Protein AF-0000000084681345 (afdb_homodimer)

Foldseek 3Di:
DPDQDAFFAADPLLVVLQVVCCVVFFEFDALVCLVVVQVGPVQVVLVVDPLCVVVQWDWDWDWACAPPPDGTKIKIKIAGPPDDLVAAFAEEEEEEADLLSYDAQSHPCVLVSVLCSVQPYMYIGIGWHGFLVDAPPRRLRRSLRSLQCCLVCVNVRRHDSQRYEYEYEACRLQSQLLSLVCCVVVVHGHHQEYERELYDAAQQLPDSLQVNQARHFRYHSNNNNNSSCRRQPPCGNPLPDDCSNHVLNDPALPPGHEYEYEEESNENCVVVRVVVQVRCVVNVHHYHYYYQYNDYGPSCVSPVPDPSSVVVSVVSSVVVNVSRVD/DPDQDAFFAADPLLVVLQVVCCVVFFEFDALVCLVVVQVGPVQVVLVVDPLCVVVQWDWDWDWACAPPPDGTKIKIKIAGPPDDLVAAFAEEEEEEADLLSYDAQSGPCVLVSVLCSVQPYMYIGIGWHGFLVAAPPRRLRRSLRSLQCCLVCVNVRRHDSQRYEYEYEACRLQSQLLSLVCCVVVVHGHHQEYERELYDAAQQLPDSLQVNQARHFRYHSNNNNNSSCRRQPPCGNPLPDDCSNHVLNDPALPPGHAYEYEEESNENCVVVRVVVQVRCVVNVHHYHYYYQYNDYGPSCVSPVPDPSSVVVSVVSSVVVNVSRVD

Sequence (652 aa):
MAPVPPPPPFDPELAAALDLVKDVLTPGLALDEIPTARQGAGMELLGLIDVTMGGAFDAEDRTVPGPPGAPDVSLLVCRPVDADPAVPLPVIYHVHGGGMILGNNRAGVDGPLAWARELGAVVVSVEYRLAPEHPHPAPVEDAYAGLLWTAAHAGEFGGDPDRIVLAGSSAGGGLTAALALLARDRQGPPLIGQLLMCPMLDDRNETVSSHQMAGVGVWDRTANETAWTALLGDRRGGPDVSPYAAPARADDLSGLPPAFLDVGSAETFRDEVVEYASRIWQSGGVAELHVWPGGFHGFDGFAPQASLSLAARAAQQDWLRRLLNRMAPVPPPPPFDPELAAALDLVKDVLTPGLALDEIPTARQGAGMELLGLIDVTMGGAFDAEDRTVPGPPGAPDVSLLVCRPVDADPAVPLPVIYHVHGGGMILGNNRAGVDGPLAWARELGAVVVSVEYRLAPEHPHPAPVEDAYAGLLWTAAHAGEFGGDPDRIVLAGSSAGGGLTAALALLARDRQGPPLIGQLLMCPMLDDRNETVSSHQMAGVGVWDRTANETAWTALLGDRRGGPDVSPYAAPARADDLSGLPPAFLDVGSAETFRDEVVEYASRIWQSGGVAELHVWPGGFHGFDGFAPQASLSLAARAAQQDWLRRLLNR

Nearest PDB structures (foldseek):
  7b4q-assembly1_B  TM=9.533E-01  e=5.103E-37  Sutcliffiella cohnii NBRC 15565
  4ou5-assembly1_A  TM=8.925E-01  e=1.039E-27  Pseudomonas sp. ECU1011
  4ou4-assembly1_A-2  TM=8.577E-01  e=3.615E-28  Pseudomonas sp. ECU1011
  4ob8-assembly1_A-2  TM=8.620E-01  e=7.618E-28  Pseudomonas sp. ECU1011
  4v2i-assembly1_B  TM=8.501E-01  e=1.413E-26  Thalassospira sp. GB04J01

Organism: Streptomyces collinus (strain DSM 40733 / Tue 365) (NCBI:txid1214242)

InterPro domains:
  IPR013094 Alpha/beta hydrolase fold-3 [PF07859] (93-299)
  IPR019826 Carboxylesterase type B, active site [PS00122] (157-172)
  IPR029058 Alpha/Beta hydrolase fold [G3DSA:3.40.50.1820] (7-325)
  IPR029058 Alpha/Beta hydrolase fold [SSF53474] (59-324)
  IPR050300 GDXG lipolytic enzyme [PTHR48081] (71-324)

Radius of gyration: 25.44 Å; Cα contacts (8 Å, |Δi|>4): 1530; chains: 2; bounding box: 56×77×64 Å

pLDDT: mean 95.21, std 7.65, range [46.91, 98.94]

Solvent-accessible surface area (backbone atoms only — not comparable to full-atom values): 32197 Å² total; per-residue (Å²): 126,81,81,76,44,58,47,19,60,56,29,68,69,53,44,57,47,47,64,69,40,42,85,79,44,62,44,54,48,47,72,88,44,46,73,60,57,62,68,29,69,69,49,52,54,38,68,63,59,64,79,27,62,92,63,51,24,48,66,47,81,42,80,42,72,28,41,91,95,49,66,66,25,47,31,36,40,30,31,52,60,84,56,60,79,88,52,63,22,38,26,39,40,34,31,34,35,44,52,49,52,38,74,42,36,57,31,76,44,64,59,60,50,53,46,23,71,76,69,58,28,28,41,37,18,34,30,50,56,39,21,59,89,32,29,71,61,40,32,50,42,26,44,44,27,46,49,53,49,47,43,77,45,16,67,83,70,35,23,30,46,76,37,27,28,37,27,17,32,30,32,6,7,18,42,35,53,14,43,50,52,46,28,59,77,67,67,45,76,61,53,63,25,36,40,26,37,46,29,45,32,62,62,61,71,74,48,66,33,19,62,35,18,53,76,38,64,62,52,6,34,48,27,50,50,28,30,38,35,33,33,45,48,88,47,46,60,45,94,78,55,50,33,62,77,21,40,64,58,46,89,68,53,50,84,50,52,41,32,40,37,37,32,23,49,30,21,33,47,31,54,60,46,54,48,48,50,50,50,24,34,58,42,28,20,49,43,30,40,39,34,39,52,16,26,35,60,63,36,46,74,78,33,52,82,34,69,68,21,44,51,52,52,47,52,54,46,51,50,50,50,58,61,70,72,103,126,80,81,76,45,57,47,19,62,55,29,69,67,55,44,56,48,47,63,71,41,41,83,79,45,61,45,52,49,47,71,88,44,48,72,59,56,63,69,30,69,69,50,52,54,37,68,62,60,66,76,26,62,93,63,51,24,47,66,45,80,43,80,42,71,29,41,92,96,49,66,65,24,46,32,37,41,30,30,52,62,83,58,59,78,86,52,61,21,38,27,40,40,33,31,36,35,45,51,49,53,40,74,41,36,56,31,75,43,65,59,60,50,52,47,22,69,76,69,57,28,28,39,38,18,34,30,51,55,39,21,57,90,32,28,71,61,40,33,49,43,27,44,45,28,47,48,53,50,46,44,76,45,16,67,81,69,34,24,30,46,75,38,27,28,37,28,16,32,31,31,6,7,17,43,35,53,13,45,50,52,46,28,59,76,66,67,46,74,60,54,64,26,35,38,27,37,47,28,46,33,63,62,61,70,75,46,67,31,19,62,34,18,52,74,36,64,63,53,7,34,49,27,49,50,28,31,38,35,33,34,46,47,89,47,46,63,46,94,78,54,50,33,61,74,21,40,64,59,47,90,72,53,51,82,51,52,41,31,38,38,36,33,23,50,29,20,32,46,30,55,60,48,54,48,50,50,49,48,24,34,59,42,27,20,50,42,30,40,38,35,40,52,16,26,36,60,63,37,46,77,78,33,53,82,34,70,66,22,44,51,51,52,48,52,54,46,52,50,51,50,58,62,70,71,102

Secondary structure (DSSP, 8-state):
-PPPPPP-PPPHHHHHHHHHHTTT--S---GGGHHHHTTSHHHHHHTT--TTTTTTEEEEEEEE--STTS--EEEEEEEETTS-TTSPEEEEEEE--STTTS--TTTTTHHHHHHHHHHT-EEEEE----TTTS-TTHHHHHHHHHHHHHHHTGGGGTEEEEEEEEEEETHHHHHHHHHHHHHHHTT-S--SEEEEES----TT--SHHHHHTTT-SSS-HHHHHHHHHHHHGGGTTSTT--TTT-GGG-S--TTPPPEEEEEESSSTTHHHHHHHHHHHHHTT--EEEEEETTPPTTHHHH-TTSHHHHHHHHHHHHHHHHHHT-/-PPPPPPPPPPHHHHHHHHHHTTT--S---GGGHHHHTTSHHHHHHTT--TTTTTTEEEEEEEE--STTS--EEEEEEEETTS-TTSPEEEEEEE--STTTS--TTTTTHHHHHHHHHHT-EEEEE----TTTS-TTHHHHHHHHHHHHHHHTGGGGTEEEEEEEEEEETHHHHHHHHHHHHHHHTT-S--SEEEEES----TT--SHHHHHTTT-SSS-HHHHHHHHHHHHGGGTTSTT--TTT-GGG-S--TTPPPEEEEEESSSTTHHHHHHHHHHHHHTT--EEEEEETTPPTTHHHH-TTSHHHHHHHHHHHHHHHHHHT-

Structure (mmCIF, N/CA/C/O backbone):
data_AF-0000000084681345-model_v1
#
loop_
_entity.id
_entity.type
_entity.pdbx_description
1 polymer 'Esterase LipW'
#
loop_
_atom_site.group_PDB
_atom_site.id
_atom_site.type_symbol
_atom_site.label_atom_id
_atom_site.label_alt_id
_atom_site.label_comp_id
_atom_site.label_asym_id
_atom_site.label_entity_id
_atom_site.label_seq_id
_atom_site.pdbx_PDB_ins_code
_atom_site.Cartn_x
_atom_site.Cartn_y
_atom_site.Cartn_z
_atom_site.occupancy
_atom_site.B_iso_or_equiv
_atom_site.auth_seq_id
_atom_site.auth_comp_id
_atom_site.auth_asym_id
_atom_site.auth_atom_id
_atom_site.pdbx_PDB_model_num
ATOM 1 N N . MET A 1 1 ? -21.562 9.164 -20.734 1 47.5 1 MET A N 1
ATOM 2 C CA . MET A 1 1 ? -20.375 8.727 -19.984 1 47.5 1 MET A CA 1
ATOM 3 C C . MET A 1 1 ? -20.562 7.312 -19.438 1 47.5 1 MET A C 1
ATOM 5 O O . MET A 1 1 ? -21.672 6.945 -19.031 1 47.5 1 MET A O 1
ATOM 9 N N . ALA A 1 2 ? -19.781 6.418 -19.797 1 64 2 ALA A N 1
ATOM 10 C CA . ALA A 1 2 ? -19.938 5.047 -19.328 1 64 2 ALA A CA 1
ATOM 11 C C . ALA A 1 2 ? -20.156 5.012 -17.812 1 64 2 ALA A C 1
ATOM 13 O O . ALA A 1 2 ? -19.578 5.809 -17.078 1 64 2 ALA A O 1
ATOM 14 N N . PRO A 1 3 ? -21.188 4.32 -17.469 1 85.25 3 PRO A N 1
ATOM 15 C CA . PRO A 1 3 ? -21.5 4.273 -16.031 1 85.25 3 PRO A CA 1
ATOM 16 C C . PRO A 1 3 ? -20.266 3.941 -15.18 1 85.25 3 PRO A C 1
ATOM 18 O O . PRO A 1 3 ? -19.422 3.148 -15.602 1 85.25 3 PRO A O 1
ATOM 21 N N . VAL A 1 4 ? -20.078 4.73 -14.094 1 90.62 4 VAL A N 1
ATOM 22 C CA . VAL A 1 4 ? -19.016 4.477 -13.133 1 90.62 4 VAL A CA 1
ATOM 23 C C . VAL A 1 4 ? -19.281 3.158 -12.406 1 90.62 4 VAL A C 1
ATOM 25 O O . VAL A 1 4 ? -20.375 2.932 -11.898 1 90.62 4 VAL A O 1
ATOM 28 N N . PRO A 1 5 ? -18.344 2.209 -12.523 1 94.88 5 PRO A N 1
ATOM 29 C CA . PRO A 1 5 ? -18.531 0.979 -11.75 1 94.88 5 PRO A CA 1
ATOM 30 C C . PRO A 1 5 ? -18.766 1.244 -10.266 1 94.88 5 PRO A C 1
ATOM 32 O O . PRO A 1 5 ? -18.438 2.322 -9.766 1 94.88 5 PRO A O 1
ATOM 35 N N . PRO A 1 6 ? -19.469 0.328 -9.57 1 96.81 6 PRO A N 1
ATOM 36 C CA . PRO A 1 6 ? -19.609 0.489 -8.125 1 96.81 6 PRO A CA 1
ATOM 37 C C . PRO A 1 6 ? -18.266 0.563 -7.402 1 96.81 6 PRO A C 1
ATOM 39 O O . PRO A 1 6 ? -17.25 0.097 -7.93 1 96.81 6 PRO A O 1
ATOM 42 N N . PRO A 1 7 ? -18.25 1.252 -6.234 1 97.81 7 PRO A N 1
ATOM 43 C CA . PRO A 1 7 ? -17.016 1.229 -5.453 1 97.81 7 PRO A CA 1
ATOM 44 C C . PRO A 1 7 ? -16.672 -0.16 -4.91 1 97.81 7 PRO A C 1
ATOM 46 O O . PRO A 1 7 ? -17.547 -1.032 -4.867 1 97.81 7 PRO A O 1
ATOM 49 N N . PRO A 1 8 ? -15.398 -0.442 -4.613 1 98.62 8 PRO A N 1
ATOM 50 C CA . PRO A 1 8 ? -15.141 -1.64 -3.811 1 98.62 8 PRO A CA 1
ATOM 51 C C . PRO A 1 8 ? -16.078 -1.753 -2.607 1 98.62 8 PRO A C 1
ATOM 53 O O . PRO A 1 8 ? -16.469 -0.736 -2.029 1 98.62 8 PRO A O 1
ATOM 56 N N . PRO A 1 9 ? -16.5 -2.904 -2.25 1 98.25 9 PRO A N 1
ATOM 57 C CA . PRO A 1 9 ? -17.328 -3.039 -1.047 1 98.25 9 PRO A CA 1
ATOM 58 C C . PRO A 1 9 ? -16.578 -2.66 0.229 1 98.25 9 PRO A C 1
ATOM 60 O O . PRO A 1 9 ? -15.359 -2.863 0.32 1 98.25 9 PRO A O 1
ATOM 63 N N . PHE A 1 10 ? -17.266 -2.084 1.223 1 97.88 10 PHE A N 1
ATOM 64 C CA . PHE A 1 10 ? -16.688 -1.858 2.537 1 97.88 10 PHE A CA 1
ATOM 65 C C . PHE A 1 10 ? -16.297 -3.18 3.189 1 97.88 10 PHE A C 1
ATOM 67 O O . PHE A 1 10 ? -16.969 -4.195 3.004 1 97.88 10 PHE A O 1
ATOM 74 N N . ASP A 1 11 ? -15.141 -3.203 3.871 1 97.75 11 ASP A N 1
ATOM 75 C CA . ASP A 1 11 ? -14.844 -4.312 4.77 1 97.75 11 ASP A CA 1
ATOM 76 C C . ASP A 1 11 ? -16.016 -4.605 5.695 1 97.75 11 ASP A C 1
ATOM 78 O O . ASP A 1 11 ? -16.656 -3.686 6.207 1 97.75 11 ASP A O 1
ATOM 82 N N . PRO A 1 12 ? -16.328 -5.812 5.957 1 95.44 12 PRO A N 1
ATOM 83 C CA . PRO A 1 12 ? -17.531 -6.145 6.715 1 95.44 12 PRO A CA 1
ATOM 84 C C . PRO A 1 12 ? -17.531 -5.527 8.117 1 95.44 12 PRO A C 1
ATOM 86 O O . PRO A 1 12 ? -18.562 -5.016 8.562 1 95.44 12 PRO A O 1
ATOM 89 N N . GLU A 1 13 ? -16.422 -5.613 8.828 1 95.44 13 GLU A N 1
ATOM 90 C CA . GLU A 1 13 ? -16.359 -5.016 10.156 1 95.44 13 GLU A CA 1
ATOM 91 C C . GLU A 1 13 ? -16.531 -3.5 10.094 1 95.44 13 GLU A C 1
ATOM 93 O O . GLU A 1 13 ? -17.203 -2.912 10.945 1 95.44 13 GLU A O 1
ATOM 98 N N . LEU A 1 14 ? -15.969 -2.912 9.109 1 96.69 14 LEU A N 1
ATOM 99 C CA . LEU A 1 14 ? -16.047 -1.465 8.945 1 96.69 14 LEU A CA 1
ATOM 100 C C . LEU A 1 14 ? -17.438 -1.044 8.484 1 96.69 14 LEU A C 1
ATOM 102 O O . LEU A 1 14 ? -17.938 0.022 8.867 1 96.69 14 LEU A O 1
ATOM 106 N N . ALA A 1 15 ? -18.062 -1.862 7.641 1 95.62 15 ALA A N 1
ATOM 107 C CA . ALA A 1 15 ? -19.438 -1.604 7.23 1 95.62 15 ALA A CA 1
ATOM 108 C C . ALA A 1 15 ? -20.375 -1.564 8.438 1 95.62 15 ALA A C 1
ATOM 110 O O . ALA A 1 15 ? -21.266 -0.711 8.516 1 95.62 15 ALA A O 1
ATOM 111 N N . ALA A 1 16 ? -20.156 -2.469 9.336 1 94.19 16 ALA A N 1
ATOM 112 C CA . ALA A 1 16 ? -20.969 -2.516 10.547 1 94.19 16 ALA A CA 1
ATOM 113 C C . ALA A 1 16 ? -20.781 -1.25 11.383 1 94.19 16 ALA A C 1
ATOM 115 O O . ALA A 1 16 ? -21.75 -0.713 11.922 1 94.19 16 ALA A O 1
ATOM 116 N N . ALA A 1 17 ? -19.562 -0.799 11.469 1 91.88 17 ALA A N 1
ATOM 117 C CA . ALA A 1 17 ? -19.281 0.433 12.203 1 91.88 17 ALA A CA 1
ATOM 118 C C . ALA A 1 17 ? -19.922 1.638 11.516 1 91.88 17 ALA A C 1
ATOM 120 O O . ALA A 1 17 ? -20.438 2.539 12.188 1 91.88 17 ALA A O 1
ATOM 121 N N . LEU A 1 18 ? -19.844 1.671 10.227 1 90.06 18 LEU A N 1
ATOM 122 C CA . LEU A 1 18 ? -20.422 2.756 9.438 1 90.06 18 LEU A CA 1
ATOM 123 C C . LEU A 1 18 ? -21.938 2.838 9.656 1 90.06 18 LEU A C 1
ATOM 125 O O . LEU A 1 18 ? -22.5 3.934 9.703 1 90.06 18 LEU A O 1
ATOM 129 N N . ASP A 1 19 ? -22.562 1.721 9.773 1 87.94 19 ASP A N 1
ATOM 130 C CA . ASP A 1 19 ? -24 1.664 10 1 87.94 19 ASP A CA 1
ATOM 131 C C . ASP A 1 19 ? -24.391 2.318 11.328 1 87.94 19 ASP A C 1
ATOM 133 O O . ASP A 1 19 ? -25.469 2.883 11.461 1 87.94 19 ASP A O 1
ATOM 137 N N . LEU A 1 20 ? -23.453 2.287 12.227 1 82.75 20 LEU A N 1
ATOM 138 C CA . LEU A 1 20 ? -23.703 2.855 13.547 1 82.75 20 LEU A CA 1
ATOM 139 C C . LEU A 1 20 ? -23.562 4.371 13.523 1 82.75 20 LEU A C 1
ATOM 141 O O . LEU A 1 20 ? -24.188 5.074 14.328 1 82.75 20 LEU A O 1
ATOM 145 N N . VAL A 1 21 ? -22.766 4.82 12.586 1 75.06 21 VAL A N 1
ATOM 146 C CA . VAL A 1 21 ? -22.484 6.25 12.633 1 75.06 21 VAL A CA 1
ATOM 147 C C . VAL A 1 21 ? -23.328 6.977 11.578 1 75.06 21 VAL A C 1
ATOM 149 O O . VAL A 1 21 ? -23.359 8.211 11.547 1 75.06 21 VAL A O 1
ATOM 152 N N . LYS A 1 22 ? -24 6.195 10.797 1 72.81 22 LYS A N 1
ATOM 153 C CA . LYS A 1 22 ? -24.734 6.75 9.656 1 72.81 22 LYS A CA 1
ATOM 154 C C . LYS A 1 22 ? -25.797 7.742 10.125 1 72.81 22 LYS A C 1
ATOM 156 O O . LYS A 1 22 ? -26.172 8.641 9.375 1 72.81 22 LYS A O 1
ATOM 161 N N . ASP A 1 23 ? -26.219 7.59 11.273 1 66.81 23 ASP A N 1
ATOM 162 C CA . ASP A 1 23 ? -27.25 8.508 11.758 1 66.81 23 ASP A CA 1
ATOM 163 C C . ASP A 1 23 ? -26.641 9.852 12.156 1 66.81 23 ASP A C 1
ATOM 165 O O . ASP A 1 23 ? -27.344 10.859 12.234 1 66.81 23 ASP A O 1
ATOM 169 N N . VAL A 1 24 ? -25.375 9.852 12.352 1 62.31 24 VAL A N 1
ATOM 170 C CA . VAL A 1 24 ? -24.688 11.062 12.805 1 62.31 24 VAL A CA 1
ATOM 171 C C . VAL A 1 24 ? -23.969 11.719 11.633 1 62.31 24 VAL A C 1
ATOM 173 O O . VAL A 1 24 ? -23.891 12.945 11.539 1 62.31 24 VAL A O 1
ATOM 176 N N . LEU A 1 25 ? -23.453 10.906 10.758 1 70.81 25 LEU A N 1
ATOM 177 C CA . LEU A 1 25 ? -22.672 11.391 9.625 1 70.81 25 LEU A CA 1
ATOM 178 C C . LEU A 1 25 ? -23.312 10.969 8.305 1 70.81 25 LEU A C 1
ATOM 180 O O . LEU A 1 25 ? -23.266 9.797 7.934 1 70.81 25 LEU A O 1
ATOM 184 N N . THR A 1 26 ? -24.078 11.906 7.75 1 71.5 26 THR A N 1
ATOM 185 C CA . THR A 1 26 ? -24.703 11.648 6.461 1 71.5 26 THR A CA 1
ATOM 186 C C . THR A 1 26 ? -23.891 12.258 5.328 1 71.5 26 THR A C 1
ATOM 188 O O . THR A 1 26 ? -23.438 13.391 5.43 1 71.5 26 THR A O 1
ATOM 191 N N . PRO A 1 27 ? -23.781 11.445 4.273 1 82.38 27 PRO A N 1
ATOM 192 C CA . PRO A 1 27 ? -23.094 12.008 3.111 1 82.38 27 PRO A CA 1
ATOM 193 C C . PRO A 1 27 ? -23.797 13.242 2.551 1 82.38 27 PRO A C 1
ATOM 195 O O . PRO A 1 27 ? -25 13.406 2.742 1 82.38 27 PRO A O 1
ATOM 198 N N . GLY A 1 28 ? -23.031 14.133 1.824 1 84.62 28 GLY A N 1
ATOM 199 C CA . GLY A 1 28 ? -23.625 15.211 1.059 1 84.62 28 GLY A CA 1
ATOM 200 C C . GLY A 1 28 ? -23.469 16.578 1.719 1 84.62 28 GLY A C 1
ATOM 201 O O . GLY A 1 28 ? -24.359 17.422 1.605 1 84.62 28 GLY A O 1
ATOM 202 N N . LEU A 1 29 ? -22.547 16.984 2.51 1 89.25 29 LEU A N 1
ATOM 203 C CA . LEU A 1 29 ? -22.391 18.266 3.182 1 89.25 29 LEU A CA 1
ATOM 204 C C . LEU A 1 29 ? -22.391 19.406 2.172 1 89.25 29 LEU A C 1
ATOM 206 O O . LEU A 1 29 ? -21.547 19.453 1.274 1 89.25 29 LEU A O 1
ATOM 210 N N . ALA A 1 30 ? -23.406 20.281 2.316 1 92.81 30 ALA A N 1
ATOM 211 C CA . ALA A 1 30 ? -23.484 21.453 1.448 1 92.81 30 ALA A CA 1
ATOM 212 C C . ALA A 1 30 ? -22.844 22.672 2.109 1 92.81 30 ALA A C 1
ATOM 214 O O . ALA A 1 30 ? -22.625 22.688 3.324 1 92.81 30 ALA A O 1
ATOM 215 N N . LEU A 1 31 ? -22.547 23.641 1.225 1 94.31 31 LEU A N 1
ATOM 216 C CA . LEU A 1 31 ? -21.828 24.828 1.681 1 94.31 31 LEU A CA 1
ATOM 217 C C . LEU A 1 31 ? -22.594 25.531 2.791 1 94.31 31 LEU A C 1
ATOM 219 O O . LEU A 1 31 ? -21.984 26 3.764 1 94.31 31 LEU A O 1
ATOM 223 N N . ASP A 1 32 ? -23.875 25.594 2.658 1 94.62 32 ASP A N 1
ATOM 224 C CA . ASP A 1 32 ? -24.688 26.328 3.621 1 94.62 32 ASP A CA 1
ATOM 225 C C . ASP A 1 32 ? -24.891 25.516 4.902 1 94.62 32 ASP A C 1
ATOM 227 O O . ASP A 1 32 ? -25.422 26.031 5.887 1 94.62 32 ASP A O 1
ATOM 231 N N . GLU A 1 33 ? -24.438 24.312 4.969 1 93.12 33 GLU A N 1
ATOM 232 C CA . GLU A 1 33 ? -24.578 23.453 6.137 1 93.12 33 GLU A CA 1
ATOM 233 C C . GLU A 1 33 ? -23.344 23.531 7.031 1 93.12 33 GLU A C 1
ATOM 235 O O . GLU A 1 33 ? -23.344 22.984 8.141 1 93.12 33 GLU A O 1
ATOM 240 N N . ILE A 1 34 ? -22.281 24.188 6.633 1 94.06 34 ILE A N 1
ATOM 241 C CA . ILE A 1 34 ? -21 24.234 7.324 1 94.06 34 ILE A CA 1
ATOM 242 C C . ILE A 1 34 ? -21.188 24.812 8.727 1 94.06 34 ILE A C 1
ATOM 244 O O . ILE A 1 34 ? -20.703 24.234 9.711 1 94.06 34 ILE A O 1
ATOM 248 N N . PRO A 1 35 ? -21.969 25.922 8.914 1 93 35 PRO A N 1
ATOM 249 C CA . PRO A 1 35 ? -22.141 26.438 10.266 1 93 35 PRO A CA 1
ATOM 250 C C . PRO A 1 35 ? -22.812 25.438 11.203 1 93 35 PRO A C 1
ATOM 252 O O . PRO A 1 35 ? -22.422 25.312 12.367 1 93 35 PRO A O 1
ATOM 255 N N . THR A 1 36 ? -23.797 24.719 10.68 1 89.5 36 THR A N 1
ATOM 256 C CA . THR A 1 36 ? -24.484 23.719 11.477 1 89.5 36 THR A CA 1
ATOM 257 C C . THR A 1 36 ? -23.547 22.562 11.812 1 89.5 36 THR A C 1
ATOM 259 O O . THR A 1 36 ? -23.547 22.047 12.938 1 89.5 36 THR A O 1
ATOM 262 N N . ALA A 1 37 ? -22.75 22.156 10.891 1 88.5 37 ALA A N 1
ATOM 263 C CA . ALA A 1 37 ? -21.797 21.062 11.094 1 88.5 37 ALA A CA 1
ATOM 264 C C . ALA A 1 37 ? -20.781 21.422 12.18 1 88.5 37 ALA A C 1
ATOM 266 O O . ALA A 1 37 ? -20.328 20.562 12.93 1 88.5 37 ALA A O 1
ATOM 267 N N . ARG A 1 38 ? -20.406 22.672 12.305 1 90.56 38 ARG A N 1
ATOM 268 C CA . ARG A 1 38 ? -19.422 23.156 13.266 1 90.56 38 ARG A CA 1
ATOM 269 C C . ARG A 1 38 ? -19.969 23.078 14.688 1 90.56 38 ARG A C 1
ATOM 271 O O . ARG A 1 38 ? -19.188 23.125 15.648 1 90.56 38 ARG A O 1
ATOM 278 N N . GLN A 1 39 ? -21.219 22.953 14.812 1 82.81 39 GLN A N 1
ATOM 279 C CA . GLN A 1 39 ? -21.875 22.922 16.109 1 82.81 39 GLN A CA 1
ATOM 280 C C . GLN A 1 39 ? -22.344 21.516 16.469 1 82.81 39 GLN A C 1
ATOM 282 O O . GLN A 1 39 ? -22.906 21.297 17.547 1 82.81 39 GLN A O 1
ATOM 287 N N . GLY A 1 40 ? -22.078 20.625 15.617 1 73.75 40 GLY A N 1
ATOM 288 C CA . GLY A 1 40 ? -22.625 19.297 15.797 1 73.75 40 GLY A CA 1
ATOM 289 C C . GLY A 1 40 ? -21.906 18.484 16.859 1 73.75 40 GLY A C 1
ATOM 290 O O . GLY A 1 40 ? -20.859 18.891 17.344 1 73.75 40 GLY A O 1
ATOM 291 N N . ALA A 1 41 ? -22.625 17.438 17.281 1 63.44 41 ALA A N 1
ATOM 292 C CA . ALA A 1 41 ? -22.203 16.547 18.344 1 63.44 41 ALA A CA 1
ATOM 293 C C . ALA A 1 41 ? -20.797 16 18.078 1 63.44 41 ALA A C 1
ATOM 295 O O . ALA A 1 41 ? -20.016 15.812 19 1 63.44 41 ALA A O 1
ATOM 296 N N . GLY A 1 42 ? -20.469 15.758 16.828 1 63.94 42 GLY A N 1
ATOM 297 C CA . GLY A 1 42 ? -19.156 15.258 16.484 1 63.94 42 GLY A CA 1
ATOM 298 C C . GLY A 1 42 ? -18.031 16.188 16.922 1 63.94 42 GLY A C 1
ATOM 299 O O . GLY A 1 42 ? -17.016 15.742 17.469 1 63.94 42 GLY A O 1
ATOM 300 N N . MET A 1 43 ? -18.312 17.328 16.719 1 66.5 43 MET A N 1
ATOM 301 C CA . MET A 1 43 ? -17.328 18.328 17.125 1 66.5 43 MET A CA 1
ATOM 302 C C . MET A 1 43 ? -17.219 18.422 18.641 1 66.5 43 MET A C 1
ATOM 304 O O . MET A 1 43 ? -16.141 18.594 19.188 1 66.5 43 MET A O 1
ATOM 308 N N . GLU A 1 44 ? -18.281 18.25 19.172 1 64.38 44 GLU A N 1
ATOM 309 C CA . GLU A 1 44 ? -18.266 18.234 20.625 1 64.38 44 GLU A CA 1
ATOM 310 C C . GLU A 1 44 ? -17.438 17.078 21.172 1 64.38 44 GLU A C 1
ATOM 312 O O . GLU A 1 44 ? -16.703 17.25 22.141 1 64.38 44 GLU A O 1
ATOM 317 N N . LEU A 1 45 ? -17.594 16.047 20.562 1 64.31 45 LEU A N 1
ATOM 318 C CA . LEU A 1 45 ? -16.875 14.859 21 1 64.31 45 LEU A CA 1
ATOM 319 C C . LEU A 1 45 ? -15.375 15.031 20.812 1 64.31 45 LEU A C 1
ATOM 321 O O . LEU A 1 45 ? -14.5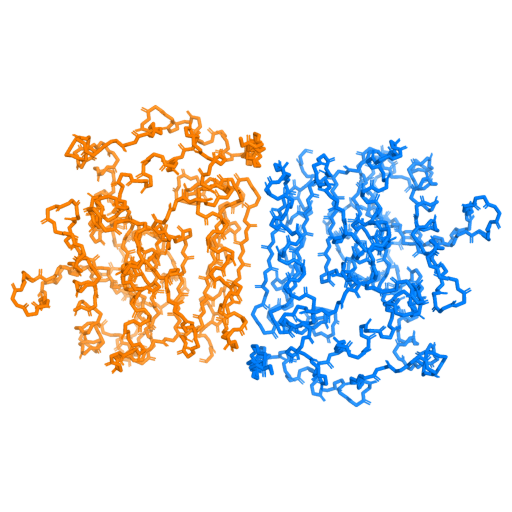78 14.539 21.625 1 64.31 45 LEU A O 1
ATOM 325 N N . LEU A 1 46 ? -15.047 15.734 19.828 1 65.56 46 LEU A N 1
ATOM 326 C CA . LEU A 1 46 ? -13.633 16.016 19.594 1 65.56 46 LEU A CA 1
ATOM 327 C C . LEU A 1 46 ? -13.031 16.828 20.734 1 65.56 46 LEU A C 1
ATOM 329 O O . LEU A 1 46 ? -11.852 16.672 21.062 1 65.56 46 LEU A O 1
ATOM 333 N N . GLY A 1 47 ? -13.812 17.578 21.328 1 63.41 47 GLY A N 1
ATOM 334 C CA . 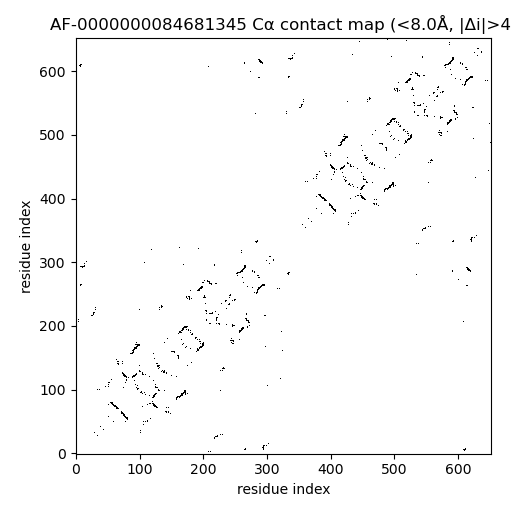GLY A 1 47 ? -13.406 18.406 22.453 1 63.41 47 GLY A CA 1
ATOM 335 C C . GLY A 1 47 ? -13.227 17.625 23.734 1 63.41 47 GLY A C 1
ATOM 336 O O . GLY A 1 47 ? -12.625 18.109 24.688 1 63.41 47 GLY A O 1
ATOM 337 N N . LEU A 1 48 ? -13.625 16.453 23.656 1 72.38 48 LEU A N 1
ATOM 338 C CA . LEU A 1 48 ? -13.625 15.656 24.875 1 72.38 48 LEU A CA 1
ATOM 339 C C . LEU A 1 48 ? -12.398 14.75 24.938 1 72.38 48 LEU A C 1
ATOM 341 O O . LEU A 1 48 ? -12.219 14.008 25.906 1 72.38 48 LEU A O 1
ATOM 345 N N . ILE A 1 49 ? -11.57 14.953 24.094 1 83.31 49 ILE A N 1
ATOM 346 C CA . ILE A 1 49 ? -10.375 14.117 24.078 1 83.31 49 ILE A CA 1
ATOM 347 C C . ILE A 1 49 ? -9.477 14.477 25.25 1 83.31 49 ILE A C 1
ATOM 349 O O . ILE A 1 49 ? -9.195 15.656 25.5 1 83.31 49 ILE A O 1
ATOM 353 N N . ASP A 1 50 ? -9.133 13.516 26.094 1 92.38 50 ASP A N 1
ATOM 354 C CA . ASP A 1 50 ? -8.125 13.719 27.125 1 92.38 50 ASP A CA 1
ATOM 355 C C . ASP A 1 50 ? -6.723 13.781 26.531 1 92.38 50 ASP A C 1
ATOM 357 O O . ASP A 1 50 ? -6.074 12.75 26.344 1 92.38 50 ASP A O 1
ATOM 361 N N . VAL A 1 51 ? -6.227 14.969 26.328 1 95.31 51 VAL A N 1
ATOM 362 C CA . VAL A 1 51 ? -4.965 15.164 25.625 1 95.31 51 VAL A CA 1
ATOM 363 C C . VAL A 1 51 ? -3.799 14.781 26.531 1 95.31 51 VAL A C 1
ATOM 365 O O . VAL A 1 51 ? -2.658 14.664 26.078 1 95.31 51 VAL A O 1
ATOM 368 N N . THR A 1 52 ? -4.035 14.516 27.828 1 96.38 52 THR A N 1
ATOM 369 C CA . THR A 1 52 ? -2.965 14.086 28.719 1 96.38 52 THR A CA 1
ATOM 370 C C . THR A 1 52 ? -2.785 12.57 28.672 1 96.38 52 THR A C 1
ATOM 372 O O . THR A 1 52 ? -1.787 12.039 29.156 1 96.38 52 THR A O 1
ATOM 375 N N . MET A 1 53 ? -3.748 11.914 28.078 1 96.5 53 MET A N 1
ATOM 376 C CA . MET A 1 53 ? -3.752 10.461 28.016 1 96.5 53 MET A CA 1
ATOM 377 C C . MET A 1 53 ? -3.568 9.859 29.406 1 96.5 53 MET A C 1
ATOM 379 O O . MET A 1 53 ? -2.666 9.047 29.625 1 96.5 53 MET A O 1
ATOM 383 N N . GLY A 1 54 ? -4.414 10.219 30.297 1 95.94 54 GLY A N 1
ATOM 384 C CA . GLY A 1 54 ? -4.375 9.711 31.672 1 95.94 54 GLY A CA 1
ATOM 385 C C . GLY A 1 54 ? -3.15 10.164 32.438 1 95.94 54 GLY A C 1
ATOM 386 O O . GLY A 1 54 ? -2.646 9.438 33.281 1 95.94 54 GLY A O 1
ATOM 387 N N . GLY A 1 55 ? -2.551 11.227 32.062 1 96.88 55 GLY A N 1
ATOM 388 C CA . GLY A 1 55 ? -1.413 11.773 32.781 1 96.88 55 GLY A CA 1
ATOM 389 C C . GLY A 1 55 ? -0.079 11.406 32.156 1 96.88 55 GLY A C 1
ATOM 390 O O . GLY A 1 55 ? 0.976 11.797 32.656 1 96.88 55 GLY A O 1
ATOM 391 N N . ALA A 1 56 ? -0.123 10.75 31.047 1 97.62 56 ALA A N 1
ATOM 392 C CA . ALA A 1 56 ? 1.106 10.352 30.375 1 97.62 56 ALA A CA 1
ATOM 393 C C . ALA A 1 56 ? 1.786 11.555 29.719 1 97.62 56 ALA A C 1
ATOM 395 O O . ALA A 1 56 ? 2.994 11.531 29.469 1 97.62 56 ALA A O 1
ATOM 396 N N . PHE A 1 57 ? 0.978 12.602 29.5 1 98.12 57 PHE A N 1
ATOM 397 C CA . PHE A 1 57 ? 1.507 13.812 28.875 1 98.12 57 PHE A CA 1
ATOM 398 C C . PHE A 1 57 ? 1.181 15.039 29.719 1 98.12 57 PHE A C 1
ATOM 400 O O . PHE A 1 57 ? 0.108 15.117 30.312 1 98.12 57 PHE A O 1
ATOM 407 N N . ASP A 1 58 ? 2.119 15.961 29.719 1 97.25 58 ASP A N 1
ATOM 408 C CA . ASP A 1 58 ? 1.805 17.344 30.047 1 97.25 58 ASP A CA 1
ATOM 409 C C . ASP A 1 58 ? 1.341 18.125 28.828 1 97.25 58 ASP A C 1
ATOM 411 O O . ASP A 1 58 ? 1.999 18.094 27.781 1 97.25 58 ASP A O 1
ATOM 415 N N . ALA A 1 59 ? 0.235 18.734 28.969 1 97.25 59 ALA A N 1
ATOM 416 C CA . ALA A 1 59 ? -0.336 19.453 27.844 1 97.25 59 ALA A CA 1
ATOM 417 C C . ALA A 1 59 ? -0.439 20.953 28.141 1 97.25 59 ALA A C 1
ATOM 419 O O . ALA A 1 59 ? -0.802 21.344 29.25 1 97.25 59 ALA A O 1
ATOM 420 N N . GLU A 1 60 ? -0.104 21.734 27.172 1 97.06 60 GLU A N 1
ATOM 421 C CA . GLU A 1 60 ? -0.226 23.188 27.297 1 97.06 60 GLU A CA 1
ATOM 422 C C . GLU A 1 60 ? -0.675 23.828 25.984 1 97.06 60 GLU A C 1
ATOM 424 O O . GLU A 1 60 ? -0.255 23.391 24.906 1 97.06 60 GLU A O 1
ATOM 429 N N . ASP A 1 61 ? -1.487 24.797 26.078 1 97.12 61 ASP A N 1
ATOM 430 C CA . ASP A 1 61 ? -1.847 25.625 24.938 1 97.12 61 ASP A CA 1
ATOM 431 C C . ASP A 1 61 ? -0.902 26.812 24.797 1 97.12 61 ASP A C 1
ATOM 433 O O . ASP A 1 61 ? -0.594 27.484 25.797 1 97.12 61 ASP A O 1
ATOM 437 N N . ARG A 1 62 ? -0.432 27 23.609 1 97.81 62 ARG A N 1
ATOM 438 C CA . ARG A 1 62 ? 0.416 28.156 23.312 1 97.81 62 ARG A CA 1
ATOM 439 C C . ARG A 1 62 ? -0.172 28.984 22.172 1 97.81 62 ARG A C 1
ATOM 441 O O . ARG A 1 62 ? -0.726 28.438 21.219 1 97.81 62 ARG A O 1
ATOM 448 N N . THR A 1 63 ? -0.151 30.25 22.328 1 98.44 63 THR A N 1
ATOM 449 C CA . THR A 1 63 ? -0.464 31.172 21.25 1 98.44 63 THR A CA 1
ATOM 450 C C . THR A 1 63 ? 0.812 31.75 20.641 1 98.44 63 THR A C 1
ATOM 452 O O . THR A 1 63 ? 1.627 32.344 21.344 1 98.44 63 THR A O 1
ATOM 455 N N . VAL A 1 64 ? 1.025 31.609 19.422 1 98.5 64 VAL A N 1
ATOM 456 C CA . VAL A 1 64 ? 2.273 32 18.781 1 98.5 64 VAL A CA 1
ATOM 457 C C . VAL A 1 64 ? 1.978 32.938 17.594 1 98.5 64 VAL A C 1
ATOM 459 O O . VAL A 1 64 ? 0.841 33 17.109 1 98.5 64 VAL A O 1
ATOM 462 N N . PRO A 1 65 ? 2.965 33.719 17.062 1 98.19 65 PRO A N 1
ATOM 463 C CA . PRO A 1 65 ? 2.707 34.625 15.953 1 98.19 65 PRO A CA 1
ATOM 464 C C . PRO A 1 65 ? 2.236 33.906 14.695 1 98.19 65 PRO A C 1
ATOM 466 O O . PRO A 1 65 ? 2.797 32.875 14.328 1 98.19 65 PRO A O 1
ATOM 469 N N . GLY A 1 66 ? 1.228 34.375 14.062 1 98.12 66 GLY A N 1
ATOM 470 C CA . GLY A 1 66 ? 0.774 33.875 12.781 1 98.12 66 GLY A CA 1
ATOM 471 C C . GLY A 1 66 ? 1.534 34.469 11.609 1 98.12 66 GLY A C 1
ATOM 472 O O . GLY A 1 66 ? 2.537 35.156 11.797 1 98.12 66 GLY A O 1
ATOM 473 N N . PRO A 1 67 ? 1.051 34.156 10.383 1 97.31 67 PRO A N 1
ATOM 474 C CA . PRO A 1 67 ? 1.641 34.812 9.227 1 97.31 67 PRO A CA 1
ATOM 475 C C . PRO A 1 67 ? 1.51 36.344 9.297 1 97.31 67 PRO A C 1
ATOM 477 O O . PRO A 1 67 ? 0.689 36.844 10.055 1 97.31 67 PRO A O 1
ATOM 480 N N . PRO A 1 68 ? 2.373 37.062 8.57 1 95.06 68 PRO A N 1
ATOM 481 C CA . PRO A 1 68 ? 2.266 38.5 8.594 1 95.06 68 PRO A CA 1
ATOM 482 C C . PRO A 1 68 ? 0.86 39 8.25 1 95.06 68 PRO A C 1
ATOM 484 O O . PRO A 1 68 ? 0.302 38.625 7.219 1 95.06 68 PRO A O 1
ATOM 487 N N . GLY A 1 69 ? 0.358 39.812 9.141 1 96.31 69 GLY A N 1
ATOM 488 C CA . GLY A 1 69 ? -0.931 40.438 8.898 1 96.31 69 GLY A CA 1
ATOM 489 C C . GLY A 1 69 ? -2.105 39.562 9.281 1 96.31 69 GLY A C 1
ATOM 490 O O . GLY A 1 69 ? -3.26 39.906 9.039 1 96.31 69 GLY A O 1
ATOM 491 N N . ALA A 1 70 ? -1.857 38.438 9.883 1 97.56 70 ALA A N 1
ATOM 492 C CA . ALA A 1 70 ? -2.898 37.469 10.25 1 97.56 70 ALA A CA 1
ATOM 493 C C . ALA A 1 70 ? -2.912 37.219 11.758 1 97.56 70 ALA A C 1
ATOM 495 O O . ALA A 1 70 ? -1.97 37.594 12.461 1 97.56 70 ALA A O 1
ATOM 496 N N . PRO A 1 71 ? -3.99 36.719 12.281 1 97.88 71 PRO A N 1
ATOM 497 C CA . PRO A 1 71 ? -4.07 36.438 13.719 1 97.88 71 PRO A CA 1
ATOM 498 C C . PRO A 1 71 ? -2.998 35.438 14.188 1 97.88 71 PRO A C 1
ATOM 500 O O . PRO A 1 71 ? -2.393 34.75 13.367 1 97.88 71 PRO A O 1
ATOM 503 N N . ASP A 1 72 ? -2.793 35.438 15.469 1 98.62 72 ASP A N 1
ATOM 504 C CA . ASP A 1 72 ? -1.938 34.406 16.094 1 98.62 72 ASP A CA 1
ATOM 505 C C . ASP A 1 72 ? -2.473 33 15.844 1 98.62 72 ASP A C 1
ATOM 507 O O . ASP A 1 72 ? -3.645 32.844 15.5 1 98.62 72 ASP A O 1
ATOM 511 N N . VAL A 1 73 ? -1.538 32.094 16 1 98.56 73 VAL A N 1
ATOM 512 C CA . VAL A 1 73 ? -1.847 30.672 15.789 1 98.56 73 VAL A CA 1
ATOM 513 C C . VAL A 1 73 ? -1.821 29.938 17.125 1 98.56 73 VAL A C 1
ATOM 515 O O . VAL A 1 73 ? -0.94 30.172 17.953 1 98.56 73 VAL A O 1
ATOM 518 N N . SER A 1 74 ? -2.859 29.125 17.344 1 98.25 74 SER A N 1
ATOM 519 C CA . SER A 1 74 ? -2.936 28.312 18.547 1 98.25 74 SER A CA 1
ATOM 520 C C . SER A 1 74 ? -2.252 26.969 18.344 1 98.25 74 SER A C 1
ATOM 522 O O . SER A 1 74 ? -2.494 26.281 17.344 1 98.25 74 SER A O 1
ATOM 524 N N . LEU A 1 75 ? -1.343 26.609 19.312 1 98.69 75 LEU A N 1
ATOM 525 C CA . LEU A 1 75 ? -0.674 25.312 19.328 1 98.69 75 LEU A CA 1
ATOM 526 C C . LEU A 1 75 ? -0.989 24.562 20.609 1 98.69 75 LEU A C 1
ATOM 528 O O . LEU A 1 75 ? -0.994 25.156 21.703 1 98.69 75 LEU A O 1
ATOM 532 N N . LEU A 1 76 ? -1.371 23.312 20.469 1 98.06 76 LEU A N 1
ATOM 533 C CA . LEU A 1 76 ? -1.37 22.375 21.594 1 98.06 76 LEU A CA 1
ATOM 534 C C . LEU A 1 76 ? -0.046 21.625 21.672 1 98.06 76 LEU A C 1
ATOM 536 O O . LEU A 1 76 ? 0.36 20.969 20.703 1 98.06 76 LEU A O 1
ATOM 540 N N . VAL A 1 77 ? 0.709 21.766 22.75 1 98.56 77 VAL A N 1
ATOM 541 C CA . VAL A 1 77 ? 1.986 21.094 22.938 1 98.56 77 VAL A CA 1
ATOM 542 C C . VAL A 1 77 ? 1.845 20.031 24.031 1 98.56 77 VAL A C 1
ATOM 544 O O . VAL A 1 77 ? 1.465 20.328 25.156 1 98.56 77 VAL A O 1
ATOM 547 N N . CYS A 1 78 ? 2.096 18.797 23.703 1 98.44 78 CYS A N 1
ATOM 548 C CA . CYS A 1 78 ? 2.021 17.672 24.641 1 98.44 78 CYS A CA 1
ATOM 549 C C . CYS A 1 78 ? 3.379 16.984 24.781 1 98.44 78 CYS A C 1
ATOM 551 O O . CYS A 1 78 ? 3.9 16.422 23.812 1 98.44 78 CYS A O 1
ATOM 553 N N . ARG A 1 79 ? 3.902 16.953 25.906 1 97.56 79 ARG A N 1
ATOM 554 C CA . ARG A 1 79 ? 5.199 16.359 26.188 1 97.56 79 ARG A CA 1
ATOM 555 C C . ARG A 1 79 ? 5.051 15.172 27.141 1 97.56 79 ARG A C 1
ATOM 557 O O . ARG A 1 79 ? 4.34 15.258 28.141 1 97.56 79 ARG A O 1
ATOM 564 N N . PRO A 1 80 ? 5.766 14.047 26.828 1 97.31 80 PRO A N 1
ATOM 565 C CA . PRO A 1 80 ? 5.711 12.93 27.781 1 97.31 80 PRO A CA 1
ATOM 566 C C . PRO A 1 80 ? 6.27 13.289 29.156 1 97.31 80 PRO A C 1
ATOM 568 O O . PRO A 1 80 ? 7.344 13.891 29.25 1 97.31 80 PRO A O 1
ATOM 571 N N . VAL A 1 81 ? 5.531 12.891 30.172 1 95.94 81 VAL A N 1
ATOM 572 C CA . VAL A 1 81 ? 5.867 13.273 31.531 1 95.94 81 VAL A CA 1
ATOM 573 C C . VAL A 1 81 ? 7.137 12.555 31.984 1 95.94 81 VAL A C 1
ATOM 575 O O . VAL A 1 81 ? 7.945 13.109 32.719 1 95.94 81 VAL A O 1
ATOM 578 N N . ASP A 1 82 ? 7.379 11.391 31.469 1 93.25 82 ASP A N 1
ATOM 579 C CA . ASP A 1 82 ? 8.461 10.547 31.984 1 93.25 82 ASP A CA 1
ATOM 580 C C . ASP A 1 82 ? 9.727 10.711 31.141 1 93.25 82 ASP A C 1
ATOM 582 O O . ASP A 1 82 ? 10.734 10.055 31.391 1 93.25 82 ASP A O 1
ATOM 586 N N . ALA A 1 83 ? 9.719 11.602 30.234 1 90.69 83 ALA A N 1
ATOM 587 C CA . ALA A 1 83 ? 10.883 11.75 29.359 1 90.69 83 ALA A CA 1
ATOM 588 C C . ALA A 1 83 ? 12.016 12.469 30.078 1 90.69 83 ALA A C 1
ATOM 590 O O . ALA A 1 83 ? 11.773 13.359 30.891 1 90.69 83 ALA A O 1
ATOM 591 N N . ASP A 1 84 ? 13.203 12.023 29.781 1 89.19 84 ASP A N 1
ATOM 592 C CA . ASP A 1 84 ? 14.391 12.695 30.297 1 89.19 84 ASP A CA 1
ATOM 593 C C . ASP A 1 84 ? 14.508 14.117 29.75 1 89.19 84 ASP A C 1
ATOM 595 O O . ASP A 1 84 ? 14.641 14.312 28.547 1 89.19 84 ASP A O 1
ATOM 599 N N . PRO A 1 85 ? 14.477 15.078 30.594 1 84 85 PRO A N 1
ATOM 600 C CA . PRO A 1 85 ? 14.523 16.469 30.125 1 84 85 PRO A CA 1
ATOM 601 C C . PRO A 1 85 ? 15.828 16.812 29.406 1 84 85 PRO A C 1
ATOM 603 O O . PRO A 1 85 ? 15.891 17.797 28.672 1 84 85 PRO A O 1
ATOM 606 N N . ALA A 1 86 ? 16.844 16.016 29.609 1 89.56 86 ALA A N 1
ATOM 607 C CA . ALA A 1 86 ? 18.156 16.281 29.031 1 89.56 86 ALA A CA 1
ATOM 608 C C . ALA A 1 86 ? 18.25 15.742 27.609 1 89.56 86 ALA A C 1
ATOM 610 O O . ALA A 1 86 ? 19.172 16.094 26.859 1 89.56 86 ALA A O 1
ATOM 611 N N . VAL A 1 87 ? 17.312 15 27.234 1 93.25 87 VAL A N 1
ATOM 612 C CA . VAL A 1 87 ? 17.375 14.375 25.922 1 93.25 87 VAL A CA 1
ATOM 613 C C . VAL A 1 87 ? 16.281 14.961 25.016 1 93.25 87 VAL A C 1
ATOM 615 O O . VAL A 1 87 ? 15.094 14.734 25.234 1 93.25 87 VAL A O 1
ATOM 618 N N . PRO A 1 88 ? 16.688 15.711 24.047 1 96.69 88 PRO A N 1
ATOM 619 C CA . PRO A 1 88 ? 15.68 16.234 23.125 1 96.69 88 PRO A CA 1
ATOM 620 C C . PRO A 1 88 ? 14.922 15.141 22.375 1 96.69 88 PRO A C 1
ATOM 622 O O . PRO A 1 88 ? 15.531 14.188 21.906 1 96.69 88 PRO A O 1
ATOM 625 N N . LEU A 1 89 ? 13.672 15.242 22.344 1 98 89 LEU A N 1
ATOM 626 C CA . LEU A 1 89 ? 12.812 14.227 21.734 1 98 89 LEU A CA 1
ATOM 627 C C . LEU A 1 89 ? 12.422 14.625 20.312 1 98 89 LEU A C 1
ATOM 629 O O . LEU A 1 89 ? 12.352 15.82 20 1 98 89 LEU A O 1
ATOM 633 N N . PRO A 1 90 ? 12.195 13.625 19.422 1 98.31 90 PRO A N 1
ATOM 634 C CA . PRO A 1 90 ? 11.562 13.969 18.156 1 98.31 90 PRO A CA 1
ATOM 635 C C . PRO A 1 90 ? 10.211 14.656 18.328 1 98.31 90 PRO A C 1
ATOM 637 O O . PRO A 1 90 ? 9.562 14.508 19.375 1 98.31 90 PRO A O 1
ATOM 640 N N . VAL A 1 91 ? 9.812 15.453 17.344 1 98.75 91 VAL A N 1
ATOM 641 C CA . VAL A 1 91 ? 8.555 16.188 17.391 1 98.75 91 VAL A CA 1
ATOM 642 C C . VAL A 1 91 ? 7.621 15.695 16.297 1 98.75 91 VAL A C 1
ATOM 644 O O . VAL A 1 91 ? 8.016 15.586 15.133 1 98.75 91 VAL A O 1
ATOM 647 N N . ILE A 1 92 ? 6.438 15.305 16.672 1 98.88 92 ILE A N 1
ATOM 648 C CA . ILE A 1 92 ? 5.355 15.07 15.719 1 98.88 92 ILE A CA 1
ATOM 649 C C . ILE A 1 92 ? 4.496 16.328 15.602 1 98.88 92 ILE A C 1
ATOM 651 O O . ILE A 1 92 ? 3.811 16.719 16.547 1 98.88 92 ILE A O 1
ATOM 655 N N . TYR A 1 93 ? 4.605 16.984 14.508 1 98.94 93 TYR A N 1
ATOM 656 C CA . TYR A 1 93 ? 3.785 18.156 14.219 1 98.94 93 TYR A CA 1
ATOM 657 C C . TYR A 1 93 ? 2.486 17.766 13.531 1 98.94 93 TYR A C 1
ATOM 659 O O . TYR A 1 93 ? 2.49 17.375 12.359 1 98.94 93 TYR A O 1
ATOM 667 N N . HIS A 1 94 ? 1.387 17.906 14.211 1 98.88 94 HIS A N 1
ATOM 668 C CA . HIS A 1 94 ? 0.092 17.375 13.789 1 98.88 94 HIS A CA 1
ATOM 669 C C . HIS A 1 94 ? -0.79 18.484 13.219 1 98.88 94 HIS A C 1
ATOM 671 O O . HIS A 1 94 ? -0.883 19.578 13.797 1 98.88 94 HIS A O 1
ATOM 677 N N . VAL A 1 95 ? -1.354 18.172 12.055 1 98.81 95 VAL A N 1
ATOM 678 C CA . VAL A 1 95 ? -2.324 19.047 11.406 1 98.81 95 VAL A CA 1
ATOM 679 C C . VAL A 1 95 ? -3.684 18.359 11.344 1 98.81 95 VAL A C 1
ATOM 681 O O . VAL A 1 95 ? -3.818 17.297 10.719 1 98.81 95 VAL A O 1
ATOM 684 N N . HIS A 1 96 ? -4.676 18.906 11.969 1 96.81 96 HIS A N 1
ATOM 685 C CA . HIS A 1 96 ? -5.957 18.234 12.141 1 96.81 96 HIS A CA 1
ATOM 686 C C . HIS A 1 96 ? -6.742 18.203 10.828 1 96.81 96 HIS A C 1
ATOM 688 O O . HIS A 1 96 ? -6.543 19.047 9.961 1 96.81 96 HIS A O 1
ATOM 694 N N . GLY A 1 97 ? -7.625 17.203 10.727 1 96.31 97 GLY A N 1
ATOM 695 C CA . GLY A 1 97 ? -8.547 17.109 9.602 1 96.31 97 GLY A CA 1
ATOM 696 C C . GLY A 1 97 ? -9.758 18.016 9.742 1 96.31 97 GLY A C 1
ATOM 697 O O . GLY A 1 97 ? -9.75 18.938 10.555 1 96.31 97 GLY A O 1
ATOM 698 N N . GLY A 1 98 ? -10.734 17.75 8.797 1 94.75 98 GLY A N 1
ATOM 699 C CA . GLY A 1 98 ? -11.961 18.516 8.867 1 94.75 98 GLY A CA 1
ATOM 700 C C . GLY A 1 98 ? -12.297 19.234 7.574 1 94.75 98 GLY A C 1
ATOM 701 O O . GLY A 1 98 ? -13.047 20.219 7.574 1 94.75 98 GLY A O 1
ATOM 702 N N . GLY A 1 99 ? -11.734 18.828 6.492 1 96.75 99 GLY A N 1
ATOM 703 C CA . GLY A 1 99 ? -12.055 19.375 5.184 1 96.75 99 GLY A CA 1
ATOM 704 C C . GLY A 1 99 ? -11.633 20.828 5.02 1 96.75 99 GLY A C 1
ATOM 705 O O . GLY A 1 99 ? -12.109 21.516 4.113 1 96.75 99 GLY A O 1
ATOM 706 N N . MET A 1 100 ? -10.859 21.344 6.051 1 97.88 100 MET A N 1
ATOM 707 C CA . MET A 1 100 ? -10.43 22.734 6.148 1 97.88 100 MET A CA 1
ATOM 708 C C . MET A 1 100 ? -11.609 23.656 6.449 1 97.88 100 MET A C 1
ATOM 710 O O . MET A 1 100 ? -11.508 24.859 6.289 1 97.88 100 MET A O 1
ATOM 714 N N . ILE A 1 101 ? -12.758 23.031 6.891 1 96.94 101 ILE A N 1
ATOM 715 C CA . ILE A 1 101 ? -13.953 23.812 7.195 1 96.94 101 ILE A CA 1
ATOM 716 C C . ILE A 1 101 ? -14.383 23.562 8.633 1 96.94 101 ILE A C 1
ATOM 718 O O . ILE A 1 101 ? -15.25 24.266 9.164 1 96.94 101 ILE A O 1
ATOM 722 N N . LEU A 1 102 ? -13.773 22.531 9.258 1 93.56 102 LEU A N 1
ATOM 723 C CA . LEU A 1 102 ? -14.094 22.188 10.641 1 93.56 102 LEU A CA 1
ATOM 724 C C . LEU A 1 102 ? -12.844 21.766 11.398 1 93.56 102 LEU A C 1
ATOM 726 O O . LEU A 1 102 ? -11.836 21.391 10.789 1 93.56 102 LEU A O 1
ATOM 730 N N . GLY A 1 103 ? -12.977 21.828 12.75 1 93.31 103 GLY A N 1
ATOM 731 C CA . GLY A 1 103 ? -11.953 21.234 13.602 1 93.31 103 GLY A CA 1
ATOM 732 C C . GLY A 1 103 ? -11.141 22.25 14.367 1 93.31 103 GLY A C 1
ATOM 733 O O . GLY A 1 103 ? -11.344 23.469 14.195 1 93.31 103 GLY A O 1
ATOM 734 N N . ASN A 1 104 ? -10.359 21.812 15.203 1 94.31 104 ASN A N 1
ATOM 735 C CA . ASN A 1 104 ? -9.414 22.562 16.016 1 94.31 104 ASN A CA 1
ATOM 736 C C . ASN A 1 104 ? -8.172 21.75 16.328 1 94.31 104 ASN A C 1
ATOM 738 O O . ASN A 1 104 ? -8.008 20.625 15.828 1 94.31 104 ASN A O 1
ATOM 742 N N . ASN A 1 105 ? -7.223 22.312 17.125 1 95.19 105 ASN A N 1
ATOM 743 C CA . ASN A 1 105 ? -5.93 21.656 17.312 1 95.19 105 ASN A CA 1
ATOM 744 C C . ASN A 1 105 ? -6.043 20.438 18.234 1 95.19 105 ASN A C 1
ATOM 746 O O . ASN A 1 105 ? -5.059 19.734 18.453 1 95.19 105 ASN A O 1
ATOM 750 N N . ARG A 1 106 ? -7.211 20.062 18.75 1 94.5 106 ARG A N 1
ATOM 751 C CA . ARG A 1 106 ? -7.41 18.859 19.547 1 94.5 106 ARG A CA 1
ATOM 752 C C . ARG A 1 106 ? -8 17.734 18.703 1 94.5 106 ARG A C 1
ATOM 754 O O . ARG A 1 106 ? -7.926 16.562 19.078 1 94.5 106 ARG A O 1
ATOM 761 N N . ALA A 1 107 ? -8.625 18.094 17.547 1 92.69 107 ALA A N 1
ATOM 762 C CA . ALA A 1 107 ? -9.273 17.109 16.688 1 92.69 107 ALA A CA 1
ATOM 763 C C . ALA A 1 107 ? -8.258 16.109 16.156 1 92.69 107 ALA A C 1
ATOM 765 O O . ALA A 1 107 ? -7.293 16.484 15.492 1 92.69 107 ALA A O 1
ATOM 766 N N . GLY A 1 108 ? -8.492 14.828 16.469 1 92.81 108 GLY A N 1
ATOM 767 C CA . GLY A 1 108 ? -7.691 13.75 15.906 1 92.81 108 GLY A CA 1
ATOM 768 C C . GLY A 1 108 ? -6.332 13.609 16.562 1 92.81 108 GLY A C 1
ATOM 769 O O . GLY A 1 108 ? -5.484 12.844 16.109 1 92.81 108 GLY A O 1
ATOM 770 N N . VAL A 1 109 ? -6.059 14.297 17.656 1 95.62 109 VAL A N 1
ATOM 771 C CA . VAL A 1 109 ? -4.723 14.336 18.25 1 95.62 109 VAL A CA 1
ATOM 772 C C . VAL A 1 109 ? -4.445 13.023 18.969 1 95.62 109 VAL A C 1
ATOM 774 O O . VAL A 1 109 ? -3.293 12.719 19.297 1 95.62 109 VAL A O 1
ATOM 777 N N . ASP A 1 110 ? -5.449 12.188 19.219 1 94 110 ASP A N 1
ATOM 778 C CA . ASP A 1 110 ? -5.305 10.922 19.938 1 94 110 ASP A CA 1
ATOM 779 C C . ASP A 1 110 ? -4.352 9.984 19.188 1 94 110 ASP A C 1
ATOM 781 O O . ASP A 1 110 ? -3.602 9.234 19.812 1 94 110 ASP A O 1
ATOM 785 N N . GLY A 1 111 ? -4.367 9.961 17.859 1 95.19 111 GLY A N 1
ATOM 786 C CA . GLY A 1 111 ? -3.445 9.148 17.078 1 95.19 111 GLY A CA 1
ATOM 787 C C . GLY A 1 111 ? -1.99 9.5 17.328 1 95.19 111 GLY A C 1
ATOM 788 O O . GLY A 1 111 ? -1.227 8.664 17.828 1 95.19 111 GLY A O 1
ATOM 789 N N . PRO A 1 112 ? -1.65 10.727 17.031 1 97.81 112 PRO A N 1
ATOM 790 C CA . PRO A 1 112 ? -0.28 11.172 17.297 1 97.81 112 PRO A CA 1
ATOM 791 C C . PRO A 1 112 ? 0.146 10.945 18.75 1 97.81 112 PRO A C 1
ATOM 793 O O . PRO A 1 112 ? 1.297 10.586 19 1 97.81 112 PRO A O 1
ATOM 796 N N . LEU A 1 113 ? -0.738 11.172 19.703 1 97.69 113 LEU A N 1
ATOM 797 C CA . LEU A 1 113 ? -0.401 10.953 21.109 1 97.69 113 LEU A CA 1
ATOM 798 C C . LEU A 1 113 ? -0.111 9.477 21.375 1 97.69 113 LEU A C 1
ATOM 800 O O . LEU A 1 113 ? 0.8 9.148 22.125 1 97.69 113 LEU A O 1
ATOM 804 N N . ALA A 1 114 ? -0.899 8.648 20.766 1 97.06 114 ALA A N 1
ATOM 805 C CA . ALA A 1 114 ? -0.658 7.215 20.922 1 97.06 114 ALA A CA 1
ATOM 806 C C . ALA A 1 114 ? 0.717 6.828 20.391 1 97.06 114 ALA A C 1
ATOM 808 O O . ALA A 1 114 ? 1.446 6.062 21.016 1 97.06 114 ALA A O 1
ATOM 809 N N . TRP A 1 115 ? 1.093 7.332 19.172 1 97.88 115 TRP A N 1
ATOM 810 C CA . TRP A 1 115 ? 2.426 7.094 18.625 1 97.88 115 TRP A CA 1
ATOM 811 C C . TRP A 1 115 ? 3.502 7.594 19.578 1 97.88 115 TRP A C 1
ATOM 813 O O . TRP A 1 115 ? 4.484 6.895 19.844 1 97.88 115 TRP A O 1
ATOM 823 N N . ALA A 1 116 ? 3.275 8.812 20.031 1 98 116 ALA A N 1
ATOM 824 C CA . ALA A 1 116 ? 4.262 9.492 20.875 1 98 116 ALA A CA 1
ATOM 825 C C . ALA A 1 116 ? 4.469 8.742 22.188 1 98 116 ALA A C 1
ATOM 827 O O . ALA A 1 116 ? 5.586 8.68 22.703 1 98 116 ALA A O 1
ATOM 828 N N . ARG A 1 117 ? 3.414 8.25 22.766 1 97.19 117 ARG A N 1
ATOM 829 C CA . ARG A 1 117 ? 3.5 7.484 24 1 97.19 117 ARG A CA 1
ATOM 830 C C . ARG A 1 117 ? 4.391 6.258 23.812 1 97.19 117 ARG A C 1
ATOM 832 O O . ARG A 1 117 ? 5.203 5.945 24.688 1 97.19 117 ARG A O 1
ATOM 839 N N . GLU A 1 118 ? 4.258 5.605 22.688 1 96.5 118 GLU A N 1
ATOM 840 C CA . GLU A 1 118 ? 4.996 4.375 22.422 1 96.5 118 GLU A CA 1
ATOM 841 C C . GLU A 1 118 ? 6.438 4.672 22.016 1 96.5 118 GLU A C 1
ATOM 843 O O . GLU A 1 118 ? 7.352 3.912 22.344 1 96.5 118 GLU A O 1
ATOM 848 N N . LEU A 1 119 ? 6.715 5.789 21.312 1 96.81 119 LEU A N 1
ATOM 849 C CA . LEU A 1 119 ? 7.996 5.984 20.625 1 96.81 119 LEU A CA 1
ATOM 850 C C . LEU A 1 119 ? 8.812 7.066 21.328 1 96.81 119 LEU A C 1
ATOM 852 O O . LEU A 1 119 ? 10 7.242 21.031 1 96.81 119 LEU A O 1
ATOM 856 N N . GLY A 1 120 ? 8.203 7.746 22.266 1 96.69 120 GLY A N 1
ATOM 857 C CA . GLY A 1 120 ? 8.891 8.859 22.906 1 96.69 120 GLY A CA 1
ATOM 858 C C . GLY A 1 120 ? 9.039 10.07 22.016 1 96.69 120 GLY A C 1
ATOM 859 O O . GLY A 1 120 ? 10.109 10.289 21.438 1 96.69 120 GLY A O 1
ATOM 860 N N . ALA A 1 121 ? 8.039 10.93 21.969 1 98.25 121 ALA A N 1
ATOM 861 C CA . ALA A 1 121 ? 8.047 12.125 21.125 1 98.25 121 ALA A CA 1
ATOM 862 C C . ALA A 1 121 ? 7.164 13.219 21.734 1 98.25 121 ALA A C 1
ATOM 864 O O . ALA A 1 121 ? 6.266 12.93 22.531 1 98.25 121 ALA A O 1
ATOM 865 N N . VAL A 1 122 ? 7.441 14.43 21.406 1 98.38 122 VAL A N 1
ATOM 866 C CA . VAL A 1 122 ? 6.551 15.547 21.688 1 98.38 122 VAL A CA 1
ATOM 867 C C . VAL A 1 122 ? 5.543 15.711 20.562 1 98.38 122 VAL A C 1
ATOM 869 O O . VAL A 1 122 ? 5.879 15.531 19.391 1 98.38 122 VAL A O 1
ATOM 872 N N . VAL A 1 123 ? 4.324 15.969 20.922 1 98.81 123 VAL A N 1
ATOM 873 C CA . VAL A 1 123 ? 3.309 16.266 19.922 1 98.81 123 VAL A CA 1
ATOM 874 C C . VAL A 1 123 ? 2.982 17.766 19.938 1 98.81 123 VAL A C 1
ATOM 876 O O . VAL A 1 123 ? 2.715 18.328 21 1 98.81 123 VAL A O 1
ATOM 879 N N . VAL A 1 124 ? 3.078 18.422 18.828 1 98.94 124 VAL A N 1
ATOM 880 C CA . VAL A 1 124 ? 2.605 19.781 18.641 1 98.94 124 VAL A CA 1
ATOM 881 C C . VAL A 1 124 ? 1.475 19.797 17.609 1 98.94 124 VAL A C 1
ATOM 883 O O . VAL A 1 124 ? 1.667 19.391 16.453 1 98.94 124 VAL A O 1
ATOM 886 N N . SER A 1 125 ? 0.3 20.188 18.047 1 98.75 125 SER A N 1
ATOM 887 C CA . SER A 1 125 ? -0.87 20.203 17.172 1 98.75 125 SER A CA 1
ATOM 888 C C . SER A 1 125 ? -1.313 21.641 16.891 1 98.75 125 SER A C 1
ATOM 890 O O . SER A 1 125 ? -1.542 22.422 17.812 1 98.75 125 SER A O 1
ATOM 892 N N . VAL A 1 126 ? -1.5 21.969 15.625 1 98.88 126 VAL A N 1
ATOM 893 C CA . VAL A 1 126 ? -1.749 23.344 15.227 1 98.88 126 VAL A CA 1
ATOM 894 C C . VAL A 1 126 ? -3.234 23.531 14.922 1 98.88 126 VAL A C 1
ATOM 896 O O . VAL A 1 126 ? -3.885 22.641 14.383 1 98.88 126 VAL A O 1
ATOM 899 N N . GLU A 1 127 ? -3.752 24.656 15.297 1 97.81 127 GLU A N 1
ATOM 900 C CA . GLU A 1 127 ? -5.059 25.125 14.844 1 97.81 127 GLU A CA 1
ATOM 901 C C . GLU A 1 127 ? -4.914 26.125 13.688 1 97.81 127 GLU A C 1
ATOM 903 O O . GLU A 1 127 ? -4.113 27.047 13.766 1 97.81 127 GLU A O 1
ATOM 908 N N . TYR A 1 128 ? -5.539 25.859 12.633 1 98.56 128 TYR A N 1
ATOM 909 C CA . TYR A 1 128 ? -5.504 26.781 11.5 1 98.56 128 TYR A CA 1
ATOM 910 C C . TYR A 1 128 ? -6.871 27.406 11.258 1 98.56 128 TYR A C 1
ATOM 912 O O . TYR A 1 128 ? -7.891 26.859 11.695 1 98.56 128 TYR A O 1
ATOM 920 N N . ARG A 1 129 ? -6.918 28.578 10.625 1 98.5 129 ARG A N 1
ATOM 921 C CA . ARG A 1 129 ? -8.172 29.234 10.281 1 98.5 129 ARG A CA 1
ATOM 922 C C . ARG A 1 129 ? -8.961 28.422 9.258 1 98.5 129 ARG A C 1
ATOM 924 O O . ARG A 1 129 ? -8.375 27.75 8.414 1 98.5 129 ARG A O 1
ATOM 931 N N . LEU A 1 130 ? -10.289 28.531 9.281 1 98.25 130 LEU A N 1
ATOM 932 C CA . LEU A 1 130 ? -11.133 27.625 8.5 1 98.25 130 LEU A CA 1
ATOM 933 C C . LEU A 1 130 ? -11.781 28.375 7.336 1 98.25 130 LEU A C 1
ATOM 935 O O . LEU A 1 130 ? -12.125 29.547 7.457 1 98.25 130 LEU A O 1
ATOM 939 N N . ALA A 1 131 ? -11.844 27.688 6.301 1 98.5 131 ALA A N 1
ATOM 940 C CA . ALA A 1 131 ? -12.656 28.125 5.172 1 98.5 131 ALA A CA 1
ATOM 941 C C . ALA A 1 131 ? -14.141 27.922 5.445 1 98.5 131 ALA A C 1
ATOM 943 O O . ALA A 1 131 ? -14.508 27.062 6.254 1 98.5 131 ALA A O 1
ATOM 944 N N . PRO A 1 132 ? -15.086 28.719 4.832 1 97.88 132 PRO A N 1
ATOM 945 C CA . PRO A 1 132 ? -14.844 29.688 3.75 1 97.88 132 PRO A CA 1
ATOM 946 C C . PRO A 1 132 ? -14.477 31.078 4.266 1 97.88 132 PRO A C 1
ATOM 948 O O . PRO A 1 132 ? -14.086 31.938 3.484 1 97.88 132 PRO A O 1
ATOM 951 N N . GLU A 1 133 ? -14.609 31.312 5.605 1 98 133 GLU A N 1
ATOM 952 C CA . GLU A 1 133 ? -14.281 32.625 6.148 1 98 133 GLU A CA 1
ATOM 953 C C . GLU A 1 133 ? -12.82 32.969 5.891 1 98 133 GLU A C 1
ATOM 955 O O . GLU A 1 133 ? -12.484 34.156 5.695 1 98 133 GLU A O 1
ATOM 960 N N . HIS A 1 134 ? -11.977 32.062 5.902 1 98.38 134 HIS A N 1
ATOM 961 C CA . HIS A 1 134 ? -10.555 32.188 5.645 1 98.38 134 HIS A CA 1
ATOM 962 C C . HIS A 1 134 ? -10.07 31.219 4.586 1 98.38 134 HIS A C 1
ATOM 964 O O . HIS A 1 134 ? -9.438 30.203 4.91 1 98.38 134 HIS A O 1
ATOM 970 N N . PRO A 1 135 ? -10.281 31.484 3.365 1 98.5 135 PRO A N 1
ATOM 971 C CA . PRO A 1 135 ? -9.898 30.578 2.275 1 98.5 135 PRO A CA 1
ATOM 972 C C . PRO A 1 135 ? -8.391 30.516 2.068 1 98.5 135 PRO A C 1
ATOM 974 O O . PRO A 1 135 ? -7.633 31.141 2.816 1 98.5 135 PRO A O 1
ATOM 977 N N . HIS A 1 136 ? -7.914 29.734 1.135 1 98.62 136 HIS A N 1
ATOM 978 C CA . HIS A 1 136 ? -6.5 29.672 0.782 1 98.62 136 HIS A CA 1
ATOM 979 C C . HIS A 1 136 ? -5.949 31.062 0.461 1 98.62 136 HIS A C 1
ATOM 981 O O . HIS A 1 136 ? -6.562 31.828 -0.293 1 98.62 136 HIS A O 1
ATOM 987 N N . PRO A 1 137 ? -4.895 31.344 1.054 1 98.56 137 PRO A N 1
ATOM 988 C CA . PRO A 1 137 ? -3.889 30.438 1.627 1 98.56 137 PRO A CA 1
ATOM 989 C C . PRO A 1 137 ? -3.908 30.438 3.154 1 98.56 137 PRO A C 1
ATOM 991 O O . PRO A 1 137 ? -2.938 30 3.783 1 98.56 137 PRO A O 1
ATOM 994 N N . ALA A 1 138 ? -4.969 30.797 3.781 1 98.81 138 ALA A N 1
ATOM 995 C CA . ALA A 1 138 ? -4.984 31.016 5.227 1 98.81 138 ALA A CA 1
ATOM 996 C C . ALA A 1 138 ? -4.641 29.734 5.973 1 98.81 138 ALA A C 1
ATOM 998 O O . ALA A 1 138 ? -3.746 29.719 6.824 1 98.81 138 ALA A O 1
ATOM 999 N N . PRO A 1 139 ? -5.301 28.625 5.66 1 98.81 139 PRO A N 1
ATOM 1000 C CA . PRO A 1 139 ? -5.027 27.422 6.457 1 98.81 139 PRO A CA 1
ATOM 1001 C C . PRO A 1 139 ? -3.568 26.969 6.371 1 98.81 139 PRO A C 1
ATOM 1003 O O . PRO A 1 139 ? -2.938 26.719 7.398 1 98.81 139 PRO A O 1
ATOM 1006 N N . VAL A 1 140 ? -2.975 26.938 5.152 1 98.88 140 VAL A N 1
ATOM 1007 C CA . VAL A 1 140 ? -1.625 26.406 4.992 1 98.88 140 VAL A CA 1
ATOM 1008 C C . VAL A 1 140 ? -0.613 27.375 5.586 1 98.88 140 VAL A C 1
ATOM 1010 O O . VAL A 1 140 ? 0.399 26.969 6.156 1 98.88 140 VAL A O 1
ATOM 1013 N N . GLU A 1 141 ? -0.866 28.656 5.469 1 98.88 141 GLU A N 1
ATOM 1014 C CA . GLU A 1 141 ? 0.047 29.641 6.02 1 98.88 141 GLU A CA 1
ATOM 1015 C C . GLU A 1 141 ? 0.018 29.641 7.547 1 98.88 141 GLU A C 1
ATOM 1017 O O . GLU A 1 141 ? 1.044 29.844 8.195 1 98.88 141 GLU A O 1
ATOM 1022 N N . ASP A 1 142 ? -1.178 29.453 8.125 1 98.94 142 ASP A N 1
ATOM 1023 C CA . ASP A 1 142 ? -1.263 29.281 9.578 1 98.94 142 ASP A CA 1
ATOM 1024 C C . ASP A 1 142 ? -0.454 28.078 10.039 1 98.94 142 ASP A C 1
ATOM 1026 O O . ASP A 1 142 ? 0.332 28.172 10.984 1 98.94 142 ASP A O 1
ATOM 1030 N N . ALA A 1 143 ? -0.654 26.969 9.391 1 98.94 143 ALA A N 1
ATOM 1031 C CA . ALA A 1 143 ? 0.062 25.75 9.742 1 98.94 143 ALA A CA 1
ATOM 1032 C C . ALA A 1 143 ? 1.569 25.922 9.594 1 98.94 143 ALA A C 1
ATOM 1034 O O . ALA A 1 143 ? 2.346 25.422 10.406 1 98.94 143 ALA A O 1
ATOM 1035 N N . TYR A 1 144 ? 1.993 26.625 8.523 1 98.88 144 TYR A N 1
ATOM 1036 C CA . TYR A 1 144 ? 3.414 26.859 8.289 1 98.88 144 TYR A CA 1
ATOM 1037 C C . TYR A 1 144 ? 3.994 27.766 9.375 1 98.88 144 TYR A C 1
ATOM 1039 O O . TYR A 1 144 ? 5.105 27.531 9.852 1 98.88 144 TYR A O 1
ATOM 1047 N N . ALA A 1 145 ? 3.268 28.812 9.758 1 98.81 145 ALA A N 1
ATOM 1048 C CA . ALA A 1 145 ? 3.719 29.688 10.836 1 98.81 145 ALA A CA 1
ATOM 1049 C C . ALA A 1 145 ? 3.912 28.906 12.133 1 98.81 145 ALA A C 1
ATOM 1051 O O . ALA A 1 145 ? 4.898 29.109 12.852 1 98.81 145 ALA A O 1
ATOM 1052 N N . GLY A 1 146 ? 2.918 28.016 12.43 1 98.88 146 GLY A N 1
ATOM 1053 C CA . GLY A 1 146 ? 3.061 27.156 13.586 1 98.88 146 GLY A CA 1
ATOM 1054 C C . GLY A 1 146 ? 4.281 26.25 13.508 1 98.88 146 GLY A C 1
ATOM 1055 O O . GLY A 1 146 ? 4.961 26.031 14.516 1 98.88 146 GLY A O 1
ATOM 1056 N N . LEU A 1 147 ? 4.539 25.719 12.336 1 98.88 147 LEU A N 1
ATOM 1057 C CA . LEU A 1 147 ? 5.695 24.844 12.125 1 98.88 147 LEU A CA 1
ATOM 1058 C C . LEU A 1 147 ? 6.996 25.609 12.352 1 98.88 147 LEU A C 1
ATOM 1060 O O . LEU A 1 147 ? 7.918 25.109 12.984 1 98.88 147 LEU A O 1
ATOM 1064 N N . LEU A 1 148 ? 7.09 26.844 11.781 1 98.75 148 LEU A N 1
ATOM 1065 C CA . LEU A 1 148 ? 8.273 27.688 11.969 1 98.75 148 LEU A CA 1
ATOM 1066 C C . LEU A 1 148 ? 8.523 27.938 13.453 1 98.75 148 LEU A C 1
ATOM 1068 O O . LEU A 1 148 ? 9.656 27.812 13.922 1 98.75 148 LEU A O 1
ATOM 1072 N N . TRP A 1 149 ? 7.52 28.312 14.164 1 98.69 149 TRP A N 1
ATOM 1073 C CA . TRP A 1 149 ? 7.648 28.547 15.594 1 98.69 149 TRP A CA 1
ATOM 1074 C C . TRP A 1 149 ? 8.094 27.281 16.312 1 98.69 149 TRP A C 1
ATOM 1076 O O . TRP A 1 149 ? 8.977 27.328 17.188 1 98.69 149 TRP A O 1
ATOM 1086 N N . THR A 1 150 ? 7.453 26.156 15.977 1 98.81 150 THR A N 1
ATOM 1087 C CA . THR A 1 150 ? 7.766 24.875 16.594 1 98.81 150 THR A CA 1
ATOM 1088 C C . THR A 1 150 ? 9.242 24.531 16.438 1 98.81 150 THR A C 1
ATOM 1090 O O . THR A 1 150 ? 9.906 24.141 17.406 1 98.81 150 THR A O 1
ATOM 1093 N N . ALA A 1 151 ? 9.75 24.672 15.25 1 98.75 151 ALA A N 1
ATOM 1094 C CA . ALA A 1 151 ? 11.156 24.391 14.984 1 98.75 151 ALA A CA 1
ATOM 1095 C C . ALA A 1 151 ? 12.062 25.344 15.758 1 98.75 151 ALA A C 1
ATOM 1097 O O . ALA A 1 151 ? 13.031 24.906 16.391 1 98.75 151 ALA A O 1
ATOM 1098 N N . ALA A 1 152 ? 11.734 26.609 15.75 1 98.38 152 ALA A N 1
ATOM 1099 C CA . ALA A 1 152 ? 12.57 27.641 16.359 1 98.38 152 ALA A CA 1
ATOM 1100 C C . ALA A 1 152 ? 12.57 27.516 17.891 1 98.38 152 ALA A C 1
ATOM 1102 O O . ALA A 1 152 ? 13.547 27.891 18.547 1 98.38 152 ALA A O 1
ATOM 1103 N N . HIS A 1 153 ? 11.555 26.984 18.484 1 98 153 HIS A N 1
ATOM 1104 C CA . HIS A 1 153 ? 11.391 26.969 19.922 1 98 153 HIS A CA 1
ATOM 1105 C C . HIS A 1 153 ? 11.352 25.547 20.469 1 98 153 HIS A C 1
ATOM 1107 O O . HIS A 1 153 ? 10.898 25.328 21.594 1 98 153 HIS A O 1
ATOM 1113 N N . ALA A 1 154 ? 11.711 24.547 19.672 1 97.75 154 ALA A N 1
ATOM 1114 C CA . ALA A 1 154 ? 11.609 23.141 20.047 1 97.75 154 ALA A CA 1
ATOM 1115 C C . ALA A 1 154 ? 12.273 22.891 21.391 1 97.75 154 ALA A C 1
ATOM 1117 O O . ALA A 1 154 ? 11.75 22.141 22.219 1 97.75 154 ALA A O 1
ATOM 1118 N N . GLY A 1 155 ? 13.383 23.5 21.641 1 96 155 GLY A N 1
ATOM 1119 C CA . GLY A 1 155 ? 14.117 23.328 22.891 1 96 155 GLY A CA 1
ATOM 1120 C C . GLY A 1 155 ? 13.305 23.703 24.109 1 96 155 GLY A C 1
ATOM 1121 O O . GLY A 1 155 ? 13.508 23.125 25.188 1 96 155 GLY A O 1
ATOM 1122 N N . GLU A 1 156 ? 12.375 24.641 23.969 1 95.31 156 GLU A N 1
ATOM 1123 C CA . GLU A 1 156 ? 11.586 25.141 25.078 1 95.31 156 GLU A CA 1
ATOM 1124 C C . GLU A 1 156 ? 10.672 24.062 25.656 1 95.31 156 GLU A C 1
ATOM 1126 O O . GLU A 1 156 ? 10.273 24.141 26.812 1 95.31 156 GLU A O 1
ATOM 1131 N N . PHE A 1 157 ? 10.391 23.078 24.844 1 94.62 157 PHE A N 1
ATOM 1132 C CA . PHE A 1 157 ? 9.508 22.016 25.328 1 94.62 157 PHE A CA 1
ATOM 1133 C C . PHE A 1 157 ? 10.156 20.656 25.172 1 94.62 157 PHE A C 1
ATOM 1135 O O . PHE A 1 157 ? 9.469 19.641 25.078 1 94.62 157 PHE A O 1
ATOM 1142 N N . GLY A 1 158 ? 11.484 20.656 25 1 95.88 158 GLY A N 1
ATOM 1143 C CA . GLY A 1 158 ? 12.25 19.406 25.016 1 95.88 158 GLY A CA 1
ATOM 1144 C C . GLY A 1 158 ? 12.266 18.703 23.672 1 95.88 158 GLY A C 1
ATOM 1145 O O . GLY A 1 158 ? 12.578 17.516 23.594 1 95.88 158 GLY A O 1
ATOM 1146 N N . GLY A 1 159 ? 11.922 19.375 22.656 1 97.62 159 GLY A N 1
ATOM 1147 C CA . GLY A 1 159 ? 11.945 18.812 21.312 1 97.62 159 GLY A CA 1
ATOM 1148 C C . GLY A 1 159 ? 13.273 19.031 20.609 1 97.62 159 GLY A C 1
ATOM 1149 O O . GLY A 1 159 ? 14.07 19.875 21 1 97.62 159 GLY A O 1
ATOM 1150 N N . ASP A 1 160 ? 13.562 18.188 19.672 1 98 160 ASP A N 1
ATOM 1151 C CA . ASP A 1 160 ? 14.711 18.297 18.766 1 98 160 ASP A CA 1
ATOM 1152 C C . ASP A 1 160 ? 14.32 18.984 17.453 1 98 160 ASP A C 1
ATOM 1154 O O . ASP A 1 160 ? 13.555 18.438 16.672 1 98 160 ASP A O 1
ATOM 1158 N N . PRO A 1 161 ? 14.797 20.203 17.156 1 97.5 161 PRO A N 1
ATOM 1159 C CA . PRO A 1 161 ? 14.391 20.938 15.953 1 97.5 161 PRO A CA 1
ATOM 1160 C C . PRO A 1 161 ? 14.812 20.234 14.664 1 97.5 161 PRO A C 1
ATOM 1162 O O . PRO A 1 161 ? 14.32 20.578 13.586 1 97.5 161 PRO A O 1
ATOM 1165 N N . ASP A 1 162 ? 15.727 19.25 14.766 1 97.31 162 ASP A N 1
ATOM 1166 C CA . ASP A 1 162 ? 16.234 18.562 13.586 1 97.31 162 ASP A CA 1
ATOM 1167 C C . ASP A 1 162 ? 15.508 17.234 13.359 1 97.31 162 ASP A C 1
ATOM 1169 O O . ASP A 1 162 ? 15.82 16.5 12.422 1 97.31 162 ASP A O 1
ATOM 1173 N N . ARG A 1 163 ? 14.57 16.875 14.203 1 98.12 163 ARG A N 1
ATOM 1174 C CA . ARG A 1 163 ? 13.828 15.633 14.109 1 98.12 163 ARG A CA 1
ATOM 1175 C C . ARG A 1 163 ? 12.328 15.883 14.188 1 98.12 163 ARG A C 1
ATOM 1177 O O . ARG A 1 163 ? 11.641 15.312 15.039 1 98.12 163 ARG A O 1
ATOM 1184 N N . ILE A 1 164 ? 11.812 16.641 13.211 1 98.81 164 ILE A N 1
ATOM 1185 C CA . ILE A 1 164 ? 10.391 16.969 13.125 1 98.81 164 ILE A CA 1
ATOM 1186 C C . ILE A 1 164 ? 9.734 16.125 12.031 1 98.81 164 ILE A C 1
ATOM 1188 O O . ILE A 1 164 ? 10.219 16.094 10.898 1 98.81 164 ILE A O 1
ATOM 1192 N N . VAL A 1 165 ? 8.734 15.391 12.359 1 98.88 165 VAL A N 1
ATOM 1193 C CA . VAL A 1 165 ? 7.891 14.664 11.414 1 98.88 165 VAL A CA 1
ATOM 1194 C C . VAL A 1 165 ? 6.523 15.336 11.32 1 98.88 165 VAL A C 1
ATOM 1196 O O . VAL A 1 165 ? 5.902 15.656 12.336 1 98.88 165 VAL A O 1
ATOM 1199 N N . LEU A 1 166 ? 6.066 15.633 10.109 1 98.94 166 LEU A N 1
ATOM 1200 C CA . LEU A 1 166 ? 4.715 16.141 9.898 1 98.94 166 LEU A CA 1
ATOM 1201 C C . LEU A 1 166 ? 3.709 14.984 9.875 1 98.94 166 LEU A C 1
ATOM 1203 O O . LEU A 1 166 ? 4 13.914 9.344 1 98.94 166 LEU A O 1
ATOM 1207 N N . ALA A 1 167 ? 2.545 15.203 10.438 1 98.94 167 ALA A N 1
ATOM 1208 C CA . ALA A 1 167 ? 1.495 14.188 10.398 1 98.94 167 ALA A CA 1
ATOM 1209 C C . ALA A 1 167 ? 0.116 14.828 10.289 1 98.94 167 ALA A C 1
ATOM 1211 O O . ALA A 1 167 ? -0.149 15.859 10.914 1 98.94 167 ALA A O 1
ATOM 1212 N N . GLY A 1 168 ? -0.721 14.273 9.492 1 98.69 168 GLY A N 1
ATOM 1213 C CA . GLY A 1 168 ? -2.09 14.75 9.375 1 98.69 168 GLY A CA 1
ATOM 1214 C C . GLY A 1 168 ? -3.006 13.766 8.672 1 98.69 168 GLY A C 1
ATOM 1215 O O . GLY A 1 168 ? -2.537 12.867 7.973 1 98.69 168 GLY A O 1
ATOM 1216 N N . SER A 1 169 ? -4.324 13.883 8.859 1 98.12 169 SER A N 1
ATOM 1217 C CA . SER A 1 169 ? -5.352 13.039 8.258 1 98.12 169 SER A CA 1
ATOM 1218 C C . SER A 1 169 ? -6.348 13.875 7.461 1 98.12 169 SER A C 1
ATOM 1220 O O . SER A 1 169 ? -6.684 14.992 7.852 1 98.12 169 SER A O 1
ATOM 1222 N N . SER A 1 170 ? -6.832 13.273 6.348 1 98.19 170 SER A N 1
ATOM 1223 C CA . SER A 1 170 ? -7.848 13.953 5.555 1 98.19 170 SER A CA 1
ATOM 1224 C C . SER A 1 170 ? -7.363 15.32 5.09 1 98.19 170 SER A C 1
ATOM 1226 O O . SER A 1 170 ? -6.293 15.438 4.488 1 98.19 170 SER A O 1
ATOM 1228 N N . ALA A 1 171 ? -8.094 16.453 5.449 1 98.5 171 ALA A N 1
ATOM 1229 C CA . ALA A 1 171 ? -7.637 17.797 5.102 1 98.5 171 ALA A CA 1
ATOM 1230 C C . ALA A 1 171 ? -6.297 18.109 5.758 1 98.5 171 ALA A C 1
ATOM 1232 O O . ALA A 1 171 ? -5.453 18.781 5.172 1 98.5 171 ALA A O 1
ATOM 1233 N N . GLY A 1 172 ? -6.125 17.594 7.004 1 98.62 172 GLY A N 1
ATOM 1234 C CA . GLY A 1 172 ? -4.836 17.734 7.664 1 98.62 172 GLY A CA 1
ATOM 1235 C C . GLY A 1 172 ? -3.713 17.016 6.941 1 98.62 172 GLY A C 1
ATOM 1236 O O . GLY A 1 172 ? -2.568 17.469 6.945 1 98.62 172 GLY A O 1
ATOM 1237 N N . GLY A 1 173 ? -4.043 15.789 6.375 1 98.88 173 GLY A N 1
ATOM 1238 C CA . GLY A 1 173 ? -3.074 15.109 5.531 1 98.88 173 GLY A CA 1
ATOM 1239 C C . GLY A 1 173 ? -2.689 15.914 4.301 1 98.88 173 GLY A C 1
ATOM 1240 O O . GLY A 1 173 ? -1.517 15.961 3.924 1 98.88 173 GLY A O 1
ATOM 1241 N N . GLY A 1 174 ? -3.674 16.531 3.652 1 98.94 174 GLY A N 1
ATOM 1242 C CA . GLY A 1 174 ? -3.4 17.422 2.541 1 98.94 174 GLY A CA 1
ATOM 1243 C C . GLY A 1 174 ? -2.523 18.609 2.926 1 98.94 174 GLY A C 1
ATOM 1244 O O . GLY A 1 174 ? -1.576 18.938 2.213 1 98.94 174 GLY A O 1
ATOM 1245 N N . LEU A 1 175 ? -2.83 19.234 4.035 1 98.94 175 LEU A N 1
ATOM 1246 C CA . LEU A 1 175 ? -2.043 20.359 4.52 1 98.94 175 LEU A CA 1
ATOM 1247 C C . LEU A 1 175 ? -0.635 19.906 4.898 1 98.94 175 LEU A C 1
ATOM 1249 O O . LEU A 1 175 ? 0.328 20.656 4.707 1 98.94 175 LEU A O 1
ATOM 1253 N N . THR A 1 176 ? -0.521 18.719 5.473 1 98.94 176 THR A N 1
ATOM 1254 C CA . THR A 1 176 ? 0.781 18.141 5.789 1 98.94 176 THR A CA 1
ATOM 1255 C C . THR A 1 176 ? 1.637 18.016 4.535 1 98.94 176 THR A C 1
ATOM 1257 O O . THR A 1 176 ? 2.803 18.406 4.527 1 98.94 176 THR A O 1
ATOM 1260 N N . ALA A 1 177 ? 1.051 17.453 3.455 1 98.94 177 ALA A N 1
ATOM 1261 C CA . ALA A 1 177 ? 1.749 17.359 2.174 1 98.94 177 ALA A CA 1
ATOM 1262 C C . ALA A 1 177 ? 2.135 18.75 1.668 1 98.94 177 ALA A C 1
ATOM 1264 O O . ALA A 1 177 ? 3.248 18.953 1.177 1 98.94 177 ALA A O 1
ATOM 1265 N N . ALA A 1 178 ? 1.242 19.719 1.776 1 98.94 178 ALA A N 1
ATOM 1266 C CA . ALA A 1 178 ? 1.496 21.094 1.348 1 98.94 178 ALA A CA 1
ATOM 1267 C C . ALA A 1 178 ? 2.633 21.719 2.15 1 98.94 178 ALA A C 1
ATOM 1269 O O . ALA A 1 178 ? 3.467 22.438 1.601 1 98.94 178 ALA A O 1
ATOM 1270 N N . LEU A 1 179 ? 2.65 21.453 3.457 1 98.94 179 LEU A N 1
ATOM 1271 C CA . LEU A 1 179 ? 3.711 21.969 4.316 1 98.94 179 LEU A CA 1
ATOM 1272 C C . LEU A 1 179 ? 5.07 21.438 3.883 1 98.94 179 LEU A C 1
ATOM 1274 O O . LEU A 1 179 ? 6.066 22.156 3.91 1 98.94 179 LEU A O 1
ATOM 1278 N N . ALA A 1 180 ? 5.148 20.125 3.568 1 98.94 180 ALA A N 1
ATOM 1279 C CA . ALA A 1 180 ? 6.398 19.562 3.084 1 98.94 180 ALA A CA 1
ATOM 1280 C C . ALA A 1 180 ? 6.879 20.281 1.825 1 98.94 180 ALA A C 1
ATOM 1282 O O . ALA A 1 180 ? 8.062 20.594 1.697 1 98.94 180 ALA A O 1
ATOM 1283 N N . LEU A 1 181 ? 5.957 20.531 0.873 1 98.88 181 LEU A N 1
ATOM 1284 C CA . LEU A 1 181 ? 6.285 21.281 -0.337 1 98.88 181 LEU A CA 1
ATOM 1285 C C . LEU A 1 181 ? 6.766 22.688 0.006 1 98.88 181 LEU A C 1
ATOM 1287 O O . LEU A 1 181 ? 7.781 23.141 -0.522 1 98.88 181 LEU A O 1
ATOM 1291 N N . LEU A 1 182 ? 6.023 23.359 0.896 1 98.38 182 LEU A N 1
ATOM 1292 C CA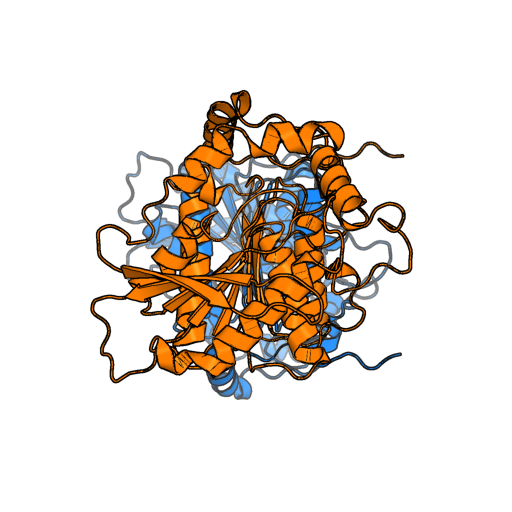 . LEU A 1 182 ? 6.352 24.719 1.292 1 98.38 182 LEU A CA 1
ATOM 1293 C C . LEU A 1 182 ? 7.73 24.781 1.94 1 98.38 182 LEU A C 1
ATOM 1295 O O . LEU A 1 182 ? 8.523 25.672 1.635 1 98.38 182 LEU A O 1
ATOM 1299 N N . ALA A 1 183 ? 7.945 23.875 2.879 1 98.62 183 ALA A N 1
ATOM 1300 C CA . ALA A 1 183 ? 9.234 23.844 3.566 1 98.62 183 ALA A CA 1
ATOM 1301 C C . ALA A 1 183 ? 10.375 23.641 2.576 1 98.62 183 ALA A C 1
ATOM 1303 O O . ALA A 1 183 ? 11.43 24.281 2.701 1 98.62 183 ALA A O 1
ATOM 1304 N N . ARG A 1 184 ? 10.219 22.75 1.596 1 98.5 184 ARG A N 1
ATOM 1305 C CA . ARG A 1 184 ? 11.211 22.547 0.547 1 98.5 184 ARG A CA 1
ATOM 1306 C C . ARG A 1 184 ? 11.438 23.828 -0.245 1 98.5 184 ARG A C 1
ATOM 1308 O O . ARG A 1 184 ? 12.578 24.266 -0.412 1 98.5 184 ARG A O 1
ATOM 1315 N N . ASP A 1 185 ? 10.352 24.438 -0.699 1 98.5 185 ASP A N 1
ATOM 1316 C CA . ASP A 1 185 ? 10.414 25.547 -1.659 1 98.5 185 ASP A CA 1
ATOM 1317 C C . ASP A 1 185 ? 10.867 26.844 -0.985 1 98.5 185 ASP A C 1
ATOM 1319 O O . ASP A 1 185 ? 11.5 27.688 -1.617 1 98.5 185 ASP A O 1
ATOM 1323 N N . ARG A 1 186 ? 10.516 26.984 0.327 1 98.31 186 ARG A N 1
ATOM 1324 C CA . ARG A 1 186 ? 10.859 28.203 1.06 1 98.31 186 ARG A CA 1
ATOM 1325 C C . ARG A 1 186 ? 12.094 27.984 1.925 1 98.31 186 ARG A C 1
ATOM 1327 O O . ARG A 1 186 ? 12.43 28.828 2.77 1 98.31 186 ARG A O 1
ATOM 1334 N N . GLN A 1 187 ? 12.75 26.844 1.773 1 97.88 187 GLN A N 1
ATOM 1335 C CA . GLN A 1 187 ? 13.922 26.484 2.562 1 97.88 187 GLN A CA 1
ATOM 1336 C C . GLN A 1 187 ? 13.633 26.578 4.059 1 97.88 187 GLN A C 1
ATOM 1338 O O . GLN A 1 187 ? 14.375 27.219 4.805 1 97.88 187 GLN A O 1
ATOM 1343 N N . GLY A 1 188 ? 12.523 26.062 4.457 1 97.69 188 GLY A N 1
ATOM 1344 C CA . GLY A 1 188 ? 12.078 26.016 5.84 1 97.69 188 GLY A CA 1
ATOM 1345 C C . GLY A 1 188 ? 12.844 25.016 6.68 1 97.69 188 GLY A C 1
ATOM 1346 O O . GLY A 1 188 ? 13.938 24.578 6.297 1 97.69 188 GLY A O 1
ATOM 1347 N N . PRO A 1 189 ? 12.352 24.734 7.898 1 97.69 189 PRO A N 1
ATOM 1348 C CA . PRO A 1 189 ? 13.047 23.812 8.805 1 97.69 189 PRO A CA 1
ATOM 1349 C C . PRO A 1 189 ? 13.188 22.406 8.227 1 97.69 189 PRO A C 1
ATOM 1351 O O . PRO A 1 189 ? 12.367 22 7.398 1 97.69 189 PRO A O 1
ATOM 1354 N N . PRO A 1 190 ? 14.234 21.766 8.641 1 96.94 190 PRO A N 1
ATOM 1355 C CA . PRO A 1 190 ? 14.383 20.375 8.172 1 96.94 190 PRO A CA 1
ATOM 1356 C C . PRO A 1 190 ? 13.273 19.469 8.68 1 96.94 190 PRO A C 1
ATOM 1358 O O . PRO A 1 190 ? 12.867 19.562 9.844 1 96.94 190 PRO A O 1
ATOM 1361 N N . LEU A 1 191 ? 12.727 18.672 7.832 1 98.81 191 LEU A N 1
ATOM 1362 C CA . LEU A 1 191 ? 11.711 17.672 8.141 1 98.81 191 LEU A CA 1
ATOM 1363 C C . LEU A 1 191 ? 12.242 16.266 7.879 1 98.81 191 LEU A C 1
ATOM 1365 O O . LEU A 1 191 ? 12.828 16 6.828 1 98.81 191 LEU A O 1
ATOM 1369 N N . ILE A 1 192 ? 12.031 15.336 8.805 1 98.62 192 ILE A N 1
ATOM 1370 C CA . ILE A 1 192 ? 12.625 14.016 8.625 1 98.62 192 ILE A CA 1
ATOM 1371 C C . ILE A 1 192 ? 11.594 13.07 8.023 1 98.62 192 ILE A C 1
ATOM 1373 O O . ILE A 1 192 ? 11.93 11.945 7.625 1 98.62 192 ILE A O 1
ATOM 1377 N N . GLY A 1 193 ? 10.312 13.531 7.934 1 98.81 193 GLY A N 1
ATOM 1378 C CA . GLY A 1 193 ? 9.281 12.695 7.348 1 98.81 193 GLY A CA 1
ATOM 1379 C C . GLY A 1 193 ? 7.922 13.375 7.297 1 98.81 193 GLY A C 1
ATOM 1380 O O . GLY A 1 193 ? 7.734 14.445 7.871 1 98.81 193 GLY A O 1
ATOM 1381 N N . GLN A 1 194 ? 6.98 12.82 6.609 1 98.94 194 GLN A N 1
ATOM 1382 C CA . GLN A 1 194 ? 5.582 13.234 6.52 1 98.94 194 GLN A CA 1
ATOM 1383 C C . GLN A 1 194 ? 4.648 12.023 6.496 1 98.94 194 GLN A C 1
ATOM 1385 O O . GLN A 1 194 ? 4.84 11.102 5.703 1 98.94 194 GLN A O 1
ATOM 1390 N N . LEU A 1 195 ? 3.77 11.961 7.422 1 98.94 195 LEU A N 1
ATOM 1391 C CA . LEU A 1 195 ? 2.781 10.898 7.551 1 98.94 195 LEU A CA 1
ATOM 1392 C C . LEU A 1 195 ? 1.4 11.375 7.117 1 98.94 195 LEU A C 1
ATOM 1394 O O . LEU A 1 195 ? 0.785 12.203 7.797 1 98.94 195 LEU A O 1
ATOM 1398 N N . LEU A 1 196 ? 0.933 10.883 5.988 1 98.94 196 LEU A N 1
ATOM 1399 C CA . LEU A 1 196 ? -0.292 11.336 5.336 1 98.94 196 LEU A CA 1
ATOM 1400 C C . LEU A 1 196 ? -1.377 10.266 5.414 1 98.94 196 LEU A C 1
ATOM 1402 O O . LEU A 1 196 ? -1.355 9.297 4.652 1 98.94 196 LEU A O 1
ATOM 1406 N N . MET A 1 197 ? -2.348 10.469 6.289 1 98.81 197 MET A N 1
ATOM 1407 C CA . MET A 1 197 ? -3.443 9.516 6.449 1 98.81 197 MET A CA 1
ATOM 1408 C C . MET A 1 197 ? -4.668 9.953 5.656 1 98.81 197 MET A C 1
ATOM 1410 O O . MET A 1 197 ? -5.211 11.039 5.895 1 98.81 197 MET A O 1
ATOM 1414 N N . CYS A 1 198 ? -5.117 9.18 4.672 1 98.75 198 CYS A N 1
ATOM 1415 C CA . CYS A 1 198 ? -6.234 9.477 3.785 1 98.75 198 CYS A CA 1
ATOM 1416 C C . CYS A 1 198 ? -6.227 10.945 3.373 1 98.75 198 CYS A C 1
ATOM 1418 O O . CYS A 1 198 ? -7.238 11.633 3.508 1 98.75 198 CYS A O 1
ATOM 1420 N N . PRO A 1 199 ? -5.141 11.445 2.822 1 98.94 199 PRO A N 1
ATOM 1421 C CA . PRO A 1 199 ? -4.949 12.883 2.627 1 98.94 199 PRO A CA 1
ATOM 1422 C C . PRO A 1 199 ? -5.844 13.453 1.527 1 98.94 199 PRO A C 1
ATOM 1424 O O . PRO A 1 199 ? -6.043 12.812 0.495 1 98.94 199 PRO A O 1
ATOM 1427 N N . MET A 1 200 ? -6.402 14.609 1.785 1 98.88 200 MET A N 1
ATOM 1428 C CA . MET A 1 200 ? -7.129 15.438 0.82 1 98.88 200 MET A CA 1
ATOM 1429 C C . MET A 1 200 ? -6.164 16.203 -0.076 1 98.88 200 MET A C 1
ATOM 1431 O O . MET A 1 200 ? -5.602 17.219 0.337 1 98.88 200 MET A O 1
ATOM 1435 N N . LEU A 1 201 ? -6.008 15.75 -1.383 1 98.94 201 LEU A N 1
ATOM 1436 C CA . LEU A 1 201 ? -4.828 16.203 -2.117 1 98.94 201 LEU A CA 1
ATOM 1437 C C . LEU A 1 201 ? -5.234 16.938 -3.393 1 98.94 201 LEU A C 1
ATOM 1439 O O . LEU A 1 201 ? -4.445 17.703 -3.945 1 98.94 201 LEU A O 1
ATOM 1443 N N . ASP A 1 202 ? -6.406 16.688 -3.955 1 98.94 202 ASP A N 1
ATOM 1444 C CA . ASP A 1 202 ? -6.711 17.109 -5.316 1 98.94 202 ASP A CA 1
ATOM 1445 C C . ASP A 1 202 ? -8.086 17.766 -5.391 1 98.94 202 ASP A C 1
ATOM 1447 O O . ASP A 1 202 ? -9.102 17.141 -5.098 1 98.94 202 ASP A O 1
ATOM 1451 N N . ASP A 1 203 ? -8.141 18.953 -5.879 1 98.81 203 ASP A N 1
ATOM 1452 C CA . ASP A 1 203 ? -9.344 19.781 -5.84 1 98.81 203 ASP A CA 1
ATOM 1453 C C . ASP A 1 203 ? -10.266 19.469 -7.02 1 98.81 203 ASP A C 1
ATOM 1455 O O . ASP A 1 203 ? -11.414 19.906 -7.047 1 98.81 203 ASP A O 1
ATOM 1459 N N . ARG A 1 204 ? -9.875 18.75 -8 1 98.5 204 ARG A N 1
ATOM 1460 C CA . ARG A 1 204 ? -10.578 18.609 -9.273 1 98.5 204 ARG A CA 1
ATOM 1461 C C . ARG A 1 204 ? -11.812 17.719 -9.125 1 98.5 204 ARG A C 1
ATOM 1463 O O . ARG A 1 204 ? -12.789 17.891 -9.852 1 98.5 204 ARG A O 1
ATOM 1470 N N . ASN A 1 205 ? -11.664 16.688 -8.117 1 97.56 205 ASN A N 1
ATOM 1471 C CA . ASN A 1 205 ? -12.828 15.867 -7.812 1 97.56 205 ASN A CA 1
ATOM 1472 C C . ASN A 1 205 ? -13.289 15.078 -9.031 1 97.56 205 ASN A C 1
ATOM 1474 O O . ASN A 1 205 ? -14.492 14.914 -9.25 1 97.56 205 ASN A O 1
ATOM 1478 N N . GLU A 1 206 ? -12.391 14.477 -9.875 1 97.69 206 GLU A N 1
ATOM 1479 C CA . GLU A 1 206 ? -12.742 13.859 -11.148 1 97.69 206 GLU A CA 1
ATOM 1480 C C . GLU A 1 206 ? -12.266 12.406 -11.203 1 97.69 206 GLU A C 1
ATOM 1482 O O . GLU A 1 206 ? -12.484 11.719 -12.203 1 97.69 206 GLU A O 1
ATOM 1487 N N . THR A 1 207 ? -11.68 11.914 -10.195 1 98.25 207 THR A N 1
ATOM 1488 C CA . THR A 1 207 ? -11.117 10.562 -10.203 1 98.25 207 THR A CA 1
ATOM 1489 C C . THR A 1 207 ? -12.227 9.523 -10.125 1 98.25 207 THR A C 1
ATOM 1491 O O . THR A 1 207 ? -13.344 9.828 -9.695 1 98.25 207 THR A O 1
ATOM 1494 N N . VAL A 1 208 ? -11.93 8.305 -10.547 1 98.62 208 VAL A N 1
ATOM 1495 C CA . VAL A 1 208 ? -12.898 7.223 -10.523 1 98.62 208 VAL A CA 1
ATOM 1496 C C . VAL A 1 208 ? -13.406 7.02 -9.094 1 98.62 208 VAL A C 1
ATOM 1498 O O . VAL A 1 208 ? -14.609 6.852 -8.875 1 98.62 208 VAL A O 1
ATOM 1501 N N . SER A 1 209 ? -12.508 7.035 -8.086 1 98.75 209 SER A N 1
ATOM 1502 C CA . SER A 1 209 ? -12.914 6.812 -6.703 1 98.75 209 SER A CA 1
ATOM 1503 C C . SER A 1 209 ? -13.867 7.898 -6.223 1 98.75 209 SER A C 1
ATOM 1505 O O . SER A 1 209 ? -14.82 7.617 -5.488 1 98.75 209 SER A O 1
ATOM 1507 N N . SER A 1 210 ? -13.578 9.234 -6.594 1 98.12 210 SER A N 1
ATOM 1508 C CA . SER A 1 210 ? -14.484 10.297 -6.195 1 98.12 210 SER A CA 1
ATOM 1509 C C . SER A 1 210 ? -15.891 10.07 -6.754 1 98.12 210 SER A C 1
ATOM 1511 O O . SER A 1 210 ? -16.875 10.273 -6.055 1 98.12 210 SER A O 1
ATOM 1513 N N . HIS A 1 211 ? -15.992 9.617 -8 1 98.31 211 HIS A N 1
ATOM 1514 C CA . HIS A 1 211 ? -17.297 9.352 -8.609 1 98.31 211 HIS A CA 1
ATOM 1515 C C . HIS A 1 211 ? -17.938 8.109 -8.008 1 98.31 211 HIS A C 1
ATOM 1517 O O . HIS A 1 211 ? -19.156 8.07 -7.809 1 98.31 211 HIS A O 1
ATOM 1523 N N . GLN A 1 212 ? -17.141 7.094 -7.719 1 98.31 212 GLN A N 1
ATOM 1524 C CA . GLN A 1 212 ? -17.641 5.867 -7.105 1 98.31 212 GLN A CA 1
ATOM 1525 C C . GLN A 1 212 ? -18.266 6.152 -5.746 1 98.31 212 GLN A C 1
ATOM 1527 O O . GLN A 1 212 ? -19.234 5.492 -5.359 1 98.31 212 GLN A O 1
ATOM 1532 N N . MET A 1 213 ? -17.781 7.141 -5.035 1 97.56 213 MET A N 1
ATOM 1533 C CA . MET A 1 213 ? -18.156 7.332 -3.639 1 97.56 213 MET A CA 1
ATOM 1534 C C . MET A 1 213 ? -19.219 8.414 -3.51 1 97.56 213 MET A C 1
ATOM 1536 O O . MET A 1 213 ? -19.547 8.852 -2.402 1 97.56 213 MET A O 1
ATOM 1540 N N . ALA A 1 214 ? -19.781 8.875 -4.641 1 96.5 214 ALA A N 1
ATOM 1541 C CA . ALA A 1 214 ? -20.875 9.844 -4.578 1 96.5 214 ALA A CA 1
ATOM 1542 C C . ALA A 1 214 ? -22.062 9.289 -3.791 1 96.5 214 ALA A C 1
ATOM 1544 O O . ALA A 1 214 ? -22.625 8.258 -4.16 1 96.5 214 ALA A O 1
ATOM 1545 N N . GLY A 1 215 ? -22.359 9.914 -2.691 1 93.56 215 GLY A N 1
ATOM 1546 C CA . GLY A 1 215 ? -23.516 9.562 -1.885 1 93.56 215 GLY A CA 1
ATOM 1547 C C . GLY A 1 215 ? -23.25 8.398 -0.941 1 93.56 215 GLY A C 1
ATOM 1548 O O . GLY A 1 215 ? -24.172 7.879 -0.319 1 93.56 215 GLY A O 1
ATOM 1549 N N . VAL A 1 216 ? -21.953 8.031 -0.794 1 91.81 216 VAL A N 1
ATOM 1550 C CA . VAL A 1 216 ? -21.625 6.84 -0.017 1 91.81 216 VAL A CA 1
ATOM 1551 C C . VAL A 1 216 ? -20.547 7.168 1.002 1 91.81 216 VAL A C 1
ATOM 1553 O O . VAL A 1 216 ? -19.641 7.969 0.727 1 91.81 216 VAL A O 1
ATOM 1556 N N . GLY A 1 217 ? -20.672 6.582 2.215 1 91.62 217 GLY A N 1
ATOM 1557 C CA . GLY A 1 217 ? -19.578 6.652 3.18 1 91.62 217 GLY A CA 1
ATOM 1558 C C . GLY A 1 217 ? -19.609 7.914 4.023 1 91.62 217 GLY A C 1
ATOM 1559 O O . GLY A 1 217 ? -20.672 8.508 4.227 1 91.62 217 GLY A O 1
ATOM 1560 N N . VAL A 1 218 ? -18.469 8.312 4.582 1 90.81 218 VAL A N 1
ATOM 1561 C CA . VAL A 1 218 ? -18.344 9.375 5.574 1 90.81 218 VAL A CA 1
ATOM 1562 C C . VAL A 1 218 ? -18.031 10.695 4.879 1 90.81 218 VAL A C 1
ATOM 1564 O O . VAL A 1 218 ? -18.5 11.758 5.305 1 90.81 218 VAL A O 1
ATOM 1567 N N . TRP A 1 219 ? -17.281 10.703 3.883 1 94.5 219 TRP A N 1
ATOM 1568 C CA . TRP A 1 219 ? -16.859 11.844 3.084 1 94.5 219 TRP A CA 1
ATOM 1569 C C . TRP A 1 219 ? -17.031 11.562 1.594 1 94.5 219 TRP A C 1
ATOM 1571 O O . TRP A 1 219 ? -16.094 11.078 0.938 1 94.5 219 TRP A O 1
ATOM 1581 N N . ASP A 1 220 ? -18.188 11.93 1.143 1 96.38 220 ASP A N 1
ATOM 1582 C CA . ASP A 1 220 ? -18.5 11.578 -0.24 1 96.38 220 ASP A CA 1
ATOM 1583 C C . ASP A 1 220 ? -18.062 12.688 -1.197 1 96.38 220 ASP A C 1
ATOM 1585 O O . ASP A 1 220 ? -17.469 13.68 -0.775 1 96.38 220 ASP A O 1
ATOM 1589 N N . ARG A 1 221 ? -18.266 12.5 -2.457 1 97.44 221 ARG A N 1
ATOM 1590 C CA . ARG A 1 221 ? -17.844 13.422 -3.514 1 97.44 221 ARG A CA 1
ATOM 1591 C C . ARG A 1 221 ? -18.438 14.805 -3.299 1 97.44 221 ARG A C 1
ATOM 1593 O O . ARG A 1 221 ? -17.766 15.82 -3.541 1 97.44 221 ARG A O 1
ATOM 1600 N N . THR A 1 222 ? -19.734 14.883 -2.869 1 96.94 222 THR A N 1
ATOM 1601 C CA . THR A 1 222 ? -20.406 16.156 -2.645 1 96.94 222 THR A CA 1
ATOM 1602 C C . THR A 1 222 ? -19.734 16.938 -1.521 1 96.94 222 THR A C 1
ATOM 1604 O O . THR A 1 222 ? -19.453 18.125 -1.665 1 96.94 222 THR A O 1
ATOM 1607 N N . ALA A 1 223 ? -19.516 16.281 -0.385 1 96.38 223 ALA A N 1
ATOM 1608 C CA . ALA A 1 223 ? -18.812 16.922 0.727 1 96.38 223 ALA A CA 1
ATOM 1609 C C . ALA A 1 223 ? -17.438 17.406 0.301 1 96.38 223 ALA A C 1
ATOM 1611 O O . ALA A 1 223 ? -17 18.5 0.7 1 96.38 223 ALA A O 1
ATOM 1612 N N . ASN A 1 224 ? -16.766 16.594 -0.492 1 98.06 224 ASN A N 1
ATOM 1613 C CA . ASN A 1 224 ? -15.445 16.953 -0.995 1 98.06 224 ASN A CA 1
ATOM 1614 C C . ASN A 1 224 ? -15.508 18.203 -1.865 1 98.06 224 ASN A C 1
ATOM 1616 O O . ASN A 1 224 ? -14.672 19.109 -1.726 1 98.06 224 ASN A O 1
ATOM 1620 N N . GLU A 1 225 ? -16.422 18.266 -2.75 1 97.94 225 GLU A N 1
ATOM 1621 C CA . GLU A 1 225 ? -16.641 19.453 -3.592 1 97.94 225 GLU A CA 1
ATOM 1622 C C . GLU A 1 225 ? -16.938 20.688 -2.748 1 97.94 225 GLU A C 1
ATOM 1624 O O . GLU A 1 225 ? -16.422 21.766 -3.027 1 97.94 225 GLU A O 1
ATOM 1629 N N . THR A 1 226 ? -17.766 20.484 -1.799 1 97.88 226 THR A N 1
ATOM 1630 C CA . THR A 1 226 ? -18.125 21.578 -0.904 1 97.88 226 THR A CA 1
ATOM 1631 C C . THR A 1 226 ? -16.906 22.125 -0.196 1 97.88 226 THR A C 1
ATOM 1633 O O . THR A 1 226 ? -16.688 23.344 -0.168 1 97.88 226 THR A O 1
ATOM 1636 N N . ALA A 1 227 ? -16.094 21.266 0.366 1 98.31 227 ALA A N 1
ATOM 1637 C CA . ALA A 1 227 ? -14.906 21.688 1.121 1 98.31 227 ALA A CA 1
ATOM 1638 C C . ALA A 1 227 ? -13.906 22.406 0.223 1 98.31 227 ALA A C 1
ATOM 1640 O O . ALA A 1 227 ? -13.375 23.453 0.599 1 98.31 227 ALA A O 1
ATOM 1641 N N . TRP A 1 228 ? -13.656 21.875 -0.98 1 98.81 228 TRP A N 1
ATOM 1642 C CA . TRP A 1 228 ? -12.75 22.531 -1.917 1 98.81 228 TRP A CA 1
ATOM 1643 C C . TRP A 1 228 ? -13.32 23.875 -2.377 1 98.81 228 TRP A C 1
ATOM 1645 O O . TRP A 1 228 ? -12.57 24.844 -2.576 1 98.81 228 TRP A O 1
ATOM 1655 N N . THR A 1 229 ? -14.625 23.922 -2.576 1 98.69 229 THR A N 1
ATOM 1656 C CA . THR A 1 229 ? -15.266 25.188 -2.939 1 98.69 229 THR A CA 1
ATOM 1657 C C . THR A 1 229 ? -15.109 26.219 -1.819 1 98.69 229 THR A C 1
ATOM 1659 O O . THR A 1 229 ? -14.859 27.391 -2.08 1 98.69 229 THR A O 1
ATOM 1662 N N . ALA A 1 230 ? -15.305 25.719 -0.606 1 98.75 230 ALA A N 1
ATOM 1663 C CA . ALA A 1 230 ? -15.102 26.609 0.536 1 98.75 230 ALA A CA 1
ATOM 1664 C C . ALA A 1 230 ? -13.68 27.172 0.551 1 98.75 230 ALA A C 1
ATOM 1666 O O . ALA A 1 230 ? -13.484 28.359 0.82 1 98.75 230 ALA A O 1
ATOM 1667 N N . LEU A 1 231 ? -12.711 26.375 0.246 1 98.81 231 LEU A N 1
ATOM 1668 C CA . LEU A 1 231 ? -11.305 26.75 0.336 1 98.81 231 LEU A CA 1
ATOM 1669 C C . LEU A 1 231 ? -10.898 27.641 -0.838 1 98.81 231 LEU A C 1
ATOM 1671 O O . LEU A 1 231 ? -10.141 28.594 -0.667 1 98.81 231 LEU A O 1
ATOM 1675 N N . LEU A 1 232 ? -11.414 27.312 -2.082 1 98.81 232 LEU A N 1
ATOM 1676 C CA . LEU A 1 232 ? -10.812 27.875 -3.285 1 98.81 232 LEU A CA 1
ATOM 1677 C C . LEU A 1 232 ? -11.805 28.766 -4.031 1 98.81 232 LEU A C 1
ATOM 1679 O O . LEU A 1 232 ? -11.422 29.516 -4.93 1 98.81 232 LEU A O 1
ATOM 1683 N N . GLY A 1 233 ? -13.094 28.719 -3.656 1 97.88 233 GLY A N 1
ATOM 1684 C CA . GLY A 1 233 ? -14.117 29.438 -4.406 1 97.88 233 GLY A CA 1
ATOM 1685 C C . GLY A 1 233 ? -14.164 29.047 -5.871 1 97.88 233 GLY A C 1
ATOM 1686 O O . GLY A 1 233 ? -14.188 27.859 -6.199 1 97.88 233 GLY A O 1
ATOM 1687 N N . ASP A 1 234 ? -14.172 30.031 -6.742 1 96.88 234 ASP A N 1
ATOM 1688 C CA . ASP A 1 234 ? -14.328 29.812 -8.18 1 96.88 234 ASP A CA 1
ATOM 1689 C C . ASP A 1 234 ? -13.047 29.266 -8.797 1 96.88 234 ASP A C 1
ATOM 1691 O O . ASP A 1 234 ? -13.055 28.781 -9.93 1 96.88 234 ASP A O 1
ATOM 1695 N N . ARG A 1 235 ? -12.008 29.266 -8.07 1 97.88 235 ARG A N 1
ATOM 1696 C CA . ARG A 1 235 ? -10.727 28.797 -8.594 1 97.88 235 ARG A CA 1
ATOM 1697 C C . ARG A 1 235 ? -10.664 27.266 -8.602 1 97.88 235 ARG A C 1
ATOM 1699 O O . ARG A 1 235 ? -9.812 26.672 -9.266 1 97.88 235 ARG A O 1
ATOM 1706 N N . ARG A 1 236 ? -11.539 26.625 -7.844 1 98.06 236 ARG A N 1
ATOM 1707 C CA . ARG A 1 236 ? -11.516 25.172 -7.719 1 98.06 236 ARG A CA 1
ATOM 1708 C C . ARG A 1 236 ? -11.555 24.516 -9.086 1 98.06 236 ARG A C 1
ATOM 1710 O O . ARG A 1 236 ? -12.367 24.875 -9.938 1 98.06 236 ARG A O 1
ATOM 1717 N N . GLY A 1 237 ? -10.703 23.547 -9.273 1 97.88 237 GLY A N 1
ATOM 1718 C CA . GLY A 1 237 ? -10.695 22.781 -10.516 1 97.88 237 GLY A CA 1
ATOM 1719 C C . GLY A 1 237 ? -10.07 23.531 -11.672 1 97.88 237 GLY A C 1
ATOM 1720 O O . GLY A 1 237 ? -9.906 22.984 -12.766 1 97.88 237 GLY A O 1
ATOM 1721 N N . GLY A 1 238 ? -9.703 24.781 -11.492 1 97.62 238 GLY A N 1
ATOM 1722 C CA . GLY A 1 238 ? -9.117 25.594 -12.547 1 97.62 238 GLY A CA 1
ATOM 1723 C C . GLY A 1 238 ? -7.641 25.328 -12.758 1 97.62 238 GLY A C 1
ATOM 1724 O O . GLY A 1 238 ? -7.051 24.5 -12.062 1 97.62 238 GLY A O 1
ATOM 1725 N N . PRO A 1 239 ? -7.039 25.922 -13.734 1 96.75 239 PRO A N 1
ATOM 1726 C CA . PRO A 1 239 ? -5.66 25.625 -14.117 1 96.75 239 PRO A CA 1
ATOM 1727 C C . PRO A 1 239 ? -4.637 26.234 -13.164 1 96.75 239 PRO A C 1
ATOM 1729 O O . PRO A 1 239 ? -3.477 25.812 -13.141 1 96.75 239 PRO A O 1
ATOM 1732 N N . ASP A 1 240 ? -5.059 27.188 -12.352 1 96.12 240 ASP A N 1
ATOM 1733 C CA . ASP A 1 240 ? -4.07 27.969 -11.617 1 96.12 240 ASP A CA 1
ATOM 1734 C C . ASP A 1 240 ? -4.152 27.688 -10.117 1 96.12 240 ASP A C 1
ATOM 1736 O O . ASP A 1 240 ? -3.805 28.547 -9.305 1 96.12 240 ASP A O 1
ATOM 1740 N N . VAL A 1 241 ? -4.645 26.516 -9.773 1 98.56 241 VAL A N 1
ATOM 1741 C CA . VAL A 1 241 ? -4.727 26.188 -8.359 1 98.56 241 VAL A CA 1
ATOM 1742 C C . VAL A 1 241 ? -3.322 25.938 -7.809 1 98.56 241 VAL A C 1
ATOM 1744 O O . VAL A 1 241 ? -2.531 25.203 -8.414 1 98.56 241 VAL A O 1
ATOM 1747 N N . SER A 1 242 ? -2.986 26.594 -6.715 1 98.62 242 SER A N 1
ATOM 1748 C CA . SER A 1 242 ? -1.68 26.5 -6.074 1 98.62 242 SER A CA 1
ATOM 1749 C C . SER A 1 242 ? -1.414 25.078 -5.574 1 98.62 242 SER A C 1
ATOM 1751 O O . SER A 1 242 ? -2.293 24.453 -4.98 1 98.62 242 SER A O 1
ATOM 1753 N N . PRO A 1 243 ? -0.154 24.547 -5.789 1 98.69 243 PRO A N 1
ATOM 1754 C CA . PRO A 1 243 ? 0.194 23.266 -5.191 1 98.69 243 PRO A CA 1
ATOM 1755 C C . PRO A 1 243 ? 0.22 23.297 -3.664 1 98.69 243 PRO A C 1
ATOM 1757 O O . PRO A 1 243 ? 0.276 22.25 -3.014 1 98.69 243 PRO A O 1
ATOM 1760 N N . TYR A 1 244 ? 0.179 24.516 -3.074 1 98.81 244 TYR A N 1
ATOM 1761 C CA . TYR A 1 244 ? 0.153 24.641 -1.621 1 98.81 244 TYR A CA 1
ATOM 1762 C C . TYR A 1 244 ? -1.275 24.578 -1.094 1 98.81 244 TYR A C 1
ATOM 1764 O O . TYR A 1 244 ? -1.493 24.438 0.113 1 98.81 244 TYR A O 1
ATOM 1772 N N . ALA A 1 245 ? -2.23 24.688 -2 1 98.81 245 ALA A N 1
ATOM 1773 C CA . ALA A 1 245 ? -3.625 24.406 -1.675 1 98.81 245 ALA A CA 1
ATOM 1774 C C . ALA A 1 245 ? -3.965 22.938 -1.938 1 98.81 245 ALA A C 1
ATOM 1776 O O . ALA A 1 245 ? -4.578 22.281 -1.097 1 98.81 245 ALA A O 1
ATOM 1777 N N . ALA A 1 246 ? -3.602 22.469 -3.064 1 98.88 246 ALA A N 1
ATOM 1778 C CA . ALA A 1 246 ? -3.824 21.094 -3.537 1 98.88 246 ALA A CA 1
ATOM 1779 C C . ALA A 1 246 ? -2.52 20.453 -4.008 1 98.88 246 ALA A C 1
ATOM 1781 O O . ALA A 1 246 ? -2.148 20.578 -5.18 1 98.88 246 ALA A O 1
ATOM 1782 N N . PRO A 1 247 ? -1.922 19.688 -3.16 1 98.94 247 PRO A N 1
ATOM 1783 C CA . PRO A 1 247 ? -0.592 19.141 -3.451 1 98.94 247 PRO A CA 1
ATOM 1784 C C . PRO A 1 247 ? -0.562 18.312 -4.727 1 98.94 247 PRO A C 1
ATOM 1786 O O . PRO A 1 247 ? 0.474 18.219 -5.395 1 98.94 247 PRO A O 1
ATOM 1789 N N . ALA A 1 248 ? -1.652 17.75 -5.129 1 98.75 248 ALA A N 1
ATOM 1790 C CA . ALA A 1 248 ? -1.722 16.984 -6.367 1 98.75 248 ALA A CA 1
ATOM 1791 C C . ALA A 1 248 ? -1.382 17.859 -7.574 1 98.75 248 ALA A C 1
ATOM 1793 O O . ALA A 1 248 ? -1.081 17.344 -8.656 1 98.75 248 ALA A O 1
ATOM 1794 N N . ARG A 1 249 ? -1.442 19.234 -7.41 1 98.69 249 ARG A N 1
ATOM 1795 C CA . ARG A 1 249 ? -1.186 20.156 -8.508 1 98.69 249 ARG A CA 1
ATOM 1796 C C . ARG A 1 249 ? 0.31 20.406 -8.68 1 98.69 249 ARG A C 1
ATOM 1798 O O . ARG A 1 249 ? 0.736 21.016 -9.664 1 98.69 249 ARG A O 1
ATOM 1805 N N . ALA A 1 250 ? 1.146 19.891 -7.766 1 98.69 250 ALA A N 1
ATOM 1806 C CA . ALA A 1 250 ? 2.586 20.125 -7.828 1 98.69 250 ALA A CA 1
ATOM 1807 C C . ALA A 1 250 ? 3.191 19.516 -9.086 1 98.69 250 ALA A C 1
ATOM 1809 O O . ALA A 1 250 ? 2.918 18.359 -9.414 1 98.69 250 ALA A O 1
ATOM 1810 N N . ASP A 1 251 ? 4.02 20.219 -9.773 1 96.88 251 ASP A N 1
ATOM 1811 C CA . ASP A 1 251 ? 4.711 19.734 -10.953 1 96.88 251 ASP A CA 1
ATOM 1812 C C . ASP A 1 251 ? 5.926 18.891 -10.57 1 96.88 251 ASP A C 1
ATOM 1814 O O . ASP A 1 251 ? 6.352 18.016 -11.336 1 96.88 251 ASP A O 1
ATOM 1818 N N . ASP A 1 252 ? 6.512 19.234 -9.547 1 97.56 252 ASP A N 1
ATOM 1819 C CA . ASP A 1 252 ? 7.746 18.609 -9.078 1 97.56 252 ASP A CA 1
ATOM 1820 C C . ASP A 1 252 ? 7.59 18.094 -7.648 1 97.56 252 ASP A C 1
ATOM 1822 O O . ASP A 1 252 ? 7.344 18.875 -6.727 1 97.56 252 ASP A O 1
ATOM 1826 N N . LEU A 1 253 ? 7.699 16.781 -7.461 1 98.5 253 LEU A N 1
ATOM 1827 C CA . LEU A 1 253 ? 7.613 16.203 -6.133 1 98.5 253 LEU A CA 1
ATOM 1828 C C . LEU A 1 253 ? 8.977 15.664 -5.684 1 98.5 253 LEU A C 1
ATOM 1830 O O . LEU A 1 253 ? 9.055 14.828 -4.781 1 98.5 253 LEU A O 1
ATOM 1834 N N . SER A 1 254 ? 10.07 16.062 -6.336 1 97.75 254 SER A N 1
ATOM 1835 C CA . SER A 1 254 ? 11.406 15.648 -5.926 1 97.75 254 SER A CA 1
ATOM 1836 C C . SER A 1 254 ? 11.844 16.375 -4.66 1 97.75 254 SER A C 1
ATOM 1838 O O . SER A 1 254 ? 11.312 17.438 -4.332 1 97.75 254 SER A O 1
ATOM 1840 N N . GLY A 1 255 ? 12.719 15.797 -3.912 1 97.69 255 GLY A N 1
ATOM 1841 C CA . GLY A 1 255 ? 13.391 16.453 -2.797 1 97.69 255 GLY A CA 1
ATOM 1842 C C . GLY A 1 255 ? 12.516 16.562 -1.562 1 97.69 255 GLY A C 1
ATOM 1843 O O . GLY A 1 255 ? 12.828 17.312 -0.636 1 97.69 255 GLY A O 1
ATOM 1844 N N . LEU A 1 256 ? 11.414 15.898 -1.479 1 98.62 256 LEU A N 1
ATOM 1845 C CA . LEU A 1 256 ? 10.562 15.875 -0.298 1 98.62 256 LEU A CA 1
ATOM 1846 C C . LEU A 1 256 ? 11.094 14.898 0.745 1 98.62 256 LEU A C 1
ATOM 1848 O O . LEU A 1 256 ? 11.82 13.961 0.409 1 98.62 256 LEU A O 1
ATOM 1852 N N . PRO A 1 257 ? 10.812 15.141 2.062 1 98.69 257 PRO A N 1
ATOM 1853 C CA . PRO A 1 257 ? 11.148 14.125 3.057 1 98.69 257 PRO A CA 1
ATOM 1854 C C . PRO A 1 257 ? 10.406 12.812 2.834 1 98.69 257 PRO A C 1
ATOM 1856 O O . PRO A 1 257 ? 9.375 12.789 2.15 1 98.69 257 PRO A O 1
ATOM 1859 N N . PRO A 1 258 ? 10.938 11.68 3.373 1 98.75 258 PRO A N 1
ATOM 1860 C CA . PRO A 1 258 ? 10.227 10.406 3.26 1 98.75 258 PRO A CA 1
ATOM 1861 C C . PRO A 1 258 ? 8.758 10.508 3.67 1 98.75 258 PRO A C 1
ATOM 1863 O O . PRO A 1 258 ? 8.438 11.195 4.645 1 98.75 258 PRO A O 1
ATOM 1866 N N . ALA A 1 259 ? 7.914 9.852 2.906 1 98.94 259 ALA A N 1
ATOM 1867 C CA . ALA A 1 259 ? 6.477 9.953 3.141 1 98.94 259 ALA A CA 1
ATOM 1868 C C . ALA A 1 259 ? 5.875 8.594 3.465 1 98.94 259 ALA A C 1
ATOM 1870 O O . ALA A 1 259 ? 6.312 7.57 2.93 1 98.94 259 ALA A O 1
ATOM 1871 N N . PHE A 1 260 ? 5 8.555 4.391 1 98.94 260 PHE A N 1
ATOM 1872 C CA . PHE A 1 260 ? 4.047 7.473 4.59 1 98.94 260 PHE A CA 1
ATOM 1873 C C . PHE A 1 260 ? 2.648 7.891 4.148 1 98.94 260 PHE A C 1
ATOM 1875 O O . PHE A 1 260 ? 2.17 8.961 4.527 1 98.94 260 PHE A O 1
ATOM 1882 N N . LEU A 1 261 ? 2.037 7.086 3.303 1 98.94 261 LEU A N 1
ATOM 1883 C CA . LEU A 1 261 ? 0.651 7.32 2.91 1 98.94 261 LEU A CA 1
ATOM 1884 C C . LEU A 1 261 ? -0.201 6.078 3.152 1 98.94 261 LEU A C 1
ATOM 1886 O O . LEU A 1 261 ? 0.234 4.961 2.877 1 98.94 261 LEU A O 1
ATOM 1890 N N . ASP A 1 262 ? -1.381 6.262 3.641 1 98.81 262 ASP A N 1
ATOM 1891 C CA . ASP A 1 262 ? -2.344 5.164 3.598 1 98.81 262 ASP A CA 1
ATOM 1892 C C . ASP A 1 262 ? -3.754 5.684 3.324 1 98.81 262 ASP A C 1
ATOM 1894 O O . ASP A 1 262 ? -4.023 6.875 3.475 1 98.81 262 ASP A O 1
ATOM 1898 N N . VAL A 1 263 ? -4.598 4.859 2.82 1 98.94 263 VAL A N 1
ATOM 1899 C CA . VAL A 1 263 ? -5.961 5.188 2.412 1 98.94 263 VAL A CA 1
ATOM 1900 C C . VAL A 1 263 ? -6.793 3.91 2.314 1 98.94 263 VAL A C 1
ATOM 1902 O O . VAL A 1 263 ? -6.246 2.816 2.15 1 98.94 263 VAL A O 1
ATOM 1905 N N . GLY A 1 264 ? -8.086 4.012 2.578 1 98.81 264 GLY A N 1
ATOM 1906 C CA . GLY A 1 264 ? -8.977 2.904 2.277 1 98.81 264 GLY A CA 1
ATOM 1907 C C . GLY A 1 264 ? -9.258 2.752 0.796 1 98.81 264 GLY A C 1
ATOM 1908 O O . GLY A 1 264 ? -9.227 3.73 0.047 1 98.81 264 GLY A O 1
ATOM 1909 N N . SER A 1 265 ? -9.578 1.526 0.384 1 98.88 265 SER A N 1
ATOM 1910 C CA . SER A 1 265 ? -9.883 1.292 -1.024 1 98.88 265 SER A CA 1
ATOM 1911 C C . SER A 1 265 ? -11.289 1.768 -1.372 1 98.88 265 SER A C 1
ATOM 1913 O O . SER A 1 265 ? -11.594 2.027 -2.539 1 98.88 265 SER A O 1
ATOM 1915 N N . ALA A 1 266 ? -12.172 1.796 -0.361 1 98.44 266 ALA A N 1
ATOM 1916 C CA . ALA A 1 266 ? -13.539 2.262 -0.549 1 98.44 266 ALA A CA 1
ATOM 1917 C C . ALA A 1 266 ? -13.727 3.668 0.011 1 98.44 266 ALA A C 1
ATOM 1919 O O . ALA A 1 266 ? -14.57 3.891 0.884 1 98.44 266 ALA A O 1
ATOM 1920 N N . GLU A 1 267 ? -13.008 4.602 -0.572 1 97.62 267 GLU A N 1
ATOM 1921 C CA . GLU A 1 267 ? -13.141 5.988 -0.132 1 97.62 267 GLU A CA 1
ATOM 1922 C C . GLU A 1 267 ? -12.805 6.961 -1.258 1 97.62 267 GLU A C 1
ATOM 1924 O O . GLU A 1 267 ? -12.203 6.57 -2.262 1 97.62 267 GLU A O 1
ATOM 1929 N N . THR A 1 268 ? -13.164 8.219 -1.087 1 98.38 268 THR A N 1
ATOM 1930 C CA . THR A 1 268 ? -13.172 9.273 -2.098 1 98.38 268 THR A CA 1
ATOM 1931 C C . THR A 1 268 ? -11.758 9.594 -2.561 1 98.38 268 THR A C 1
ATOM 1933 O O . THR A 1 268 ? -11.523 9.82 -3.75 1 98.38 268 THR A O 1
ATOM 1936 N N . PHE A 1 269 ? -10.758 9.531 -1.678 1 98.88 269 PHE A N 1
ATOM 1937 C CA . PHE A 1 269 ? -9.422 10.047 -1.957 1 98.88 269 PHE A CA 1
ATOM 1938 C C . PHE A 1 269 ? -8.531 8.945 -2.52 1 98.88 269 PHE A C 1
ATOM 1940 O O . PHE A 1 269 ? -7.371 9.203 -2.857 1 98.88 269 PHE A O 1
ATOM 1947 N N . ARG A 1 270 ? -8.977 7.688 -2.67 1 98.88 270 ARG A N 1
ATOM 1948 C CA . ARG A 1 270 ? -8.141 6.531 -2.971 1 98.88 270 ARG A CA 1
ATOM 1949 C C . ARG A 1 270 ? -7.246 6.805 -4.176 1 98.88 270 ARG A C 1
ATOM 1951 O O . ARG A 1 270 ? -6.02 6.723 -4.074 1 98.88 270 ARG A O 1
ATOM 1958 N N . ASP A 1 271 ? -7.863 7.141 -5.352 1 98.88 271 ASP A N 1
ATOM 1959 C CA . ASP A 1 271 ? -7.102 7.266 -6.594 1 98.88 271 ASP A CA 1
ATOM 1960 C C . ASP A 1 271 ? -6.09 8.406 -6.504 1 98.88 271 ASP A C 1
ATOM 1962 O O . ASP A 1 271 ? -4.973 8.289 -7.008 1 98.88 271 ASP A O 1
ATOM 1966 N N . GLU A 1 272 ? -6.449 9.523 -5.855 1 98.88 272 GLU A N 1
ATOM 1967 C CA . GLU A 1 272 ? -5.566 10.68 -5.73 1 98.88 272 GLU A CA 1
ATOM 1968 C C . GLU A 1 272 ? -4.367 10.367 -4.84 1 98.88 272 GLU A C 1
ATOM 1970 O O . GLU A 1 272 ? -3.254 10.82 -5.109 1 98.88 272 GLU A O 1
ATOM 1975 N N . VAL A 1 273 ? -4.617 9.617 -3.771 1 98.94 273 VAL A N 1
ATOM 1976 C CA . VAL A 1 273 ? -3.553 9.242 -2.846 1 98.94 273 VAL A CA 1
ATOM 1977 C C . VAL A 1 273 ? -2.566 8.305 -3.539 1 98.94 273 VAL A C 1
ATOM 1979 O O . VAL A 1 273 ? -1.351 8.492 -3.441 1 98.94 273 VAL A O 1
ATOM 1982 N N . VAL A 1 274 ? -3.037 7.332 -4.281 1 98.94 274 VAL A N 1
ATOM 1983 C CA . VAL A 1 274 ? -2.205 6.379 -5.012 1 98.94 274 VAL A CA 1
ATOM 1984 C C . VAL A 1 274 ? -1.4 7.113 -6.086 1 98.94 274 VAL A C 1
ATOM 1986 O O . VAL A 1 274 ? -0.204 6.863 -6.25 1 98.94 274 VAL A O 1
ATOM 1989 N N . GLU A 1 275 ? -2.053 8.031 -6.773 1 98.88 275 GLU A N 1
ATOM 1990 C CA . GLU A 1 275 ? -1.364 8.812 -7.797 1 98.88 275 GLU A CA 1
ATOM 1991 C C . GLU A 1 275 ? -0.259 9.672 -7.191 1 98.88 275 GLU A C 1
ATOM 1993 O O . GLU A 1 275 ? 0.832 9.773 -7.758 1 98.88 275 GLU A O 1
ATOM 1998 N N . TYR A 1 276 ? -0.582 10.312 -6.062 1 98.94 276 TYR A N 1
ATOM 1999 C CA . TYR A 1 276 ? 0.41 11.164 -5.414 1 98.94 276 TYR A CA 1
ATOM 2000 C C . TYR A 1 276 ? 1.639 10.359 -5.008 1 98.94 276 TYR A C 1
ATOM 2002 O O . TYR A 1 276 ? 2.771 10.781 -5.25 1 98.94 276 TYR A O 1
ATOM 2010 N N . ALA A 1 277 ? 1.49 9.18 -4.395 1 98.94 277 ALA A N 1
ATOM 2011 C CA . ALA A 1 277 ? 2.6 8.297 -4.051 1 98.94 277 ALA A CA 1
ATOM 2012 C C . ALA A 1 277 ? 3.389 7.898 -5.293 1 98.94 277 ALA A C 1
ATOM 2014 O O . ALA A 1 277 ? 4.621 7.914 -5.285 1 98.94 277 ALA A O 1
ATOM 2015 N N . SER A 1 278 ? 2.65 7.547 -6.375 1 98.94 278 SER A N 1
ATOM 2016 C CA . SER A 1 278 ? 3.295 7.156 -7.625 1 98.94 278 SER A CA 1
ATOM 2017 C C . SER A 1 278 ? 4.207 8.266 -8.148 1 98.94 278 SER A C 1
ATOM 2019 O O . SER A 1 278 ? 5.34 8 -8.555 1 98.94 278 SER A O 1
ATOM 2021 N N . ARG A 1 279 ? 3.68 9.453 -8.102 1 98.81 279 ARG A N 1
ATOM 2022 C CA . ARG A 1 279 ? 4.449 10.586 -8.609 1 98.81 279 ARG A CA 1
ATOM 2023 C C . ARG A 1 279 ? 5.676 10.852 -7.746 1 98.81 279 ARG A C 1
ATOM 2025 O O . ARG A 1 279 ? 6.719 11.273 -8.25 1 98.81 279 ARG A O 1
ATOM 2032 N N . ILE A 1 280 ? 5.602 10.609 -6.402 1 98.94 280 ILE A N 1
ATOM 2033 C CA . ILE A 1 280 ? 6.773 10.734 -5.539 1 98.94 280 ILE A CA 1
ATOM 2034 C C . ILE A 1 280 ? 7.844 9.734 -5.977 1 98.94 280 ILE A C 1
ATOM 2036 O O . ILE A 1 280 ? 9.008 10.109 -6.164 1 98.94 280 ILE A O 1
ATOM 2040 N N . TRP A 1 281 ? 7.48 8.477 -6.191 1 98.81 281 TRP A N 1
ATOM 2041 C CA . TRP A 1 281 ? 8.43 7.449 -6.621 1 98.81 281 TRP A CA 1
ATOM 2042 C C . TRP A 1 281 ? 9.031 7.797 -7.977 1 98.81 281 TRP A C 1
ATOM 2044 O O . TRP A 1 281 ? 10.242 7.656 -8.172 1 98.81 281 TRP A O 1
ATOM 2054 N N . GLN A 1 282 ? 8.156 8.234 -8.883 1 98.5 282 GLN A N 1
ATOM 2055 C CA . GLN A 1 282 ? 8.57 8.492 -10.258 1 98.5 282 GLN A CA 1
ATOM 2056 C C . GLN A 1 282 ? 9.523 9.688 -10.336 1 98.5 282 GLN A C 1
ATOM 2058 O O . GLN A 1 282 ? 10.242 9.852 -11.32 1 98.5 282 GLN A O 1
ATOM 2063 N N . SER A 1 283 ? 9.508 10.484 -9.266 1 98.19 283 SER A N 1
ATOM 2064 C CA . SER A 1 283 ? 10.438 11.609 -9.164 1 98.19 283 SER A CA 1
ATOM 2065 C C . SER A 1 283 ? 11.672 11.234 -8.359 1 98.19 283 SER A C 1
ATOM 2067 O O . SER A 1 283 ? 12.508 12.094 -8.062 1 98.19 283 SER A O 1
ATOM 2069 N N . GLY A 1 284 ? 11.781 9.992 -7.973 1 98.31 284 GLY A N 1
ATOM 2070 C CA . GLY A 1 284 ? 12.953 9.508 -7.258 1 98.31 284 GLY A CA 1
ATOM 2071 C C . GLY A 1 284 ? 12.836 9.641 -5.75 1 98.31 284 GLY A C 1
ATOM 2072 O O . GLY A 1 284 ? 13.812 9.445 -5.027 1 98.31 284 GLY A O 1
ATOM 2073 N N . GLY A 1 285 ? 11.641 9.984 -5.262 1 98.62 285 GLY A N 1
ATOM 2074 C CA . GLY A 1 285 ? 11.43 10.203 -3.838 1 98.62 285 GLY A CA 1
ATOM 2075 C C . GLY A 1 285 ? 11.141 8.93 -3.07 1 98.62 285 GLY A C 1
ATOM 2076 O O . GLY A 1 285 ? 10.945 7.867 -3.67 1 98.62 285 GLY A O 1
ATOM 2077 N N . VAL A 1 286 ? 11.125 8.984 -1.732 1 98.69 286 VAL A N 1
ATOM 2078 C CA . VAL A 1 286 ? 10.875 7.871 -0.818 1 98.69 286 VAL A CA 1
ATOM 2079 C C . VAL A 1 286 ? 9.438 7.938 -0.309 1 98.69 286 VAL A C 1
ATOM 2081 O O . VAL A 1 286 ? 9.031 8.93 0.308 1 98.69 286 VAL A O 1
ATOM 2084 N N . ALA A 1 287 ? 8.672 6.91 -0.552 1 98.88 287 ALA A N 1
ATOM 2085 C CA . ALA A 1 287 ? 7.312 6.852 -0.027 1 98.88 287 ALA A CA 1
ATOM 2086 C C . ALA A 1 287 ? 6.898 5.414 0.259 1 98.88 287 ALA A C 1
ATOM 2088 O O . ALA A 1 287 ? 7.25 4.496 -0.488 1 98.88 287 ALA A O 1
ATOM 2089 N N . GLU A 1 288 ? 6.242 5.176 1.355 1 98.88 288 GLU A N 1
ATOM 2090 C CA . GLU A 1 288 ? 5.527 3.955 1.713 1 98.88 288 GLU A CA 1
ATOM 2091 C C . GLU A 1 288 ? 4.02 4.125 1.534 1 98.88 288 GLU A C 1
ATOM 2093 O O . GLU A 1 288 ? 3.465 5.172 1.871 1 98.88 288 GLU A O 1
ATOM 2098 N N . LEU A 1 289 ? 3.354 3.193 0.872 1 98.94 289 LEU A N 1
ATOM 2099 C CA . LEU A 1 289 ? 1.923 3.303 0.613 1 98.94 289 LEU A CA 1
ATOM 2100 C C . LEU A 1 289 ? 1.194 2.037 1.052 1 98.94 289 LEU A C 1
ATOM 2102 O O . LEU A 1 289 ? 1.639 0.925 0.757 1 98.94 289 LEU A O 1
ATOM 2106 N N . HIS A 1 290 ? 0.141 2.184 1.769 1 98.94 290 HIS A N 1
ATOM 2107 C CA . HIS A 1 290 ? -0.774 1.106 2.129 1 98.94 290 HIS A CA 1
ATOM 2108 C C . HIS A 1 290 ? -2.209 1.448 1.739 1 98.94 290 HIS A C 1
ATOM 2110 O O . HIS A 1 290 ? -2.738 2.484 2.148 1 98.94 290 HIS A O 1
ATOM 2116 N N . VAL A 1 291 ? -2.836 0.63 0.895 1 98.94 291 VAL A N 1
ATOM 2117 C CA . VAL A 1 291 ? -4.254 0.751 0.583 1 98.94 291 VAL A CA 1
ATOM 2118 C C . VAL A 1 291 ? -5.027 -0.392 1.237 1 98.94 291 VAL A C 1
ATOM 2120 O O . VAL A 1 291 ? -4.801 -1.563 0.925 1 98.94 291 VAL A O 1
ATOM 2123 N N . TRP A 1 292 ? -5.871 -0.069 2.143 1 98.88 292 TRP A N 1
ATOM 2124 C CA . TRP A 1 292 ? -6.555 -1.027 3.006 1 98.88 292 TRP A CA 1
ATOM 2125 C C . TRP A 1 292 ? -7.895 -1.444 2.404 1 98.88 292 TRP A C 1
ATOM 2127 O O . TRP A 1 292 ? -8.742 -0.598 2.123 1 98.88 292 TRP A O 1
ATOM 2137 N N . PRO A 1 293 ? -8.133 -2.734 2.176 1 98.81 293 PRO A N 1
ATOM 2138 C CA . PRO A 1 293 ? -9.305 -3.215 1.433 1 98.81 293 PRO A CA 1
ATOM 2139 C C . PRO A 1 293 ? -10.617 -2.912 2.145 1 98.81 293 PRO A C 1
ATOM 2141 O O . PRO A 1 293 ? -10.836 -3.365 3.271 1 98.81 293 PRO A O 1
ATOM 2144 N N . GLY A 1 294 ? -11.453 -2.135 1.458 1 98.56 294 GLY A N 1
ATOM 2145 C CA . GLY A 1 294 ? -12.789 -1.846 1.963 1 98.56 294 GLY A CA 1
ATOM 2146 C C . GLY A 1 294 ? -12.805 -0.749 3.012 1 98.56 294 GLY A C 1
ATOM 2147 O O . GLY A 1 294 ? -13.859 -0.436 3.572 1 98.56 294 GLY A O 1
ATOM 2148 N N . GLY A 1 295 ? -11.68 -0.168 3.348 1 98.5 295 GLY A N 1
ATOM 2149 C CA . GLY A 1 295 ? -11.664 0.946 4.285 1 98.5 295 GLY A CA 1
ATOM 2150 C C . GLY A 1 295 ? -12.383 2.176 3.76 1 98.5 295 GLY A C 1
ATOM 2151 O O . GLY A 1 295 ? -12.18 2.578 2.613 1 98.5 295 GLY A O 1
ATOM 2152 N N . PHE A 1 296 ? -13.305 2.742 4.566 1 96.94 296 PHE A N 1
ATOM 2153 C CA . PHE A 1 296 ? -13.922 4.02 4.23 1 96.94 296 PHE A CA 1
ATOM 2154 C C . PHE A 1 296 ? -13.117 5.176 4.816 1 96.94 296 PHE A C 1
ATOM 2156 O O . PHE A 1 296 ? -12.125 4.961 5.512 1 96.94 296 PHE A O 1
ATOM 2163 N N . HIS A 1 297 ? -13.445 6.406 4.461 1 96.44 297 HIS A N 1
ATOM 2164 C CA . HIS A 1 297 ? -12.711 7.598 4.879 1 96.44 297 HIS A CA 1
ATOM 2165 C C . HIS A 1 297 ? -12.633 7.691 6.398 1 96.44 297 HIS A C 1
ATOM 2167 O O . HIS A 1 297 ? -13.664 7.695 7.078 1 96.44 297 HIS A O 1
ATOM 2173 N N . GLY A 1 298 ? -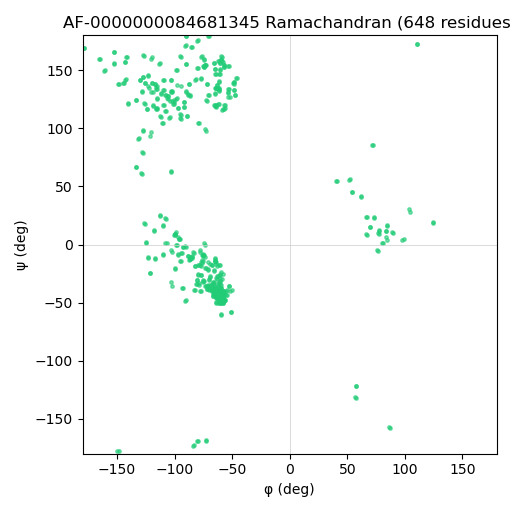11.383 7.703 6.93 1 94.94 298 GLY A N 1
ATOM 2174 C CA . GLY A 1 298 ? -11.18 7.871 8.359 1 94.94 298 GLY A CA 1
ATOM 2175 C C . GLY A 1 298 ? -11.547 6.641 9.164 1 94.94 298 GLY A C 1
ATOM 2176 O O . GLY A 1 298 ? -11.844 6.734 10.352 1 94.94 298 GLY A O 1
ATOM 2177 N N . PHE A 1 299 ? -11.547 5.457 8.578 1 95.88 299 PHE A N 1
ATOM 2178 C CA . PHE A 1 299 ? -12.062 4.25 9.211 1 95.88 299 PHE A CA 1
ATOM 2179 C C . PHE A 1 299 ? -11.305 3.949 10.5 1 95.88 299 PHE A C 1
ATOM 2181 O O . PHE A 1 299 ? -11.891 3.471 11.477 1 95.88 299 PHE A O 1
ATOM 2188 N N . ASP A 1 300 ? -10.008 4.176 10.562 1 94.75 300 ASP A N 1
ATOM 2189 C CA . ASP A 1 300 ? -9.227 3.787 11.727 1 94.75 300 ASP A CA 1
ATOM 2190 C C . ASP A 1 300 ? -9.555 4.672 12.93 1 94.75 300 ASP A C 1
ATOM 2192 O O . ASP A 1 300 ? -9.281 4.297 14.07 1 94.75 300 ASP A O 1
ATOM 2196 N N . GLY A 1 301 ? -10.094 5.887 12.727 1 90.88 301 GLY A N 1
ATOM 2197 C CA . GLY A 1 301 ? -10.594 6.738 13.797 1 90.88 301 GLY A CA 1
ATOM 2198 C C . GLY A 1 301 ? -12 6.383 14.234 1 90.88 301 GLY A C 1
ATOM 2199 O O . GLY A 1 301 ? -12.297 6.359 15.43 1 90.88 301 GLY A O 1
ATOM 2200 N N . PHE A 1 302 ? -12.859 6.035 13.281 1 90.12 302 PHE A N 1
ATOM 2201 C CA . PHE A 1 302 ? -14.273 5.789 13.547 1 90.12 302 PHE A CA 1
ATOM 2202 C C . PHE A 1 302 ? -14.484 4.387 14.109 1 90.12 302 PHE A C 1
ATOM 2204 O O . PHE A 1 302 ? -15.422 4.152 14.867 1 90.12 302 PHE A O 1
ATOM 2211 N N . ALA A 1 303 ? -13.617 3.465 13.703 1 93.56 303 ALA A N 1
ATOM 2212 C CA . ALA A 1 303 ? -13.695 2.076 14.148 1 93.56 303 ALA A CA 1
ATOM 2213 C C . ALA A 1 303 ? -12.32 1.56 14.57 1 93.56 303 ALA A C 1
ATOM 2215 O O . ALA A 1 303 ? -11.797 0.613 13.977 1 93.56 303 ALA A O 1
ATOM 2216 N N . PRO A 1 304 ? -11.766 2.127 15.664 1 93.25 304 PRO A N 1
ATOM 2217 C CA . PRO A 1 304 ? -10.383 1.831 16.031 1 93.25 304 PRO A CA 1
ATOM 2218 C C . PRO A 1 304 ? -10.172 0.368 16.422 1 93.25 304 PRO A C 1
ATOM 2220 O O . PRO A 1 304 ? -9.039 -0.12 16.406 1 93.25 304 PRO A O 1
ATOM 2223 N N . GLN A 1 305 ? -11.25 -0.396 16.672 1 94.38 305 GLN A N 1
ATOM 2224 C CA . GLN A 1 305 ? -11.109 -1.772 17.141 1 94.38 305 GLN A CA 1
ATOM 2225 C C . GLN A 1 305 ? -11.172 -2.756 15.969 1 94.38 305 GLN A C 1
ATOM 2227 O O . GLN A 1 305 ? -10.875 -3.941 16.141 1 94.38 305 GLN A O 1
ATOM 2232 N N . ALA A 1 306 ? -11.633 -2.242 14.805 1 96.12 306 ALA A N 1
ATOM 2233 C CA . ALA A 1 306 ? -11.703 -3.127 13.648 1 96.12 306 ALA A CA 1
ATOM 2234 C C . ALA A 1 306 ? -10.328 -3.67 13.281 1 96.12 306 ALA A C 1
ATOM 2236 O O . ALA A 1 306 ? -9.32 -2.975 13.43 1 96.12 306 ALA A O 1
ATOM 2237 N N . SER A 1 307 ? -10.273 -4.91 12.781 1 96.25 307 SER A N 1
ATOM 2238 C CA . SER A 1 307 ? -9.023 -5.574 12.422 1 96.25 307 SER A CA 1
ATOM 2239 C C . SER A 1 307 ? -8.211 -4.734 11.445 1 96.25 307 SER A C 1
ATOM 2241 O O . SER A 1 307 ? -6.996 -4.594 11.602 1 96.25 307 SER A O 1
ATOM 2243 N N . LEU A 1 308 ? -8.875 -4.176 10.469 1 97.25 308 LEU A N 1
ATOM 2244 C CA . LEU A 1 308 ? -8.18 -3.361 9.484 1 97.25 308 LEU A CA 1
ATOM 2245 C C . LEU A 1 308 ? -7.648 -2.076 10.109 1 97.25 308 LEU A C 1
ATOM 2247 O O . LEU A 1 308 ? -6.574 -1.602 9.742 1 97.25 308 LEU A O 1
ATOM 2251 N N . SER A 1 309 ? -8.422 -1.497 11.023 1 97.5 309 SER A N 1
ATOM 2252 C CA . SER A 1 309 ? -7.984 -0.296 11.719 1 97.5 309 SER A CA 1
ATOM 2253 C C . SER A 1 309 ? -6.727 -0.565 12.547 1 97.5 309 SER A C 1
ATOM 2255 O O . SER A 1 309 ? -5.789 0.232 12.531 1 97.5 309 SER A O 1
ATOM 2257 N N . LEU A 1 310 ? -6.727 -1.675 13.242 1 96.81 310 LEU A N 1
ATOM 2258 C CA . LEU A 1 310 ? -5.559 -2.055 14.031 1 96.81 310 LEU A CA 1
ATOM 2259 C C . LEU A 1 310 ? -4.336 -2.244 13.141 1 96.81 310 LEU A C 1
ATOM 2261 O O . LEU A 1 310 ? -3.234 -1.818 13.492 1 96.81 310 LEU A O 1
ATOM 2265 N N . ALA A 1 311 ? -4.547 -2.859 12.016 1 97 311 ALA A N 1
ATOM 2266 C CA . ALA A 1 311 ? -3.453 -3.068 11.07 1 97 311 ALA A CA 1
ATOM 2267 C C . ALA A 1 311 ? -2.928 -1.739 10.531 1 97 311 ALA A C 1
ATOM 2269 O O . ALA A 1 311 ? -1.715 -1.548 10.414 1 97 311 ALA A O 1
ATOM 2270 N N . ALA A 1 312 ? -3.814 -0.847 10.172 1 98.25 312 ALA A N 1
ATOM 2271 C CA . ALA A 1 312 ? -3.426 0.463 9.656 1 98.25 312 ALA A CA 1
ATOM 2272 C C . ALA A 1 312 ? -2.619 1.242 10.695 1 98.25 312 ALA A C 1
ATOM 2274 O O . ALA A 1 312 ? -1.56 1.79 10.375 1 98.25 312 ALA A O 1
ATOM 2275 N N . ARG A 1 313 ? -3.09 1.261 11.906 1 97.44 313 ARG A N 1
ATOM 2276 C CA . ARG A 1 313 ? -2.41 1.977 12.977 1 97.44 313 ARG A CA 1
ATOM 2277 C C . ARG A 1 313 ? -1.044 1.362 13.266 1 97.44 313 ARG A C 1
ATOM 2279 O O . ARG A 1 313 ? -0.084 2.078 13.562 1 97.44 313 ARG A O 1
ATOM 2286 N N . ALA A 1 314 ? -0.976 0.071 13.195 1 97 314 ALA A N 1
ATOM 2287 C CA . ALA A 1 314 ? 0.305 -0.604 13.383 1 97 314 ALA A CA 1
ATOM 2288 C C . ALA A 1 314 ? 1.296 -0.215 12.289 1 97 314 ALA A C 1
ATOM 2290 O O . ALA A 1 314 ? 2.484 -0.021 12.562 1 97 314 ALA A O 1
ATOM 2291 N N . ALA A 1 315 ? 0.827 -0.161 11.078 1 97.75 315 ALA A N 1
ATOM 2292 C CA . ALA A 1 315 ? 1.697 0.227 9.969 1 97.75 315 ALA A CA 1
ATOM 2293 C C . ALA A 1 315 ? 2.227 1.646 10.156 1 97.75 315 ALA A C 1
ATOM 2295 O O . ALA A 1 315 ? 3.398 1.919 9.883 1 97.75 315 ALA A O 1
ATOM 2296 N N . GLN A 1 316 ? 1.361 2.551 10.594 1 98.62 316 GLN A N 1
ATOM 2297 C CA . GLN A 1 316 ? 1.77 3.922 10.883 1 98.62 316 GLN A CA 1
ATOM 2298 C C . GLN A 1 316 ? 2.877 3.955 11.93 1 98.62 316 GLN A C 1
ATOM 2300 O O . GLN A 1 316 ? 3.918 4.582 11.719 1 98.62 316 GLN A O 1
ATOM 2305 N N . GLN A 1 317 ? 2.627 3.258 13 1 97.88 317 GLN A N 1
ATOM 2306 C CA . GLN A 1 317 ? 3.574 3.232 14.109 1 97.88 317 GLN A CA 1
ATOM 2307 C C . GLN A 1 317 ? 4.898 2.6 13.688 1 97.88 317 GLN A C 1
ATOM 2309 O O . GLN A 1 317 ? 5.969 3.062 14.086 1 97.88 317 GLN A O 1
ATOM 2314 N N . ASP A 1 318 ? 4.832 1.502 12.953 1 97.19 318 ASP A N 1
ATOM 2315 C CA . ASP A 1 318 ? 6.035 0.824 12.484 1 97.19 318 ASP A CA 1
ATOM 2316 C C . ASP A 1 318 ? 6.871 1.741 11.586 1 97.19 318 ASP A C 1
ATOM 2318 O O . ASP A 1 318 ? 8.102 1.74 11.664 1 97.19 318 ASP A O 1
ATOM 2322 N N . TRP A 1 319 ? 6.25 2.463 10.727 1 98.31 319 TRP A N 1
ATOM 2323 C CA . TRP A 1 319 ? 6.965 3.406 9.867 1 98.31 319 TRP A CA 1
ATOM 2324 C C . TRP A 1 319 ? 7.672 4.469 10.703 1 98.31 319 TRP A C 1
ATOM 2326 O O . TRP A 1 319 ? 8.852 4.762 10.469 1 98.31 319 TRP A O 1
ATOM 2336 N N . LEU A 1 320 ? 6.926 5.035 11.656 1 98.56 320 LEU A N 1
ATOM 2337 C CA . LEU A 1 320 ? 7.516 6.043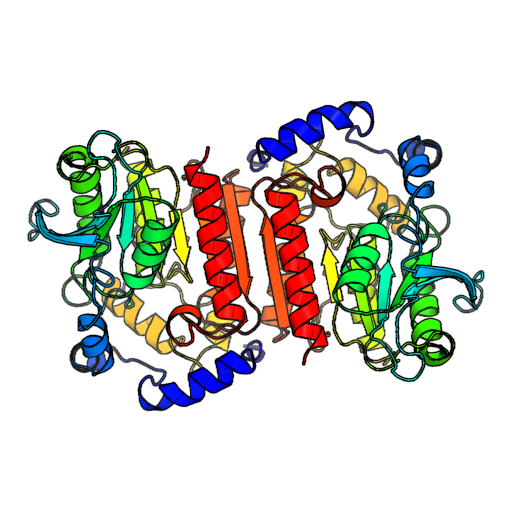 12.531 1 98.56 320 LEU A CA 1
ATOM 2338 C C . LEU A 1 320 ? 8.711 5.469 13.289 1 98.56 320 LEU A C 1
ATOM 2340 O O . LEU A 1 320 ? 9.727 6.145 13.453 1 98.56 320 LEU A O 1
ATOM 2344 N N . ARG A 1 321 ? 8.555 4.273 13.758 1 97.5 321 ARG A N 1
ATOM 2345 C CA . ARG A 1 321 ? 9.641 3.623 14.477 1 97.5 321 ARG A CA 1
ATOM 2346 C C . ARG A 1 321 ? 10.883 3.51 13.602 1 97.5 321 ARG A C 1
ATOM 2348 O O . ARG A 1 321 ? 11.992 3.82 14.039 1 97.5 321 ARG A O 1
ATOM 2355 N N . ARG A 1 322 ? 10.727 3.066 12.359 1 95.75 322 ARG A N 1
ATOM 2356 C CA . ARG A 1 322 ? 11.852 2.951 11.438 1 95.75 322 ARG A CA 1
ATOM 2357 C C . ARG A 1 322 ? 12.453 4.32 11.141 1 95.75 322 ARG A C 1
ATOM 2359 O O . ARG A 1 322 ? 13.68 4.453 11.031 1 95.75 322 ARG A O 1
ATOM 2366 N N . LEU A 1 323 ? 11.602 5.324 11 1 96.75 323 LEU A N 1
ATOM 2367 C CA . LEU A 1 323 ? 12.039 6.684 10.688 1 96.75 323 LEU A CA 1
ATOM 2368 C C . LEU A 1 323 ? 12.859 7.27 11.828 1 96.75 323 LEU A C 1
ATOM 2370 O O . LEU A 1 323 ? 13.891 7.898 11.594 1 96.75 323 LEU A O 1
ATOM 2374 N N . LEU A 1 324 ? 12.375 7.035 13.07 1 95.81 324 LEU A N 1
ATOM 2375 C CA . LEU A 1 324 ? 12.953 7.691 14.242 1 95.81 324 LEU A CA 1
ATOM 2376 C C . LEU A 1 324 ? 14.203 6.957 14.711 1 95.81 324 LEU A C 1
ATOM 2378 O O . LEU A 1 324 ? 15 7.516 15.469 1 95.81 324 LEU A O 1
ATOM 2382 N N . ASN A 1 325 ? 14.414 5.668 14.312 1 87.12 325 ASN A N 1
ATOM 2383 C CA . ASN A 1 325 ? 15.578 4.891 14.711 1 87.12 325 ASN A CA 1
ATOM 2384 C C . ASN A 1 325 ? 16.734 5.051 13.719 1 87.12 325 ASN A C 1
ATOM 2386 O O . ASN A 1 325 ? 17.797 4.457 13.898 1 87.12 325 ASN A O 1
ATOM 2390 N N . ARG A 1 326 ? 16.578 5.773 12.672 1 75.38 326 ARG A N 1
ATOM 2391 C CA . ARG A 1 326 ? 17.656 6.062 11.727 1 75.38 326 ARG A CA 1
ATOM 2392 C C . ARG A 1 326 ? 18.609 7.117 12.273 1 75.38 326 ARG A C 1
ATOM 2394 O O . ARG A 1 326 ? 18.203 7.977 13.062 1 75.38 326 ARG A O 1
ATOM 2401 N N . MET B 1 1 ? 14.031 12.57 -25.188 1 46.91 1 MET B N 1
ATOM 2402 C CA . MET B 1 1 ? 13.172 12.117 -24.094 1 46.91 1 MET B CA 1
ATOM 2403 C C . MET B 1 1 ? 13.688 12.633 -22.75 1 46.91 1 MET B C 1
ATOM 2405 O O . MET B 1 1 ? 14.891 12.695 -22.516 1 46.91 1 MET B O 1
ATOM 2409 N N . ALA B 1 2 ? 12.938 13.367 -22.062 1 63.75 2 ALA B N 1
ATOM 2410 C CA . ALA B 1 2 ? 13.398 13.898 -20.781 1 63.75 2 ALA B CA 1
ATOM 2411 C C . ALA B 1 2 ? 14.023 12.797 -19.938 1 63.75 2 ALA B C 1
ATOM 2413 O O . ALA B 1 2 ? 13.555 11.656 -19.938 1 63.75 2 ALA B O 1
ATOM 2414 N N . PRO B 1 3 ? 15.195 13.086 -19.484 1 85.12 3 PRO B N 1
ATOM 2415 C CA . PRO B 1 3 ? 15.883 12.062 -18.688 1 85.12 3 PRO B CA 1
ATOM 2416 C C . PRO B 1 3 ? 14.984 11.477 -17.594 1 85.12 3 PRO B C 1
ATOM 2418 O O . PRO B 1 3 ? 14.164 12.188 -17.016 1 85.12 3 PRO B O 1
ATOM 2421 N N . VAL B 1 4 ? 14.992 10.109 -17.5 1 90.5 4 VAL B N 1
ATOM 2422 C CA . VAL B 1 4 ? 14.281 9.398 -16.453 1 90.5 4 VAL B CA 1
ATOM 2423 C C . VAL B 1 4 ? 14.891 9.734 -15.094 1 90.5 4 VAL B C 1
ATOM 2425 O O . VAL B 1 4 ? 16.109 9.641 -14.914 1 90.5 4 VAL B O 1
ATOM 2428 N N . PRO B 1 5 ? 14.078 10.305 -14.203 1 94.81 5 PRO B N 1
ATOM 2429 C CA . PRO B 1 5 ? 14.633 10.539 -12.859 1 94.81 5 PRO B CA 1
ATOM 2430 C C . PRO B 1 5 ? 15.227 9.273 -12.242 1 94.81 5 PRO B C 1
ATOM 2432 O O . PRO B 1 5 ? 14.914 8.164 -12.68 1 94.81 5 PRO B O 1
ATOM 2435 N N . PRO B 1 6 ? 16.203 9.43 -11.328 1 96.88 6 PRO B N 1
ATOM 2436 C CA . PRO B 1 6 ? 16.719 8.25 -10.625 1 96.88 6 PRO B CA 1
ATOM 2437 C C . PRO B 1 6 ? 15.625 7.477 -9.891 1 96.88 6 PRO B C 1
ATOM 2439 O O . PRO B 1 6 ? 14.57 8.039 -9.578 1 96.88 6 PRO B O 1
ATOM 2442 N N . PRO B 1 7 ? 15.844 6.152 -9.711 1 97.88 7 PRO B N 1
ATOM 2443 C CA . PRO B 1 7 ? 14.883 5.406 -8.891 1 97.88 7 PRO B CA 1
ATOM 2444 C C . PRO B 1 7 ? 14.891 5.844 -7.426 1 97.88 7 PRO B C 1
ATOM 2446 O O . PRO B 1 7 ? 15.844 6.48 -6.977 1 97.88 7 PRO B O 1
ATOM 2449 N N . PRO B 1 8 ? 13.789 5.629 -6.699 1 98.62 8 PRO B N 1
ATOM 2450 C CA . PRO B 1 8 ? 13.914 5.75 -5.242 1 98.62 8 PRO B CA 1
ATOM 2451 C C . PRO B 1 8 ? 15.141 5.027 -4.695 1 98.62 8 PRO B C 1
ATOM 2453 O O . PRO B 1 8 ? 15.547 3.992 -5.23 1 98.62 8 PRO B O 1
ATOM 2456 N N . PRO B 1 9 ? 15.789 5.547 -3.721 1 98.25 9 PRO B N 1
ATOM 2457 C CA . PRO B 1 9 ? 16.922 4.828 -3.129 1 98.25 9 PRO B CA 1
ATOM 2458 C C . PRO B 1 9 ? 16.5 3.523 -2.455 1 98.25 9 PRO B C 1
ATOM 2460 O O . PRO B 1 9 ? 15.398 3.43 -1.917 1 98.25 9 PRO B O 1
ATOM 2463 N N . PHE B 1 10 ? 17.359 2.496 -2.49 1 97.88 10 PHE B N 1
ATOM 2464 C CA . PHE B 1 10 ? 17.125 1.28 -1.722 1 97.88 10 PHE B CA 1
ATOM 2465 C C . PHE B 1 10 ? 17.094 1.582 -0.228 1 97.88 10 PHE B C 1
ATOM 2467 O O . PHE B 1 10 ? 17.828 2.459 0.248 1 97.88 10 PHE B O 1
ATOM 2474 N N . ASP B 1 11 ? 16.188 0.929 0.498 1 97.75 11 ASP B N 1
ATOM 2475 C CA . ASP B 1 11 ? 16.281 0.92 1.955 1 97.75 11 ASP B CA 1
ATOM 2476 C C . ASP B 1 11 ? 17.703 0.564 2.408 1 97.75 11 ASP B C 1
ATOM 2478 O O . ASP B 1 11 ? 18.328 -0.332 1.845 1 97.75 11 ASP B O 1
ATOM 2482 N N . PRO B 1 12 ? 18.219 1.184 3.41 1 95.5 12 PRO B N 1
ATOM 2483 C CA . PRO B 1 12 ? 19.609 0.977 3.787 1 95.5 12 PRO B CA 1
ATOM 2484 C C . PRO B 1 12 ? 19.922 -0.474 4.152 1 95.5 12 PRO B C 1
ATOM 2486 O O . PRO B 1 12 ? 20.953 -1.011 3.756 1 95.5 12 PRO B O 1
ATOM 2489 N N . GLU B 1 13 ? 19.078 -1.105 4.934 1 95.5 13 GLU B N 1
ATOM 2490 C CA . GLU B 1 13 ? 19.281 -2.504 5.297 1 95.5 13 GLU B CA 1
ATOM 2491 C C . GLU B 1 13 ? 19.25 -3.404 4.066 1 95.5 13 GLU B C 1
ATOM 2493 O O . GLU B 1 13 ? 20.031 -4.34 3.945 1 95.5 13 GLU B O 1
ATOM 2498 N N . LEU B 1 14 ? 18.359 -3.109 3.189 1 96.69 14 LEU B N 1
ATOM 2499 C CA . LEU B 1 14 ? 18.219 -3.906 1.976 1 96.69 14 LEU B CA 1
ATOM 2500 C C . LEU B 1 14 ? 19.359 -3.65 1.009 1 96.69 14 LEU B C 1
ATOM 2502 O O . LEU B 1 14 ? 19.797 -4.562 0.302 1 96.69 14 LEU B O 1
ATOM 2506 N N . ALA B 1 15 ? 19.828 -2.406 0.951 1 95.62 15 ALA B N 1
ATOM 2507 C CA . ALA B 1 15 ? 21 -2.084 0.137 1 95.62 15 ALA B CA 1
ATOM 2508 C C . ALA B 1 15 ? 22.219 -2.9 0.575 1 95.62 15 ALA B C 1
ATOM 2510 O O . ALA B 1 15 ? 22.969 -3.396 -0.262 1 95.62 15 ALA B O 1
ATOM 2511 N N . ALA B 1 16 ? 22.359 -3.021 1.854 1 94.19 16 ALA B N 1
ATOM 2512 C CA . ALA B 1 16 ? 23.469 -3.803 2.393 1 94.19 16 ALA B CA 1
ATOM 2513 C C . ALA B 1 16 ? 23.359 -5.27 1.986 1 94.19 16 ALA B C 1
ATOM 2515 O O . ALA B 1 16 ? 24.359 -5.898 1.633 1 94.19 16 ALA B O 1
ATOM 2516 N N . ALA B 1 17 ? 22.172 -5.789 2.035 1 91.88 17 ALA B N 1
ATOM 2517 C CA . ALA B 1 17 ? 21.938 -7.168 1.623 1 91.88 17 ALA B CA 1
ATOM 2518 C C . ALA B 1 17 ? 22.203 -7.348 0.132 1 91.88 17 ALA B C 1
ATOM 2520 O O . ALA B 1 17 ? 22.766 -8.367 -0.288 1 91.88 17 ALA B O 1
ATOM 2521 N N . LEU B 1 18 ? 21.781 -6.398 -0.649 1 90 18 LEU B N 1
ATOM 2522 C CA . LEU B 1 18 ? 21.969 -6.43 -2.096 1 90 18 LEU B CA 1
ATOM 2523 C C . LEU B 1 18 ? 23.453 -6.453 -2.445 1 90 18 LEU B C 1
ATOM 2525 O O . LEU B 1 18 ? 23.859 -7.125 -3.396 1 90 18 LEU B O 1
ATOM 2529 N N . ASP B 1 19 ? 24.234 -5.742 -1.694 1 87.81 19 ASP B N 1
ATOM 2530 C CA . ASP B 1 19 ? 25.672 -5.688 -1.916 1 87.81 19 ASP B CA 1
ATOM 2531 C C . ASP B 1 19 ? 26.312 -7.062 -1.721 1 87.81 19 ASP B C 1
ATOM 2533 O O . ASP B 1 19 ? 27.312 -7.391 -2.369 1 87.81 19 ASP B O 1
ATOM 2537 N N . LEU B 1 20 ? 25.672 -7.848 -0.911 1 82.56 20 LEU B N 1
ATOM 2538 C CA . LEU B 1 20 ? 26.203 -9.172 -0.618 1 82.56 20 LEU B CA 1
ATOM 2539 C C . LEU B 1 20 ? 25.875 -10.156 -1.738 1 82.56 20 LEU B C 1
ATOM 2541 O O . LEU B 1 20 ? 26.594 -11.133 -1.945 1 82.56 20 LEU B O 1
ATOM 2545 N N . VAL B 1 21 ? 24.812 -9.836 -2.422 1 74.81 21 VAL B N 1
ATOM 2546 C CA . VAL B 1 21 ? 24.375 -10.82 -3.404 1 74.81 21 VAL B CA 1
ATOM 2547 C C . VAL B 1 21 ? 24.781 -10.375 -4.805 1 74.81 21 VAL B C 1
ATOM 2549 O O . VAL B 1 21 ? 24.641 -11.133 -5.77 1 74.81 21 VAL B O 1
ATOM 2552 N N . LYS B 1 22 ? 25.328 -9.203 -4.863 1 72.62 22 LYS B N 1
ATOM 2553 C CA . LYS B 1 22 ? 25.641 -8.594 -6.152 1 72.62 22 LYS B CA 1
ATOM 2554 C C . LYS B 1 22 ? 26.625 -9.445 -6.934 1 72.62 22 LYS B C 1
ATOM 2556 O O . LYS B 1 22 ? 26.656 -9.406 -8.164 1 72.62 22 LYS B O 1
ATOM 2561 N N . ASP B 1 23 ? 27.375 -10.164 -6.266 1 66.5 23 ASP B N 1
ATOM 2562 C CA . ASP B 1 23 ? 28.359 -10.984 -6.961 1 66.5 23 ASP B CA 1
ATOM 2563 C C . ASP B 1 23 ? 27.703 -12.211 -7.586 1 66.5 23 ASP B C 1
ATOM 2565 O O . ASP B 1 23 ? 28.266 -12.812 -8.508 1 66.5 23 ASP B O 1
ATOM 2569 N N . VAL B 1 24 ? 26.547 -12.523 -7.113 1 62.31 24 VAL B N 1
ATOM 2570 C CA . VAL B 1 24 ? 25.859 -13.719 -7.594 1 62.31 24 VAL B CA 1
ATOM 2571 C C . VAL B 1 24 ? 24.75 -13.32 -8.57 1 62.31 24 VAL B C 1
ATOM 2573 O O . VAL B 1 24 ? 24.484 -14.039 -9.539 1 62.31 24 VAL B O 1
ATOM 2576 N N . LEU B 1 25 ? 24.172 -12.195 -8.344 1 70.88 25 LEU B N 1
ATOM 2577 C CA . LEU B 1 25 ? 23.047 -11.734 -9.156 1 70.88 25 LEU B CA 1
ATOM 2578 C C . LEU B 1 25 ? 23.359 -10.398 -9.812 1 70.88 25 LEU B C 1
ATOM 2580 O O . LEU B 1 25 ? 23.344 -9.352 -9.156 1 70.88 25 LEU B O 1
ATOM 2584 N N . THR B 1 26 ? 23.859 -10.492 -11.031 1 71.19 26 THR B N 1
ATOM 2585 C CA . THR B 1 26 ? 24.156 -9.281 -11.789 1 71.19 26 THR B CA 1
ATOM 2586 C C . THR B 1 26 ? 22.984 -8.914 -12.695 1 71.19 26 THR B C 1
ATOM 2588 O O . THR B 1 26 ? 22.422 -9.781 -13.367 1 71.19 26 THR B O 1
ATOM 2591 N N . PRO B 1 27 ? 22.703 -7.613 -12.672 1 82.25 27 PRO B N 1
ATOM 2592 C CA . PRO B 1 27 ? 21.656 -7.184 -13.594 1 82.25 27 PRO B CA 1
ATOM 2593 C C . PRO B 1 27 ? 22 -7.461 -15.055 1 82.25 27 PRO B C 1
ATOM 2595 O O . PRO B 1 27 ? 23.172 -7.551 -15.414 1 82.25 27 PRO B O 1
ATOM 2598 N N . GLY B 1 28 ? 20.938 -7.574 -15.961 1 84.12 28 GLY B N 1
ATOM 2599 C CA . GLY B 1 28 ? 21.141 -7.625 -17.406 1 84.12 28 GLY B CA 1
ATOM 2600 C C . GLY B 1 28 ? 21 -9.023 -17.969 1 84.12 28 GLY B C 1
ATOM 2601 O O . GLY B 1 28 ? 21.703 -9.391 -18.906 1 84.12 28 GLY B O 1
ATOM 2602 N N . LEU B 1 29 ? 20.281 -10 -17.578 1 89 29 LEU B N 1
ATOM 2603 C CA . LEU B 1 29 ? 20.141 -11.359 -18.109 1 89 29 LEU B CA 1
ATOM 2604 C C . LEU B 1 29 ? 19.719 -11.336 -19.562 1 89 29 LEU B C 1
ATOM 2606 O O . LEU B 1 29 ? 18.672 -10.789 -19.906 1 89 29 LEU B O 1
ATOM 2610 N N . ALA B 1 30 ? 20.625 -11.867 -20.422 1 92.75 30 ALA B N 1
ATOM 2611 C CA . ALA B 1 30 ? 20.312 -11.953 -21.844 1 92.75 30 ALA B CA 1
ATOM 2612 C C . ALA B 1 30 ? 19.734 -13.32 -22.203 1 92.75 30 ALA B C 1
ATOM 2614 O O . ALA B 1 30 ? 19.859 -14.273 -21.438 1 92.75 30 ALA B O 1
ATOM 2615 N N . LEU B 1 31 ? 19.078 -13.312 -23.375 1 94.25 31 LEU B N 1
ATOM 2616 C CA . LEU B 1 31 ? 18.359 -14.508 -23.812 1 94.25 31 LEU B CA 1
ATOM 2617 C C . LEU B 1 31 ? 19.312 -15.703 -23.891 1 94.25 31 LEU B C 1
ATOM 2619 O O . LEU B 1 31 ? 18.953 -16.812 -23.5 1 94.25 31 LEU B O 1
ATOM 2623 N N . ASP B 1 32 ? 20.484 -15.461 -24.359 1 94.62 32 ASP B N 1
ATOM 2624 C CA . ASP B 1 32 ? 21.438 -16.547 -24.562 1 94.62 32 ASP B CA 1
ATOM 2625 C C . ASP B 1 32 ? 22.078 -16.984 -23.25 1 94.62 32 ASP B C 1
ATOM 2627 O O . ASP B 1 32 ? 22.797 -17.984 -23.188 1 94.62 32 ASP B O 1
ATOM 2631 N N . GLU B 1 33 ? 21.828 -16.312 -22.172 1 93.06 33 GLU B N 1
ATOM 2632 C CA . GLU B 1 33 ? 22.375 -16.625 -20.859 1 93.06 33 GLU B CA 1
ATOM 2633 C C . GLU B 1 33 ? 21.438 -17.516 -20.047 1 93.06 33 GLU B C 1
ATOM 2635 O O . GLU B 1 33 ? 21.797 -18.016 -18.984 1 93.06 33 GLU B O 1
ATOM 2640 N N . ILE B 1 34 ? 20.234 -17.781 -20.516 1 94 34 ILE B N 1
ATOM 2641 C CA . ILE B 1 34 ? 19.188 -18.5 -19.781 1 94 34 ILE B CA 1
ATOM 2642 C C . ILE B 1 34 ? 19.688 -19.906 -19.438 1 94 34 ILE B C 1
ATOM 2644 O O . ILE B 1 34 ? 19.578 -20.344 -18.297 1 94 34 ILE B O 1
ATOM 2648 N N . PRO B 1 35 ? 20.328 -20.641 -20.375 1 92.94 35 PRO B N 1
ATOM 2649 C CA . PRO B 1 35 ? 20.797 -21.984 -20.016 1 92.94 35 PRO B CA 1
ATOM 2650 C C . PRO B 1 35 ? 21.828 -21.969 -18.875 1 92.94 35 PRO B C 1
ATOM 2652 O O . PRO B 1 35 ? 21.781 -22.812 -17.984 1 92.94 35 PRO B O 1
ATOM 2655 N N . THR B 1 36 ? 22.703 -21 -18.922 1 89.44 36 THR B N 1
ATOM 2656 C CA . THR B 1 36 ? 23.703 -20.859 -17.859 1 89.44 36 THR B CA 1
ATOM 2657 C C . THR B 1 36 ? 23.047 -20.5 -16.531 1 89.44 36 THR B C 1
ATOM 2659 O O . THR B 1 36 ? 23.422 -21.016 -15.484 1 89.44 36 THR B O 1
ATOM 2662 N N . ALA B 1 37 ? 22.094 -19.641 -16.562 1 88.5 37 ALA B N 1
ATOM 2663 C CA . ALA B 1 37 ? 21.375 -19.219 -15.359 1 88.5 37 ALA B CA 1
ATOM 2664 C C . ALA B 1 37 ? 20.656 -20.406 -14.711 1 88.5 37 ALA B C 1
ATOM 2666 O O . ALA B 1 37 ? 20.547 -20.469 -13.484 1 88.5 37 ALA B O 1
ATOM 2667 N N . ARG B 1 38 ? 20.188 -21.344 -15.484 1 90.5 38 ARG B N 1
ATOM 2668 C CA . ARG B 1 38 ? 19.438 -22.5 -15.008 1 90.5 38 ARG B CA 1
ATOM 2669 C C . ARG B 1 38 ? 20.344 -23.469 -14.258 1 90.5 38 ARG B C 1
ATOM 2671 O O . ARG B 1 38 ? 19.875 -24.328 -13.508 1 90.5 38 ARG B O 1
ATOM 2678 N N . GLN B 1 39 ? 21.594 -23.312 -14.406 1 82.81 39 GLN B N 1
ATOM 2679 C CA . GLN B 1 39 ? 22.562 -24.203 -13.797 1 82.81 39 GLN B CA 1
ATOM 2680 C C . GLN B 1 39 ? 23.297 -23.516 -12.648 1 82.81 39 GLN B C 1
ATOM 2682 O O . GLN B 1 39 ? 24.156 -24.109 -11.992 1 82.81 39 GLN B O 1
ATOM 2687 N N . GLY B 1 40 ? 22.922 -22.328 -12.406 1 73.62 40 GLY B N 1
ATOM 2688 C CA . GLY B 1 40 ? 23.672 -21.531 -11.438 1 73.62 40 GLY B CA 1
ATOM 2689 C C . GLY B 1 40 ? 23.375 -21.906 -10 1 73.62 40 GLY B C 1
ATOM 2690 O O . GLY B 1 40 ? 22.438 -22.672 -9.734 1 73.62 40 GLY B O 1
ATOM 2691 N N . ALA B 1 41 ? 24.328 -21.484 -9.156 1 63.34 41 ALA B N 1
ATOM 2692 C CA . ALA B 1 41 ? 24.312 -21.781 -7.723 1 63.34 41 ALA B CA 1
ATOM 2693 C C . ALA B 1 41 ? 22.984 -21.391 -7.09 1 63.34 41 ALA B C 1
ATOM 2695 O O . ALA B 1 41 ? 22.5 -22.062 -6.18 1 63.34 41 ALA B O 1
ATOM 2696 N N . GLY B 1 42 ? 22.391 -20.312 -7.562 1 63.84 42 GLY B N 1
ATOM 2697 C CA . GLY B 1 42 ? 21.109 -19.891 -7.027 1 63.84 42 GLY B CA 1
ATOM 2698 C C . GLY B 1 42 ? 20.016 -20.938 -7.18 1 63.84 42 GLY B C 1
ATOM 2699 O O . GLY B 1 42 ? 19.25 -21.188 -6.242 1 63.84 42 GLY B O 1
ATOM 2700 N N . MET B 1 43 ? 20.062 -21.484 -8.242 1 66.44 43 MET B N 1
ATOM 2701 C CA . MET B 1 43 ? 19.094 -22.547 -8.5 1 66.44 43 MET B CA 1
ATOM 2702 C C . MET B 1 43 ? 19.375 -23.766 -7.641 1 66.44 43 MET B C 1
ATOM 2704 O O . MET B 1 43 ? 18.453 -24.422 -7.148 1 66.44 43 MET B O 1
ATOM 2708 N N . GLU B 1 44 ? 20.547 -23.938 -7.48 1 64.19 44 GLU B N 1
ATOM 2709 C CA . GLU B 1 44 ? 20.922 -25.047 -6.609 1 64.19 44 GLU B CA 1
ATOM 2710 C C . GLU B 1 44 ? 20.438 -24.828 -5.184 1 64.19 44 GLU B C 1
ATOM 2712 O O . GLU B 1 44 ? 19.953 -25.766 -4.535 1 64.19 44 GLU B O 1
ATOM 2717 N N . LEU B 1 45 ? 20.578 -23.688 -4.797 1 64.19 45 LEU B N 1
ATOM 2718 C CA . LEU B 1 45 ? 20.172 -23.359 -3.438 1 64.19 45 LEU B CA 1
ATOM 2719 C C . LEU B 1 45 ? 18.672 -23.484 -3.27 1 64.19 45 LEU B C 1
ATOM 2721 O O . LEU B 1 45 ? 18.188 -23.891 -2.209 1 64.19 45 LEU B O 1
ATOM 2725 N N . LEU B 1 46 ? 18 -23.203 -4.297 1 65.44 46 LEU B N 1
ATOM 2726 C CA . LEU B 1 46 ? 16.547 -23.344 -4.258 1 65.44 46 LEU B CA 1
ATOM 2727 C C . LEU B 1 46 ? 16.156 -24.812 -4.051 1 65.44 46 LEU B C 1
ATOM 2729 O O . LEU B 1 46 ? 15.141 -25.094 -3.414 1 65.44 46 LEU B O 1
ATOM 2733 N N . GLY B 1 47 ? 16.953 -25.656 -4.492 1 63.41 47 GLY B N 1
ATOM 2734 C CA . GLY B 1 47 ? 16.734 -27.078 -4.359 1 63.41 47 GLY B CA 1
ATOM 2735 C C . GLY B 1 47 ? 17.016 -27.594 -2.963 1 63.41 47 GLY B C 1
ATOM 2736 O O . GLY B 1 47 ? 16.609 -28.719 -2.623 1 63.41 47 GLY B O 1
ATOM 2737 N N . LEU B 1 48 ? 17.547 -26.766 -2.215 1 71.88 48 LEU B N 1
ATOM 2738 C CA . LEU B 1 48 ? 17.984 -27.219 -0.897 1 71.88 48 LEU B CA 1
ATOM 2739 C C . LEU B 1 48 ? 16.953 -26.844 0.17 1 71.88 48 LEU B C 1
ATOM 2741 O O . LEU B 1 48 ? 17.156 -27.141 1.353 1 71.88 48 LEU B O 1
ATOM 2745 N N . ILE B 1 49 ? 15.914 -26.453 -0.242 1 83.25 49 ILE B N 1
ATOM 2746 C CA . ILE B 1 49 ? 14.883 -26.047 0.715 1 83.25 49 ILE B CA 1
ATOM 2747 C C . ILE B 1 49 ? 14.297 -27.297 1.384 1 83.25 49 ILE B C 1
ATOM 2749 O O . ILE B 1 49 ? 13.945 -28.266 0.708 1 83.25 49 ILE B O 1
ATOM 2753 N N . ASP B 1 50 ? 14.328 -27.359 2.709 1 92.31 50 ASP B N 1
ATOM 2754 C CA . ASP B 1 50 ? 13.617 -28.406 3.443 1 92.31 50 ASP B CA 1
ATOM 2755 C C . ASP B 1 50 ? 12.109 -28.156 3.422 1 92.31 50 ASP B C 1
ATOM 2757 O O . ASP B 1 50 ? 11.578 -27.438 4.27 1 92.31 50 ASP B O 1
ATOM 2761 N N . VAL B 1 51 ? 11.43 -28.844 2.531 1 95.25 51 VAL B N 1
ATOM 2762 C CA . VAL B 1 51 ? 10.016 -28.594 2.305 1 95.25 51 VAL B CA 1
ATOM 2763 C C . VAL B 1 51 ? 9.195 -29.188 3.447 1 95.25 51 VAL B C 1
ATOM 2765 O O . VAL B 1 51 ? 8 -28.906 3.572 1 95.25 51 VAL B O 1
ATOM 2768 N N . THR B 1 52 ? 9.812 -29.969 4.359 1 96.31 52 THR B N 1
ATOM 2769 C CA . THR B 1 52 ? 9.086 -30.5 5.508 1 96.31 52 THR B CA 1
ATOM 2770 C C . THR B 1 52 ? 9.094 -29.516 6.668 1 96.31 52 THR B C 1
ATOM 2772 O O . THR B 1 52 ? 8.344 -29.672 7.629 1 96.31 52 THR B O 1
ATOM 2775 N N . MET B 1 53 ? 9.93 -28.516 6.551 1 96.5 53 MET B N 1
ATOM 2776 C CA . MET B 1 53 ? 10.102 -27.547 7.621 1 96.5 53 MET B CA 1
ATOM 2777 C C . MET B 1 53 ? 10.383 -28.234 8.953 1 96.5 53 MET B C 1
ATOM 2779 O O . MET B 1 53 ? 9.68 -27.984 9.938 1 96.5 53 MET B O 1
ATOM 2783 N N . GLY B 1 54 ? 11.383 -29.031 8.984 1 96 54 GLY B N 1
ATOM 2784 C CA . GLY B 1 54 ? 11.781 -29.734 10.195 1 96 54 GLY B CA 1
ATOM 2785 C C . GLY B 1 54 ? 10.758 -30.766 10.641 1 96 54 GLY B C 1
ATOM 2786 O O . GLY B 1 54 ? 10.594 -31 11.836 1 96 54 GLY B O 1
ATOM 2787 N N . GLY B 1 55 ? 9.961 -31.25 9.758 1 96.88 55 GLY B N 1
ATOM 2788 C CA . GLY B 1 55 ? 9 -32.281 10.078 1 96.88 55 GLY B CA 1
ATOM 2789 C C . GLY B 1 55 ? 7.602 -31.75 10.344 1 96.88 55 GLY B C 1
ATOM 2790 O O . GLY B 1 55 ? 6.684 -32.531 10.641 1 96.88 55 GLY B O 1
ATOM 2791 N N . ALA B 1 56 ? 7.426 -30.5 10.188 1 97.62 56 ALA B N 1
ATOM 2792 C CA . ALA B 1 56 ? 6.121 -29.891 10.414 1 97.62 56 ALA B CA 1
ATOM 2793 C C . ALA B 1 56 ? 5.141 -30.25 9.305 1 97.62 56 ALA B C 1
ATOM 2795 O O . ALA B 1 56 ? 3.924 -30.203 9.5 1 97.62 56 ALA B O 1
ATOM 2796 N N . PHE B 1 57 ? 5.719 -30.656 8.156 1 98.12 57 PHE B N 1
ATOM 2797 C CA . PHE B 1 57 ? 4.891 -31.016 7.016 1 98.12 57 PHE B CA 1
ATOM 2798 C C . PHE B 1 57 ? 5.27 -32.406 6.492 1 98.12 57 PHE B C 1
ATOM 2800 O O . PHE B 1 57 ? 6.445 -32.781 6.5 1 98.12 57 PHE B O 1
ATOM 2807 N N . ASP B 1 58 ? 4.25 -33.125 6.047 1 97.25 58 ASP B N 1
ATOM 2808 C CA . ASP B 1 58 ? 4.465 -34.219 5.117 1 97.25 58 ASP B CA 1
ATOM 2809 C C . ASP B 1 58 ? 4.473 -33.719 3.672 1 97.25 58 ASP B C 1
ATOM 2811 O O . ASP B 1 58 ? 3.562 -33 3.248 1 97.25 58 ASP B O 1
ATOM 2815 N N . ALA B 1 59 ? 5.496 -34.094 3.004 1 97.25 59 ALA B N 1
ATOM 2816 C CA . ALA B 1 59 ? 5.645 -33.625 1.629 1 97.25 59 ALA B CA 1
ATOM 2817 C C . ALA B 1 59 ? 5.625 -34.781 0.646 1 97.25 59 ALA B C 1
ATOM 2819 O O . ALA B 1 59 ? 6.219 -35.844 0.908 1 97.25 59 ALA B O 1
ATOM 2820 N N . GLU B 1 60 ? 4.957 -34.625 -0.438 1 97.06 60 GLU B N 1
ATOM 2821 C CA . GLU B 1 60 ? 4.918 -35.625 -1.493 1 97.06 60 GLU B CA 1
ATOM 2822 C C . GLU B 1 60 ? 4.91 -34.969 -2.875 1 97.06 60 GLU B C 1
ATOM 2824 O O . GLU B 1 60 ? 4.273 -33.938 -3.076 1 97.06 60 GLU B O 1
ATOM 2829 N N . ASP B 1 61 ? 5.578 -35.562 -3.766 1 97.06 61 ASP B N 1
ATOM 2830 C CA . ASP B 1 61 ? 5.504 -35.188 -5.172 1 97.06 61 ASP B CA 1
ATOM 2831 C C . ASP B 1 61 ? 4.41 -35.969 -5.898 1 97.06 61 ASP B C 1
ATOM 2833 O O . ASP B 1 61 ? 4.289 -37.188 -5.727 1 97.06 61 ASP B O 1
ATOM 2837 N N . ARG B 1 62 ? 3.621 -35.25 -6.625 1 97.75 62 ARG B N 1
ATOM 2838 C CA . ARG B 1 62 ? 2.578 -35.844 -7.441 1 97.75 62 ARG B CA 1
ATOM 2839 C C . ARG B 1 62 ? 2.723 -35.469 -8.906 1 97.75 62 ARG B C 1
ATOM 2841 O O . ARG B 1 62 ? 3.057 -34.312 -9.211 1 97.75 62 ARG B O 1
ATOM 2848 N N . THR B 1 63 ? 2.592 -36.406 -9.766 1 98.44 63 THR B N 1
ATOM 2849 C CA . THR B 1 63 ? 2.479 -36.125 -11.195 1 98.44 63 THR B CA 1
ATOM 2850 C C . THR B 1 63 ? 1.021 -36.188 -11.648 1 98.44 63 THR B C 1
ATOM 2852 O O . THR B 1 63 ? 0.354 -37.219 -11.445 1 98.44 63 THR B O 1
ATOM 2855 N N . VAL B 1 64 ? 0.507 -35.219 -12.211 1 98.5 64 VAL B N 1
ATOM 2856 C CA . VAL B 1 64 ? -0.908 -35.156 -12.562 1 98.5 64 VAL B CA 1
ATOM 2857 C C . VAL B 1 64 ? -1.06 -34.812 -14.039 1 98.5 64 VAL B C 1
ATOM 2859 O O . VAL B 1 64 ? -0.111 -34.344 -14.68 1 98.5 64 VAL B O 1
ATOM 2862 N N . PRO B 1 65 ? -2.24 -35.031 -14.68 1 98.19 65 PRO B N 1
ATOM 2863 C CA . PRO B 1 65 ? -2.41 -34.75 -16.094 1 98.19 65 PRO B CA 1
ATOM 2864 C C . PRO B 1 65 ? -2.211 -33.25 -16.422 1 98.19 65 PRO B C 1
ATOM 2866 O O . PRO B 1 65 ? -2.713 -32.406 -15.711 1 98.19 65 PRO B O 1
ATOM 2869 N N . GLY B 1 66 ? -1.479 -32.969 -17.438 1 98.12 66 GLY B N 1
ATOM 2870 C CA . GLY B 1 66 ? -1.33 -31.609 -17.953 1 98.12 66 GLY B CA 1
ATOM 2871 C C . GLY B 1 66 ? -2.449 -31.203 -18.891 1 98.12 66 GLY B C 1
ATOM 2872 O O . GLY B 1 66 ? -3.445 -31.922 -19.016 1 98.12 66 GLY B O 1
ATOM 2873 N N . PRO B 1 67 ? -2.277 -30 -19.5 1 97.31 67 PRO B N 1
ATOM 2874 C CA . PRO B 1 67 ? -3.242 -29.641 -20.547 1 97.31 67 PRO B CA 1
ATOM 2875 C C . PRO B 1 67 ? -3.295 -30.641 -21.688 1 97.31 67 PRO B C 1
ATOM 2877 O O . PRO B 1 67 ? -2.371 -31.453 -21.844 1 97.31 67 PRO B O 1
ATOM 2880 N N . PRO B 1 68 ? -4.406 -30.672 -22.406 1 95.06 68 PRO B N 1
ATOM 2881 C CA . PRO B 1 68 ? -4.484 -31.609 -23.531 1 95.06 68 PRO B CA 1
ATOM 2882 C C . PRO B 1 68 ? -3.301 -31.484 -24.484 1 95.06 68 PRO B C 1
ATOM 2884 O O . PRO B 1 68 ? -2.998 -30.391 -24.953 1 95.06 68 PRO B O 1
ATOM 2887 N N . GLY B 1 69 ? -2.693 -32.625 -24.703 1 96.31 69 GLY B N 1
ATOM 2888 C CA . GLY B 1 69 ? -1.612 -32.656 -25.672 1 96.31 69 GLY B CA 1
ATOM 2889 C C . GLY B 1 69 ? -0.274 -32.25 -25.094 1 96.31 69 GLY B C 1
ATOM 2890 O O . GLY B 1 69 ? 0.716 -32.125 -25.828 1 96.31 69 GLY B O 1
ATOM 2891 N N . ALA B 1 70 ? -0.203 -32 -23.828 1 97.56 70 ALA B N 1
ATOM 2892 C CA . ALA B 1 70 ? 1.013 -31.531 -23.172 1 97.56 70 ALA B CA 1
ATOM 2893 C C . ALA B 1 70 ? 1.463 -32.5 -22.094 1 97.56 70 ALA B C 1
ATOM 2895 O O . ALA B 1 70 ? 0.706 -33.406 -21.688 1 97.56 70 ALA B O 1
ATOM 2896 N N . PRO B 1 71 ? 2.699 -32.438 -21.672 1 97.94 71 PRO B N 1
ATOM 2897 C CA . PRO B 1 71 ? 3.199 -33.312 -20.625 1 97.94 71 PRO B CA 1
ATOM 2898 C C . PRO B 1 71 ? 2.434 -33.188 -19.312 1 97.94 71 PRO B C 1
ATOM 2900 O O . PRO B 1 71 ? 1.725 -32.188 -19.109 1 97.94 71 PRO B O 1
ATOM 2903 N N . ASP B 1 72 ? 2.58 -34.188 -18.484 1 98.62 72 ASP B N 1
ATOM 2904 C CA . ASP B 1 72 ? 2.062 -34.125 -17.125 1 98.62 72 ASP B CA 1
ATOM 2905 C C . ASP B 1 72 ? 2.689 -32.969 -16.344 1 98.62 72 ASP B C 1
ATOM 2907 O O . ASP B 1 72 ? 3.734 -32.438 -16.734 1 98.62 72 ASP B O 1
ATOM 2911 N N . VAL B 1 73 ? 1.953 -32.594 -15.305 1 98.56 73 VAL B N 1
ATOM 2912 C CA . VAL B 1 73 ? 2.375 -31.5 -14.445 1 98.56 73 VAL B CA 1
ATOM 2913 C C . VAL B 1 73 ? 2.807 -32.031 -13.086 1 98.56 73 VAL B C 1
ATOM 2915 O O . VAL B 1 73 ? 2.16 -32.938 -12.531 1 98.56 73 VAL B O 1
ATOM 2918 N N . SER B 1 74 ? 3.963 -31.547 -12.617 1 98.19 74 SER B N 1
ATOM 2919 C CA . SER B 1 74 ? 4.469 -31.922 -11.305 1 98.19 74 SER B CA 1
ATOM 2920 C C . SER B 1 74 ? 3.936 -31 -10.211 1 98.19 74 SER B C 1
ATOM 2922 O O . SER B 1 74 ? 3.984 -29.781 -10.352 1 98.19 74 SER B O 1
ATOM 2924 N N . LEU B 1 75 ? 3.367 -31.625 -9.141 1 98.62 75 LEU B N 1
ATOM 2925 C CA . LEU B 1 75 ? 2.904 -30.891 -7.965 1 98.62 75 LEU B CA 1
ATOM 2926 C C . LEU B 1 75 ? 3.652 -31.344 -6.715 1 98.62 75 LEU B C 1
ATOM 2928 O O . LEU B 1 75 ? 3.887 -32.531 -6.527 1 98.62 75 LEU B O 1
ATOM 2932 N N . LEU B 1 76 ? 4.137 -30.375 -5.961 1 98 76 LEU B N 1
ATOM 2933 C CA . LEU B 1 76 ? 4.559 -30.641 -4.586 1 98 76 LEU B CA 1
ATOM 2934 C C . LEU B 1 76 ? 3.416 -30.391 -3.609 1 98 76 LEU B C 1
ATOM 2936 O O . LEU B 1 76 ? 2.855 -29.281 -3.574 1 98 76 LEU B O 1
ATOM 2940 N N . VAL B 1 77 ? 2.963 -31.391 -2.875 1 98.56 77 VAL B N 1
ATOM 2941 C CA . VAL B 1 77 ? 1.88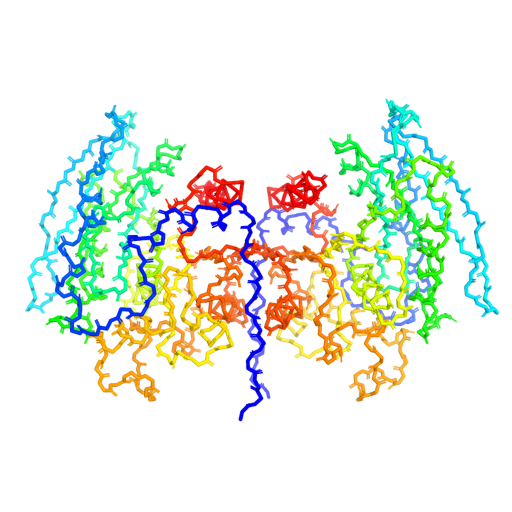6 -31.266 -1.898 1 98.56 77 VAL B CA 1
ATOM 2942 C C . VAL B 1 77 ? 2.453 -31.391 -0.486 1 98.56 77 VAL B C 1
ATOM 2944 O O . VAL B 1 77 ? 3.082 -32.375 -0.145 1 98.56 77 VAL B O 1
ATOM 2947 N N . CYS B 1 78 ? 2.289 -30.375 0.328 1 98.44 78 CYS B N 1
ATOM 2948 C CA . CYS B 1 78 ? 2.754 -30.344 1.71 1 98.44 78 CYS B CA 1
ATOM 2949 C C . CYS B 1 78 ? 1.586 -30.188 2.676 1 98.44 78 CYS B C 1
ATOM 2951 O O . CYS B 1 78 ? 0.901 -29.172 2.668 1 98.44 78 CYS B O 1
ATOM 2953 N N . ARG B 1 79 ? 1.393 -31.094 3.508 1 97.56 79 ARG B N 1
ATOM 2954 C CA . ARG B 1 79 ? 0.312 -31.094 4.488 1 97.56 79 ARG B CA 1
ATOM 2955 C C . ARG B 1 79 ? 0.863 -31.031 5.91 1 97.56 79 ARG B C 1
ATOM 2957 O O . ARG B 1 79 ? 1.802 -31.766 6.246 1 97.56 79 ARG B O 1
ATOM 2964 N N . PRO B 1 80 ? 0.234 -30.172 6.766 1 97.31 80 PRO B N 1
ATOM 2965 C CA . PRO B 1 80 ? 0.687 -30.172 8.156 1 97.31 80 PRO B CA 1
ATOM 2966 C C . PRO B 1 80 ? 0.485 -31.516 8.852 1 97.31 80 PRO B C 1
ATOM 2968 O O . PRO B 1 80 ? -0.589 -32.125 8.75 1 97.31 80 PRO B O 1
ATOM 2971 N N . VAL B 1 81 ? 1.523 -31.938 9.562 1 95.94 81 VAL B N 1
ATOM 2972 C CA . VAL B 1 81 ? 1.528 -33.25 10.172 1 95.94 81 VAL B CA 1
ATOM 2973 C C . VAL B 1 81 ? 0.527 -33.312 11.328 1 95.94 81 VAL B C 1
ATOM 2975 O O . VAL B 1 81 ? -0.106 -34.344 11.57 1 95.94 81 VAL B O 1
ATOM 2978 N N . ASP B 1 82 ? 0.303 -32.219 11.977 1 93.25 82 ASP B N 1
ATOM 2979 C CA . ASP B 1 82 ? -0.481 -32.188 13.211 1 93.25 82 ASP B CA 1
ATOM 2980 C C . ASP B 1 82 ? -1.938 -31.828 12.93 1 93.25 82 ASP B C 1
ATOM 2982 O O . ASP B 1 82 ? -2.75 -31.75 13.852 1 93.25 82 ASP B O 1
ATOM 2986 N N . ALA B 1 83 ? -2.291 -31.703 11.719 1 90.62 83 ALA B N 1
ATOM 2987 C CA . ALA B 1 83 ? -3.658 -31.297 11.406 1 90.62 83 ALA B CA 1
ATOM 2988 C C . ALA B 1 83 ? -4.633 -32.469 11.586 1 90.62 83 ALA B C 1
ATOM 2990 O O . ALA B 1 83 ? -4.289 -33.625 11.328 1 90.62 83 ALA B O 1
ATOM 2991 N N . ASP B 1 84 ? -5.789 -32.094 12.078 1 89.12 84 ASP B N 1
ATOM 2992 C CA . ASP B 1 84 ? -6.863 -33.094 12.18 1 89.12 84 ASP B CA 1
ATOM 2993 C C . ASP B 1 84 ? -7.297 -33.594 10.805 1 89.12 84 ASP B C 1
ATOM 2995 O O . ASP B 1 84 ? -7.777 -32.812 9.984 1 89.12 84 ASP B O 1
ATOM 2999 N N . PRO B 1 85 ? -7.172 -34.844 10.562 1 84.12 85 PRO B N 1
ATOM 3000 C CA . PRO B 1 85 ? -7.512 -35.375 9.242 1 84.12 85 PRO B CA 1
ATOM 3001 C C . PRO B 1 85 ? -8.992 -35.219 8.914 1 84.12 85 PRO B C 1
ATOM 3003 O O . PRO B 1 85 ? -9.383 -35.281 7.742 1 84.12 85 PRO B O 1
ATOM 3006 N N . ALA B 1 86 ? -9.805 -34.969 9.898 1 89.5 86 ALA B N 1
ATOM 3007 C CA . ALA B 1 86 ? -11.25 -34.875 9.703 1 89.5 86 ALA B CA 1
ATOM 3008 C C . ALA B 1 86 ? -11.656 -33.469 9.305 1 89.5 86 ALA B C 1
ATOM 3010 O O . ALA B 1 86 ? -12.773 -33.25 8.828 1 89.5 86 ALA B O 1
ATOM 3011 N N . VAL B 1 87 ? -10.781 -32.594 9.406 1 93.19 87 VAL B N 1
ATOM 3012 C CA . VAL B 1 87 ? -11.117 -31.203 9.117 1 93.19 87 VAL B CA 1
ATOM 3013 C C . VAL B 1 87 ? -10.406 -30.75 7.844 1 93.19 87 VAL B C 1
ATOM 3015 O O . VAL B 1 87 ? -9.18 -30.625 7.824 1 93.19 87 VAL B O 1
ATOM 3018 N N . PRO B 1 88 ? -11.141 -30.547 6.812 1 96.62 88 PRO B N 1
ATOM 3019 C CA . PRO B 1 88 ? -10.492 -30.062 5.59 1 96.62 88 PRO B CA 1
ATOM 3020 C C . PRO B 1 88 ? -9.836 -28.703 5.773 1 96.62 88 PRO B C 1
ATOM 3022 O O . PRO B 1 88 ? -10.422 -27.797 6.375 1 96.62 88 PRO B O 1
ATOM 3025 N N . LEU B 1 89 ? -8.664 -28.562 5.34 1 98 89 LEU B N 1
ATOM 3026 C CA . LEU B 1 89 ? -7.883 -27.344 5.512 1 98 89 LEU B CA 1
ATOM 3027 C C . LEU B 1 89 ? -7.945 -26.484 4.258 1 98 89 LEU B C 1
ATOM 3029 O O . LEU B 1 89 ? -8.117 -27 3.148 1 98 89 LEU B O 1
ATOM 3033 N N . PRO B 1 90 ? -7.836 -25.141 4.43 1 98.31 90 PRO B N 1
ATOM 3034 C CA . PRO B 1 90 ? -7.625 -24.312 3.24 1 98.31 90 PRO B CA 1
ATOM 3035 C C . PRO B 1 90 ? -6.379 -24.719 2.455 1 98.31 90 PRO B C 1
ATOM 3037 O O . PRO B 1 90 ? -5.465 -25.328 3.014 1 98.31 90 PRO B O 1
ATOM 3040 N N . VAL B 1 91 ? -6.371 -24.422 1.158 1 98.75 91 VAL B N 1
ATOM 3041 C CA . VAL B 1 91 ? -5.254 -24.781 0.286 1 98.75 91 VAL B CA 1
ATOM 3042 C C . VAL B 1 91 ? -4.59 -23.5 -0.24 1 98.75 91 VAL B C 1
ATOM 3044 O O . VAL B 1 91 ? -5.27 -22.609 -0.738 1 98.75 91 VAL B O 1
ATOM 3047 N N . ILE B 1 92 ? -3.311 -23.391 -0.04 1 98.88 92 ILE B N 1
ATOM 3048 C CA . ILE B 1 92 ? -2.51 -22.375 -0.722 1 98.88 92 ILE B CA 1
ATOM 3049 C C . ILE B 1 92 ? -1.88 -22.984 -1.977 1 98.88 92 ILE B C 1
ATOM 3051 O O . ILE B 1 92 ? -1.019 -23.859 -1.887 1 98.88 92 ILE B O 1
ATOM 3055 N N . TYR B 1 93 ? -2.357 -22.594 -3.1 1 98.94 93 TYR B N 1
ATOM 3056 C CA . TYR B 1 93 ? -1.805 -23.016 -4.379 1 98.94 93 TYR B CA 1
ATOM 3057 C C . TYR B 1 93 ? -0.701 -22.078 -4.844 1 98.94 93 TYR B C 1
ATOM 3059 O O . TYR B 1 93 ? -0.974 -20.938 -5.246 1 98.94 93 TYR B O 1
ATOM 3067 N N . HIS B 1 94 ? 0.504 -22.531 -4.84 1 98.88 94 HIS B N 1
ATOM 3068 C CA . HIS B 1 94 ? 1.69 -21.719 -5.047 1 98.88 94 HIS B CA 1
ATOM 3069 C C . HIS B 1 94 ? 2.236 -21.875 -6.461 1 98.88 94 HIS B C 1
ATOM 3071 O O . HIS B 1 94 ? 2.346 -23 -6.965 1 98.88 94 HIS B O 1
ATOM 3077 N N . VAL B 1 95 ? 2.506 -20.719 -7.07 1 98.81 95 VAL B N 1
ATOM 3078 C CA . VAL B 1 95 ? 3.146 -20.672 -8.383 1 98.81 95 VAL B CA 1
ATOM 3079 C C . VAL B 1 95 ? 4.512 -20 -8.266 1 98.81 95 VAL B C 1
ATOM 3081 O O . VAL B 1 95 ? 4.605 -18.828 -7.875 1 98.81 95 VAL B O 1
ATOM 3084 N N . HIS B 1 96 ? 5.555 -20.703 -8.562 1 96.75 96 HIS B N 1
ATOM 3085 C CA . HIS B 1 96 ? 6.906 -20.234 -8.297 1 96.75 96 HIS B CA 1
ATOM 3086 C C . HIS B 1 96 ? 7.309 -19.125 -9.266 1 96.75 96 HIS B C 1
ATOM 3088 O O . HIS B 1 96 ? 6.777 -19.031 -10.375 1 96.75 96 HIS B O 1
ATOM 3094 N N . GLY B 1 97 ? 8.25 -18.281 -8.812 1 96.25 97 GLY B N 1
ATOM 3095 C CA . GLY B 1 97 ? 8.836 -17.266 -9.664 1 96.25 97 GLY B CA 1
ATOM 3096 C C . GLY B 1 97 ? 9.914 -17.781 -10.586 1 96.25 97 GLY B C 1
ATOM 3097 O O . GLY B 1 97 ? 10.008 -19 -10.812 1 96.25 97 GLY B O 1
ATOM 3098 N N . GLY B 1 98 ? 10.625 -16.781 -11.211 1 94.75 98 GLY B N 1
ATOM 3099 C CA . GLY B 1 98 ? 11.719 -17.156 -12.078 1 94.75 98 GLY B CA 1
ATOM 3100 C C . GLY B 1 98 ? 11.594 -16.594 -13.484 1 94.75 98 GLY B C 1
ATOM 3101 O O . GLY B 1 98 ? 12.188 -17.125 -14.43 1 94.75 98 GLY B O 1
ATOM 3102 N N . GLY B 1 99 ? 10.82 -15.594 -13.664 1 96.75 99 GLY B N 1
ATOM 3103 C CA . GLY B 1 99 ? 10.695 -14.914 -14.945 1 96.75 99 GLY B CA 1
ATOM 3104 C C . GLY B 1 99 ? 10.07 -15.773 -16.031 1 96.75 99 GLY B C 1
ATOM 3105 O O . GLY B 1 99 ? 10.18 -15.469 -17.219 1 96.75 99 GLY B O 1
ATOM 3106 N N . MET B 1 100 ? 9.547 -16.969 -15.594 1 97.88 100 MET B N 1
ATOM 3107 C CA . MET B 1 100 ? 8.977 -18 -16.469 1 97.88 100 MET B CA 1
ATOM 3108 C C . MET B 1 100 ? 10.07 -18.656 -17.297 1 97.88 100 MET B C 1
ATOM 3110 O O . MET B 1 100 ? 9.773 -19.328 -18.297 1 97.88 100 MET B O 1
ATOM 3114 N N . ILE B 1 101 ? 11.367 -18.453 -16.891 1 96.94 101 ILE B N 1
ATOM 3115 C CA . ILE B 1 101 ? 12.484 -19.047 -17.625 1 96.94 101 ILE B CA 1
ATOM 3116 C C . ILE B 1 101 ? 13.32 -19.906 -16.688 1 96.94 101 ILE B C 1
ATOM 3118 O O . ILE B 1 101 ? 14.195 -20.656 -17.141 1 96.94 101 ILE B O 1
ATOM 3122 N N . LEU B 1 102 ? 13.039 -19.797 -15.383 1 93.56 102 LEU B N 1
ATOM 3123 C CA . LEU B 1 102 ? 13.758 -20.578 -14.391 1 93.56 102 LEU B CA 1
ATOM 3124 C C . LEU B 1 102 ? 12.82 -21.047 -13.281 1 93.56 102 LEU B C 1
ATOM 3126 O O . LEU B 1 102 ? 11.742 -20.484 -13.102 1 93.56 102 LEU B O 1
ATOM 3130 N N . GLY B 1 103 ? 13.312 -22.094 -12.547 1 93.19 103 GLY B N 1
ATOM 3131 C CA . GLY B 1 103 ? 12.641 -22.484 -11.32 1 93.19 103 GLY B CA 1
ATOM 3132 C C . GLY B 1 103 ? 11.945 -23.828 -11.43 1 93.19 103 GLY B C 1
ATOM 3133 O O . GLY B 1 103 ? 11.938 -24.453 -12.492 1 93.19 103 GLY B O 1
ATOM 3134 N N . ASN B 1 104 ? 11.477 -24.266 -10.375 1 94.19 104 ASN B N 1
ATOM 3135 C CA . ASN B 1 104 ? 10.695 -25.484 -10.219 1 94.19 104 ASN B CA 1
ATOM 3136 C C . ASN B 1 104 ? 9.703 -25.375 -9.062 1 94.19 104 ASN B C 1
ATOM 3138 O O . ASN B 1 104 ? 9.555 -24.297 -8.477 1 94.19 104 ASN B O 1
ATOM 3142 N N . ASN B 1 105 ? 8.945 -26.453 -8.766 1 95.12 105 ASN B N 1
ATOM 3143 C CA . ASN B 1 105 ? 7.848 -26.359 -7.805 1 95.12 105 ASN B CA 1
ATOM 3144 C C . ASN B 1 105 ? 8.359 -26.25 -6.375 1 95.12 105 ASN B C 1
ATOM 3146 O O . ASN B 1 105 ? 7.574 -26.109 -5.438 1 95.12 105 ASN B O 1
ATOM 3150 N N . ARG B 1 106 ? 9.656 -26.25 -6.102 1 94.44 106 ARG B N 1
ATOM 3151 C CA . ARG B 1 106 ? 10.219 -26.047 -4.77 1 94.44 106 ARG B CA 1
ATOM 3152 C C . ARG B 1 106 ? 10.695 -24.609 -4.578 1 94.44 106 ARG B C 1
ATOM 3154 O O . ARG B 1 106 ? 10.883 -24.156 -3.447 1 94.44 106 ARG B O 1
ATOM 3161 N N . ALA B 1 107 ? 10.938 -23.906 -5.711 1 92.56 107 ALA B N 1
ATOM 3162 C CA . ALA B 1 107 ? 11.445 -22.531 -5.652 1 92.56 107 ALA B CA 1
ATOM 3163 C C . ALA B 1 107 ? 10.461 -21.625 -4.934 1 92.56 107 ALA B C 1
ATOM 3165 O O . ALA B 1 107 ? 9.305 -21.484 -5.348 1 92.56 107 ALA B O 1
ATOM 3166 N N . GLY B 1 108 ? 10.938 -21 -3.844 1 92.62 108 GLY B N 1
ATOM 3167 C CA . GLY B 1 108 ? 10.164 -19.984 -3.145 1 92.62 108 GLY B CA 1
ATOM 3168 C C . GLY B 1 108 ? 9.062 -20.578 -2.281 1 92.62 108 GLY B C 1
ATOM 3169 O O . GLY B 1 108 ? 8.227 -19.844 -1.745 1 92.62 108 GLY B O 1
ATOM 3170 N N . VAL B 1 109 ? 9.008 -21.875 -2.074 1 95.56 109 VAL B N 1
ATOM 3171 C CA . VAL B 1 109 ? 7.887 -22.5 -1.392 1 95.56 109 VAL B CA 1
ATOM 3172 C C . VAL B 1 109 ? 7.988 -22.25 0.111 1 95.56 109 VAL B C 1
ATOM 3174 O O . VAL B 1 109 ? 7.016 -22.453 0.846 1 95.56 109 VAL B O 1
ATOM 3177 N N . ASP B 1 110 ? 9.117 -21.781 0.621 1 93.88 110 ASP B N 1
ATOM 3178 C CA . ASP B 1 110 ? 9.336 -21.531 2.041 1 93.88 110 ASP B CA 1
ATOM 3179 C C . ASP B 1 110 ? 8.344 -20.484 2.572 1 93.88 110 ASP B C 1
ATOM 3181 O O . ASP B 1 110 ? 7.895 -20.594 3.715 1 93.88 110 ASP B O 1
ATOM 3185 N N . GLY B 1 111 ? 8.008 -19.453 1.796 1 95.12 111 GLY B N 1
ATOM 3186 C CA . GLY B 1 111 ? 7.02 -18.469 2.197 1 95.12 111 GLY B CA 1
ATOM 3187 C C . GLY B 1 111 ? 5.652 -19.062 2.473 1 95.12 111 GLY B C 1
ATOM 3188 O O . GLY B 1 111 ? 5.168 -19.016 3.604 1 95.12 111 GLY B O 1
ATOM 3189 N N . PRO B 1 112 ? 5.094 -19.688 1.463 1 97.75 112 PRO B N 1
ATOM 3190 C CA . PRO B 1 112 ? 3.801 -20.344 1.649 1 97.75 112 PRO B CA 1
ATOM 3191 C C . PRO B 1 112 ? 3.814 -21.344 2.795 1 97.75 112 PRO B C 1
ATOM 3193 O O . PRO B 1 112 ? 2.832 -21.469 3.533 1 97.75 112 PRO B O 1
ATOM 3196 N N . LEU B 1 113 ? 4.883 -22.109 2.949 1 97.69 113 LEU B N 1
ATOM 3197 C CA . LEU B 1 113 ? 4.969 -23.062 4.039 1 97.69 113 LEU B CA 1
ATOM 3198 C C . LEU B 1 113 ? 4.949 -22.359 5.391 1 97.69 113 LEU B C 1
ATOM 3200 O O . LEU B 1 113 ? 4.328 -22.844 6.34 1 97.69 113 LEU B O 1
ATOM 3204 N N . ALA B 1 114 ? 5.652 -21.281 5.453 1 97.06 114 ALA B N 1
ATOM 3205 C CA . ALA B 1 114 ? 5.648 -20.516 6.695 1 97.06 114 ALA B CA 1
ATOM 3206 C C . ALA B 1 114 ? 4.238 -20.031 7.039 1 97.06 114 ALA B C 1
ATOM 3208 O O . ALA B 1 114 ? 3.811 -20.125 8.195 1 97.06 114 ALA B O 1
ATOM 3209 N N . TRP B 1 115 ? 3.49 -19.469 6.039 1 97.81 115 TRP B N 1
ATOM 3210 C CA . TRP B 1 115 ? 2.102 -19.078 6.254 1 97.81 115 TRP B CA 1
ATOM 3211 C C . TRP B 1 115 ? 1.266 -20.266 6.73 1 97.81 115 TRP B C 1
ATOM 3213 O O . TRP B 1 115 ? 0.49 -20.141 7.68 1 97.81 115 TRP B O 1
ATOM 3223 N N . ALA B 1 116 ? 1.444 -21.359 6.016 1 97.94 116 ALA B N 1
ATOM 3224 C CA . ALA B 1 116 ? 0.642 -22.547 6.27 1 97.94 116 ALA B CA 1
ATOM 3225 C C . ALA B 1 116 ? 0.896 -23.094 7.672 1 97.94 116 ALA B C 1
ATOM 3227 O O . ALA B 1 116 ? -0.022 -23.594 8.328 1 97.94 116 ALA B O 1
ATOM 3228 N N . ARG B 1 117 ? 2.119 -23.078 8.094 1 97.19 117 ARG B N 1
ATOM 3229 C CA . ARG B 1 117 ? 2.469 -23.547 9.438 1 97.19 117 ARG B CA 1
ATOM 3230 C C . ARG B 1 117 ? 1.727 -22.734 10.5 1 97.19 117 ARG B C 1
ATOM 3232 O O . ARG B 1 117 ? 1.228 -23.312 11.477 1 97.19 117 ARG B O 1
ATOM 3239 N N . GLU B 1 118 ? 1.632 -21.453 10.297 1 96.44 118 GLU B N 1
ATOM 3240 C CA . GLU B 1 118 ? 1.013 -20.547 11.273 1 96.44 118 GLU B CA 1
ATOM 3241 C C . GLU B 1 118 ? -0.51 -20.625 11.188 1 96.44 118 GLU B C 1
ATOM 3243 O O . GLU B 1 118 ? -1.196 -20.5 12.211 1 96.44 118 GLU B O 1
ATOM 3248 N N . LEU B 1 119 ? -1.112 -20.828 10 1 96.81 119 LEU B N 1
ATOM 3249 C CA . LEU B 1 119 ? -2.539 -20.609 9.797 1 96.81 119 LEU B CA 1
ATOM 3250 C C . LEU B 1 119 ? -3.275 -21.922 9.602 1 96.81 119 LEU B C 1
ATOM 3252 O O . LEU B 1 119 ? -4.508 -21.969 9.609 1 96.81 119 LEU B O 1
ATOM 3256 N N . GLY B 1 120 ? -2.521 -23 9.477 1 96.69 120 GLY B N 1
ATOM 3257 C CA . GLY B 1 120 ? -3.143 -24.281 9.211 1 96.69 120 GLY B CA 1
ATOM 3258 C C . GLY B 1 120 ? -3.688 -24.391 7.797 1 96.69 120 GLY B C 1
ATOM 3259 O O . GLY B 1 120 ? -4.891 -24.234 7.574 1 96.69 120 GLY B O 1
ATOM 3260 N N . ALA B 1 121 ? -2.852 -24.781 6.852 1 98.19 121 ALA B N 1
ATOM 3261 C CA . ALA B 1 121 ? -3.234 -24.922 5.449 1 98.19 121 ALA B CA 1
ATOM 3262 C C . ALA B 1 121 ? -2.373 -25.969 4.746 1 98.19 121 ALA B C 1
ATOM 3264 O O . ALA B 1 121 ? -1.264 -26.266 5.191 1 98.19 121 ALA B O 1
ATOM 3265 N N . VAL B 1 122 ? -2.877 -26.531 3.705 1 98.31 122 VAL B N 1
ATOM 3266 C CA . VAL B 1 122 ? -2.092 -27.359 2.791 1 98.31 122 VAL B CA 1
ATOM 3267 C C . VAL B 1 122 ? -1.456 -26.469 1.719 1 98.31 122 VAL B C 1
ATOM 3269 O O . VAL B 1 122 ? -2.07 -25.516 1.251 1 98.31 122 VAL B O 1
ATOM 3272 N N . VAL B 1 123 ? -0.233 -26.75 1.419 1 98.81 123 VAL B N 1
ATOM 3273 C CA . VAL B 1 123 ? 0.425 -26.047 0.321 1 98.81 123 VAL B CA 1
ATOM 3274 C C . VAL B 1 123 ? 0.556 -26.984 -0.883 1 98.81 123 VAL B C 1
ATOM 3276 O O . VAL B 1 123 ? 1.025 -28.109 -0.751 1 98.81 123 VAL B O 1
ATOM 3279 N N . VAL B 1 124 ? 0.087 -26.594 -2.016 1 98.94 124 VAL B N 1
ATOM 3280 C CA . VAL B 1 124 ? 0.31 -27.25 -3.295 1 98.94 124 VAL B CA 1
ATOM 3281 C C . VAL B 1 124 ? 1.11 -26.344 -4.219 1 98.94 124 VAL B C 1
ATOM 3283 O O . VAL B 1 124 ? 0.67 -25.234 -4.547 1 98.94 124 VAL B O 1
ATOM 3286 N N . SER B 1 125 ? 2.287 -26.766 -4.582 1 98.75 125 SER B N 1
ATOM 3287 C CA . SER B 1 125 ? 3.164 -25.969 -5.438 1 98.75 125 SER B CA 1
ATOM 3288 C C . SER B 1 125 ? 3.326 -26.609 -6.809 1 98.75 125 SER B C 1
ATOM 3290 O O . SER B 1 125 ? 3.693 -27.781 -6.914 1 98.75 125 SER B O 1
ATOM 3292 N N . VAL B 1 126 ? 3.131 -25.828 -7.848 1 98.88 126 VAL B N 1
ATOM 3293 C CA . VAL B 1 126 ? 3.084 -26.375 -9.203 1 98.88 126 VAL B CA 1
ATOM 3294 C C . VAL B 1 126 ? 4.395 -26.078 -9.93 1 98.88 126 VAL B C 1
ATOM 3296 O O . VAL B 1 126 ? 4.977 -25 -9.75 1 98.88 126 VAL B O 1
ATOM 3299 N N . GLU B 1 127 ? 4.844 -27.016 -10.688 1 97.69 127 GLU B N 1
ATOM 3300 C CA . GLU B 1 127 ? 5.902 -26.797 -11.672 1 97.69 127 GLU B CA 1
ATOM 3301 C C . GLU B 1 127 ? 5.324 -26.578 -13.07 1 97.69 127 GLU B C 1
ATOM 3303 O O . GLU B 1 127 ? 4.449 -27.328 -13.508 1 97.69 127 GLU B O 1
ATOM 3308 N N . TYR B 1 128 ? 5.676 -25.531 -13.672 1 98.56 128 TYR B N 1
ATOM 3309 C CA . TYR B 1 128 ? 5.211 -25.266 -15.031 1 98.56 128 TYR B CA 1
ATOM 3310 C C . TYR B 1 128 ? 6.371 -25.312 -16.016 1 98.56 128 TYR B C 1
ATOM 3312 O O . TYR B 1 128 ? 7.531 -25.172 -15.633 1 98.56 128 TYR B O 1
ATOM 3320 N N . ARG B 1 129 ? 6.098 -25.594 -17.297 1 98.5 129 ARG B N 1
ATOM 3321 C CA . ARG B 1 129 ? 7.117 -25.594 -18.344 1 98.5 129 ARG B CA 1
ATOM 3322 C C . ARG B 1 129 ? 7.691 -24.203 -18.547 1 98.5 129 ARG B C 1
ATOM 3324 O O . ARG B 1 129 ? 6.992 -23.203 -18.375 1 98.5 129 ARG B O 1
ATOM 3331 N N . LEU B 1 130 ? 8.938 -24.109 -18.969 1 98.25 130 LEU B N 1
ATOM 3332 C CA . LEU B 1 130 ? 9.648 -22.828 -18.984 1 98.25 130 LEU B CA 1
ATOM 3333 C C . LEU B 1 130 ? 9.859 -22.344 -20.406 1 98.25 130 LEU B C 1
ATOM 3335 O O . LEU B 1 130 ? 10.07 -23.141 -21.312 1 98.25 130 LEU B O 1
ATOM 3339 N N . ALA B 1 131 ? 9.719 -21.109 -20.531 1 98.5 131 ALA B N 1
ATOM 3340 C CA . ALA B 1 131 ? 10.133 -20.438 -21.766 1 98.5 131 ALA B CA 1
ATOM 3341 C C . ALA B 1 131 ? 11.648 -20.312 -21.828 1 98.5 131 ALA B C 1
ATOM 3343 O O . ALA B 1 131 ? 12.328 -20.328 -20.812 1 98.5 131 ALA B O 1
ATOM 3344 N N . PRO B 1 132 ? 12.281 -20.234 -23.062 1 97.88 132 PRO B N 1
ATOM 3345 C CA . PRO B 1 132 ? 11.641 -20.062 -24.359 1 97.88 132 PRO B CA 1
ATOM 3346 C C . PRO B 1 132 ? 11.25 -21.391 -25.016 1 97.88 132 PRO B C 1
ATOM 3348 O O . PRO B 1 132 ? 10.555 -21.406 -26.031 1 97.88 132 PRO B O 1
ATOM 3351 N N . GLU B 1 133 ? 11.711 -22.547 -24.438 1 98 133 GLU B N 1
ATOM 3352 C CA . GLU B 1 133 ? 11.383 -23.844 -25.016 1 98 133 GLU B CA 1
ATOM 3353 C C . GLU B 1 133 ? 9.867 -24.062 -25.047 1 98 133 GLU B C 1
ATOM 3355 O O . GLU B 1 133 ? 9.344 -24.719 -25.953 1 98 133 GLU B O 1
ATOM 3360 N N . HIS B 1 134 ? 9.195 -23.594 -24.109 1 98.38 134 HIS B N 1
ATOM 3361 C CA . HIS B 1 134 ? 7.742 -23.672 -23.984 1 98.38 134 HIS B CA 1
ATOM 3362 C C . HIS B 1 134 ? 7.125 -22.297 -23.734 1 98.38 134 HIS B C 1
ATOM 3364 O O . HIS B 1 134 ? 6.73 -21.984 -22.609 1 98.38 134 HIS B O 1
ATOM 3370 N N . PRO B 1 135 ? 6.957 -21.516 -24.719 1 98.5 135 PRO B N 1
ATOM 3371 C CA . PRO B 1 135 ? 6.41 -20.172 -24.594 1 98.5 135 PRO B CA 1
ATOM 3372 C C . PRO B 1 135 ? 4.922 -20.156 -24.25 1 98.5 135 PRO B C 1
ATOM 3374 O O . PRO B 1 135 ? 4.32 -21.219 -24.078 1 98.5 135 PRO B O 1
ATOM 3377 N N . HIS B 1 136 ? 4.312 -19.031 -24.094 1 98.62 136 HIS B N 1
ATOM 3378 C CA . HIS B 1 136 ? 2.877 -18.906 -23.875 1 98.62 136 HIS B CA 1
ATOM 3379 C C . HIS B 1 136 ? 2.086 -19.625 -24.969 1 98.62 136 HIS B C 1
ATOM 3381 O O . HIS B 1 136 ? 2.373 -19.453 -26.156 1 98.62 136 HIS B O 1
ATOM 3387 N N . PRO B 1 137 ? 1.204 -20.375 -24.547 1 98.62 137 PRO B N 1
ATOM 3388 C CA . PRO B 1 137 ? 0.521 -20.359 -23.25 1 98.62 137 PRO B CA 1
ATOM 3389 C C . PRO B 1 137 ? 0.953 -21.516 -22.328 1 98.62 137 PRO B C 1
ATOM 3391 O O . PRO B 1 137 ? 0.256 -21.828 -21.375 1 98.62 137 PRO B O 1
ATOM 3394 N N . ALA B 1 138 ? 2.088 -22.094 -22.531 1 98.81 138 ALA B N 1
ATOM 3395 C CA . ALA B 1 138 ? 2.471 -23.312 -21.844 1 98.81 138 ALA B CA 1
ATOM 3396 C C . ALA B 1 138 ? 2.512 -23.109 -20.328 1 98.81 138 ALA B C 1
ATOM 3398 O O . ALA B 1 138 ? 1.892 -23.859 -19.578 1 98.81 138 ALA B O 1
ATOM 3399 N N . PRO B 1 139 ? 3.195 -22.062 -19.859 1 98.81 139 PRO B N 1
ATOM 3400 C CA . PRO B 1 139 ? 3.303 -21.938 -18.391 1 98.81 139 PRO B CA 1
ATOM 3401 C C . PRO B 1 139 ? 1.944 -21.781 -17.719 1 98.81 139 PRO B C 1
ATOM 3403 O O . PRO B 1 139 ? 1.654 -22.469 -16.734 1 98.81 139 PRO B O 1
ATOM 3406 N N . VAL B 1 140 ? 1.055 -20.906 -18.25 1 98.88 140 VAL B N 1
ATOM 3407 C CA . VAL B 1 140 ? -0.209 -20.625 -17.578 1 98.88 140 VAL B CA 1
ATOM 3408 C C . VAL B 1 140 ? -1.139 -21.828 -17.688 1 98.88 140 VAL B C 1
ATOM 3410 O O . VAL B 1 140 ? -1.898 -22.125 -16.766 1 98.88 140 VAL B O 1
ATOM 3413 N N . GLU B 1 141 ? -1.09 -22.516 -18.781 1 98.88 141 GLU B N 1
ATOM 3414 C CA . GLU B 1 141 ? -1.938 -23.688 -18.953 1 98.88 141 GLU B CA 1
ATOM 3415 C C . GLU B 1 141 ? -1.493 -24.828 -18.047 1 98.88 141 GLU B C 1
ATOM 3417 O O . GLU B 1 141 ? -2.322 -25.594 -17.547 1 98.88 141 GLU B O 1
ATOM 3422 N N . ASP B 1 142 ? -0.171 -25 -17.891 1 98.94 142 ASP B N 1
ATOM 3423 C CA . ASP B 1 142 ? 0.324 -25.984 -16.938 1 98.94 142 ASP B CA 1
ATOM 3424 C C . ASP B 1 142 ? -0.167 -25.656 -15.523 1 98.94 142 ASP B C 1
ATOM 3426 O O . ASP B 1 142 ? -0.674 -26.531 -14.82 1 98.94 142 ASP B O 1
ATOM 3430 N N . ALA B 1 143 ? -0.009 -24.438 -15.125 1 98.94 143 ALA B N 1
ATOM 3431 C CA . ALA B 1 143 ? -0.441 -24 -13.797 1 98.94 143 ALA B CA 1
ATOM 3432 C C . ALA B 1 143 ? -1.943 -24.203 -13.617 1 98.94 143 ALA B C 1
ATOM 3434 O O . ALA B 1 143 ? -2.4 -24.594 -12.539 1 98.94 143 ALA B O 1
ATOM 3435 N N . TYR B 1 144 ? -2.729 -23.891 -14.664 1 98.88 144 TYR B N 1
ATOM 3436 C CA . TYR B 1 144 ? -4.176 -24.062 -14.594 1 98.88 144 TYR B CA 1
ATOM 3437 C C . TYR B 1 144 ? -4.555 -25.531 -14.477 1 98.88 144 TYR B C 1
ATOM 3439 O O . TYR B 1 144 ? -5.453 -25.891 -13.711 1 98.88 144 TYR B O 1
ATOM 3447 N N . ALA B 1 145 ? -3.887 -26.406 -15.234 1 98.81 145 ALA B N 1
ATOM 3448 C CA . ALA B 1 145 ? -4.137 -27.844 -15.133 1 98.81 145 ALA B CA 1
ATOM 3449 C C . ALA B 1 145 ? -3.869 -28.344 -13.719 1 98.81 145 ALA B C 1
ATOM 3451 O O . ALA B 1 145 ? -4.641 -29.141 -13.18 1 98.81 145 ALA B O 1
ATOM 3452 N N . GLY B 1 146 ? -2.727 -27.875 -13.148 1 98.88 146 GLY B N 1
ATOM 3453 C CA . GLY B 1 146 ? -2.438 -28.219 -11.758 1 98.88 146 GLY B CA 1
ATOM 3454 C C . GLY B 1 146 ? -3.508 -27.734 -10.797 1 98.88 146 GLY B C 1
ATOM 3455 O O . GLY B 1 146 ? -3.859 -28.453 -9.852 1 98.88 146 GLY B O 1
ATOM 3456 N N . LEU B 1 147 ? -4.004 -26.547 -11.016 1 98.88 147 LEU B N 1
ATOM 3457 C CA . LEU B 1 147 ? -5.055 -25.969 -10.18 1 98.88 147 LEU B CA 1
ATOM 3458 C C . LEU B 1 147 ? -6.332 -26.797 -10.273 1 98.88 147 LEU B C 1
ATOM 3460 O O . LEU B 1 147 ? -6.973 -27.078 -9.258 1 98.88 147 LEU B O 1
ATOM 3464 N N . LEU B 1 148 ? -6.734 -27.172 -11.508 1 98.69 148 LEU B N 1
ATOM 3465 C CA . LEU B 1 148 ? -7.914 -28 -11.711 1 98.69 148 LEU B CA 1
ATOM 3466 C C . LEU B 1 148 ? -7.789 -29.312 -10.953 1 98.69 148 LEU B C 1
ATOM 3468 O O . LEU B 1 148 ? -8.727 -29.734 -10.266 1 98.69 148 LEU B O 1
ATOM 3472 N N . TRP B 1 149 ? -6.684 -29.953 -11.086 1 98.69 149 TRP B N 1
ATOM 3473 C CA . TRP B 1 149 ? -6.449 -31.219 -10.375 1 98.69 149 TRP B CA 1
ATOM 3474 C C . TRP B 1 149 ? -6.516 -31 -8.867 1 98.69 149 TRP B C 1
ATOM 3476 O O . TRP B 1 149 ? -7.133 -31.797 -8.148 1 98.69 149 TRP B O 1
ATOM 3486 N N . THR B 1 150 ? -5.852 -29.938 -8.383 1 98.81 150 THR B N 1
ATOM 3487 C CA . THR B 1 150 ? -5.816 -29.625 -6.961 1 98.81 150 THR B CA 1
ATOM 3488 C C . THR B 1 150 ? -7.23 -29.484 -6.406 1 98.81 150 THR B C 1
ATOM 3490 O O . THR B 1 150 ? -7.547 -30.062 -5.355 1 98.81 150 THR B O 1
ATOM 3493 N N . ALA B 1 151 ? -8.055 -28.734 -7.086 1 98.75 151 ALA B N 1
ATOM 3494 C CA . ALA B 1 151 ? -9.43 -28.531 -6.645 1 98.75 151 ALA B CA 1
ATOM 3495 C C . ALA B 1 151 ? -10.211 -29.844 -6.66 1 98.75 151 ALA B C 1
ATOM 3497 O O . ALA B 1 151 ? -10.906 -30.172 -5.695 1 98.75 151 ALA B O 1
ATOM 3498 N N . ALA B 1 152 ? -10.062 -30.609 -7.715 1 98.38 152 ALA B N 1
ATOM 3499 C CA . ALA B 1 152 ? -10.828 -31.844 -7.906 1 98.38 152 ALA B CA 1
ATOM 3500 C C . ALA B 1 152 ? -10.406 -32.906 -6.902 1 98.38 152 ALA B C 1
ATOM 3502 O O . ALA B 1 152 ? -11.211 -33.781 -6.523 1 98.38 152 ALA B O 1
ATOM 3503 N N . HIS B 1 153 ? -9.203 -32.906 -6.422 1 97.94 153 HIS B N 1
ATOM 3504 C CA . HIS B 1 153 ? -8.656 -33.969 -5.598 1 97.94 153 HIS B CA 1
ATOM 3505 C C . HIS B 1 153 ? -8.289 -33.469 -4.207 1 97.94 153 HIS B C 1
ATOM 3507 O O . HIS B 1 153 ? -7.52 -34.125 -3.49 1 97.94 153 HIS B O 1
ATOM 3513 N N . ALA B 1 154 ? -8.711 -32.25 -3.838 1 97.75 154 ALA B N 1
ATOM 3514 C CA . ALA B 1 154 ? -8.344 -31.625 -2.576 1 97.75 154 ALA B CA 1
ATOM 3515 C C . ALA B 1 154 ? -8.578 -32.562 -1.399 1 97.75 154 ALA B C 1
ATOM 3517 O O . ALA B 1 154 ? -7.754 -32.656 -0.482 1 97.75 154 ALA B O 1
ATOM 3518 N N . GLY B 1 155 ? -9.641 -33.312 -1.411 1 96 155 GLY B N 1
ATOM 3519 C CA . GLY B 1 155 ? -9.977 -34.219 -0.333 1 96 155 GLY B CA 1
ATOM 3520 C C . GLY B 1 155 ? -8.922 -35.281 -0.101 1 96 155 GLY B C 1
ATOM 3521 O O . GLY B 1 155 ? -8.742 -35.75 1.023 1 96 155 GLY B O 1
ATOM 3522 N N . GLU B 1 156 ? -8.195 -35.656 -1.153 1 95.25 156 GLU B N 1
ATOM 3523 C CA . GLU B 1 156 ? -7.207 -36.719 -1.086 1 95.25 156 GLU B CA 1
ATOM 3524 C C . GLU B 1 156 ? -6.039 -36.344 -0.181 1 95.25 156 GLU B C 1
ATOM 3526 O O . GLU B 1 156 ? -5.355 -37.219 0.357 1 95.25 156 GLU B O 1
ATOM 3531 N N . PHE B 1 157 ? -5.859 -35.062 0.01 1 94.69 157 PHE B N 1
ATOM 3532 C CA . PHE B 1 157 ? -4.75 -34.656 0.855 1 94.69 157 PHE B CA 1
ATOM 3533 C C . PHE B 1 157 ? -5.234 -33.719 1.973 1 94.69 157 PHE B C 1
ATOM 3535 O O . PHE B 1 157 ? -4.469 -32.906 2.5 1 94.69 157 PHE B O 1
ATOM 3542 N N . GLY B 1 158 ? -6.547 -33.75 2.229 1 95.94 158 GLY B N 1
ATOM 3543 C CA . GLY B 1 158 ? -7.113 -33.062 3.385 1 95.94 158 GLY B CA 1
ATOM 3544 C C . GLY B 1 158 ? -7.406 -31.609 3.129 1 95.94 158 GLY B C 1
ATOM 3545 O O . GLY B 1 158 ? -7.566 -30.828 4.07 1 95.94 158 GLY B O 1
ATOM 3546 N N . GLY B 1 159 ? -7.445 -31.234 1.914 1 97.62 159 GLY B N 1
ATOM 3547 C CA . GLY B 1 159 ? -7.766 -29.859 1.549 1 97.62 159 GLY B CA 1
ATOM 3548 C C . GLY B 1 159 ? -9.25 -29.625 1.33 1 97.62 159 GLY B C 1
ATOM 3549 O O . GLY B 1 159 ? -10.008 -30.578 1.145 1 97.62 159 GLY B O 1
ATOM 3550 N N . ASP B 1 160 ? -9.664 -28.422 1.49 1 97.94 160 ASP B N 1
ATOM 3551 C CA . ASP B 1 160 ? -11.016 -27.969 1.18 1 97.94 160 ASP B CA 1
ATOM 3552 C C . ASP B 1 160 ? -11.086 -27.359 -0.222 1 97.94 160 ASP B C 1
ATOM 3554 O O . ASP B 1 160 ? -10.5 -26.312 -0.48 1 97.94 160 ASP B O 1
ATOM 3558 N N . PRO B 1 161 ? -11.781 -27.969 -1.201 1 97.44 161 PRO B N 1
ATOM 3559 C CA . PRO B 1 161 ? -11.812 -27.484 -2.58 1 97.44 161 PRO B CA 1
ATOM 3560 C C . PRO B 1 161 ? -12.477 -26.109 -2.705 1 97.44 161 PRO B C 1
ATOM 3562 O O . PRO B 1 161 ? -12.344 -25.453 -3.734 1 97.44 161 PRO B O 1
ATOM 3565 N N . ASP B 1 162 ? -13.188 -25.672 -1.645 1 97.31 162 ASP B N 1
ATOM 3566 C CA . ASP B 1 162 ? -13.906 -24.406 -1.694 1 97.31 162 ASP B CA 1
ATOM 3567 C C . ASP B 1 162 ? -13.102 -23.297 -1.021 1 97.31 162 ASP B C 1
ATOM 3569 O O . ASP B 1 162 ? -13.562 -22.156 -0.945 1 97.31 162 ASP B O 1
ATOM 3573 N N . ARG B 1 163 ? -11.945 -23.578 -0.495 1 98.12 163 ARG B N 1
ATOM 3574 C CA . ARG B 1 163 ? -11.094 -22.609 0.19 1 98.12 163 ARG B CA 1
ATOM 3575 C C . ARG B 1 163 ? -9.672 -22.625 -0.361 1 98.12 163 ARG B C 1
ATOM 3577 O O . ARG B 1 163 ? -8.719 -22.828 0.39 1 98.12 163 ARG B O 1
ATOM 3584 N N . ILE B 1 164 ? -9.547 -22.328 -1.659 1 98.81 164 ILE B N 1
ATOM 3585 C CA . ILE B 1 164 ? -8.258 -22.281 -2.34 1 98.81 164 ILE B CA 1
ATOM 3586 C C . ILE B 1 164 ? -7.82 -20.828 -2.531 1 98.81 164 ILE B C 1
ATOM 3588 O O . ILE B 1 164 ? -8.578 -20.016 -3.055 1 98.81 164 ILE B O 1
ATOM 3592 N N . VAL B 1 165 ? -6.684 -20.484 -2.051 1 98.88 165 VAL B N 1
ATOM 3593 C CA . VAL B 1 165 ? -6.039 -19.188 -2.283 1 98.88 165 VAL B CA 1
ATOM 3594 C C . VAL B 1 165 ? -4.852 -19.375 -3.225 1 98.88 165 VAL B C 1
ATOM 3596 O O . VAL B 1 165 ? -4.023 -20.266 -3.027 1 98.88 165 VAL B O 1
ATOM 3599 N N . LEU B 1 166 ? -4.777 -18.594 -4.285 1 98.94 166 LEU B N 1
ATOM 3600 C CA . LEU B 1 166 ? -3.607 -18.578 -5.156 1 98.94 166 LEU B CA 1
ATOM 3601 C C . LEU B 1 166 ? -2.508 -17.688 -4.578 1 98.94 166 LEU B C 1
ATOM 3603 O O . LEU B 1 166 ? -2.791 -16.641 -3.994 1 98.94 166 LEU B O 1
ATOM 3607 N N . ALA B 1 167 ? -1.269 -18.109 -4.719 1 98.94 167 ALA B N 1
ATOM 3608 C CA . ALA B 1 167 ? -0.146 -17.297 -4.262 1 98.94 167 ALA B CA 1
ATOM 3609 C C . ALA B 1 167 ? 1.056 -17.438 -5.191 1 98.94 167 ALA B C 1
ATOM 3611 O O . ALA B 1 167 ? 1.346 -18.547 -5.668 1 98.94 167 ALA B O 1
ATOM 3612 N N . GLY B 1 168 ? 1.711 -16.375 -5.461 1 98.69 168 GLY B N 1
ATOM 3613 C CA . GLY B 1 168 ? 2.922 -16.422 -6.266 1 98.69 168 GLY B CA 1
ATOM 3614 C C . GLY B 1 168 ? 3.734 -15.133 -6.188 1 98.69 168 GLY B C 1
ATOM 3615 O O . GLY B 1 168 ? 3.221 -14.094 -5.781 1 98.69 168 GLY B O 1
ATOM 3616 N N . SER B 1 169 ? 5.023 -15.188 -6.531 1 98.12 169 SER B N 1
ATOM 3617 C CA . SER B 1 169 ? 5.945 -14.055 -6.535 1 98.12 169 SER B CA 1
ATOM 3618 C C . SER B 1 169 ? 6.578 -13.859 -7.906 1 98.12 169 SER B C 1
ATOM 3620 O O . SER B 1 169 ? 6.859 -14.828 -8.609 1 98.12 169 SER B O 1
ATOM 3622 N N . SER B 1 170 ? 6.812 -12.57 -8.234 1 98.19 170 SER B N 1
ATOM 3623 C CA . SER B 1 170 ? 7.48 -12.266 -9.5 1 98.19 170 SER B CA 1
ATOM 3624 C C . SER B 1 170 ? 6.715 -12.852 -10.68 1 98.19 170 SER B C 1
ATOM 3626 O O . SER B 1 170 ? 5.516 -12.609 -10.828 1 98.19 170 SER B O 1
ATOM 3628 N N . ALA B 1 171 ? 7.363 -13.75 -11.516 1 98.5 171 ALA B N 1
ATOM 3629 C CA . ALA B 1 171 ? 6.664 -14.406 -12.617 1 98.5 171 ALA B CA 1
ATOM 3630 C C . ALA B 1 171 ? 5.523 -15.281 -12.102 1 98.5 171 ALA B C 1
ATOM 3632 O O . ALA B 1 171 ? 4.473 -15.383 -12.742 1 98.5 171 ALA B O 1
ATOM 3633 N N . GLY B 1 172 ? 5.758 -15.914 -10.93 1 98.62 172 GLY B N 1
ATOM 3634 C CA . GLY B 1 172 ? 4.688 -16.672 -10.297 1 98.62 172 GLY B CA 1
ATOM 3635 C C . GLY B 1 172 ? 3.514 -15.812 -9.875 1 98.62 172 GLY B C 1
ATOM 3636 O O . GLY B 1 172 ? 2.365 -16.266 -9.906 1 98.62 172 GLY B O 1
ATOM 3637 N N . GLY B 1 173 ? 3.832 -14.562 -9.375 1 98.88 173 GLY B N 1
ATOM 3638 C CA . GLY B 1 173 ? 2.766 -13.609 -9.102 1 98.88 173 GLY B CA 1
ATOM 3639 C C . GLY B 1 173 ? 1.962 -13.242 -10.336 1 98.88 173 GLY B C 1
ATOM 3640 O O . GLY B 1 173 ? 0.735 -13.141 -10.273 1 98.88 173 GLY B O 1
ATOM 3641 N N . GLY B 1 174 ? 2.646 -13.016 -11.445 1 98.94 174 GLY B N 1
ATOM 3642 C CA . GLY B 1 174 ? 1.971 -12.781 -12.711 1 98.94 174 GLY B CA 1
ATOM 3643 C C . GLY B 1 174 ? 1.089 -13.938 -13.141 1 98.94 174 GLY B C 1
ATOM 3644 O O . GLY B 1 174 ? -0.052 -13.734 -13.562 1 98.94 174 GLY B O 1
ATOM 3645 N N . LEU B 1 175 ? 1.605 -15.133 -13.039 1 98.94 175 LEU B N 1
ATOM 3646 C CA . LEU B 1 175 ? 0.843 -16.328 -13.391 1 98.94 175 LEU B CA 1
ATOM 3647 C C . LEU B 1 175 ? -0.34 -16.516 -12.453 1 98.94 175 LEU B C 1
ATOM 3649 O O . LEU B 1 175 ? -1.405 -16.984 -12.867 1 98.94 175 LEU B O 1
ATOM 3653 N N . THR B 1 176 ? -0.146 -16.203 -11.172 1 98.94 176 THR B N 1
ATOM 3654 C CA . THR B 1 176 ? -1.228 -16.25 -10.195 1 98.94 176 THR B CA 1
ATOM 3655 C C . THR B 1 176 ? -2.367 -15.32 -10.617 1 98.94 176 THR B C 1
ATOM 3657 O O . THR B 1 176 ? -3.533 -15.727 -10.602 1 98.94 176 THR B O 1
ATOM 3660 N N . ALA B 1 177 ? -2.029 -14.07 -10.984 1 98.94 177 ALA B N 1
ATOM 3661 C CA . ALA B 1 177 ? -3.033 -13.133 -11.492 1 98.94 177 ALA B CA 1
ATOM 3662 C C . ALA B 1 177 ? -3.717 -13.688 -12.742 1 98.94 177 ALA B C 1
ATOM 3664 O O . ALA B 1 177 ? -4.938 -13.594 -12.883 1 98.94 177 ALA B O 1
ATOM 3665 N N . ALA B 1 178 ? -2.955 -14.281 -13.656 1 98.94 178 ALA B N 1
ATOM 3666 C CA . ALA B 1 178 ? -3.49 -14.867 -14.883 1 98.94 178 ALA B CA 1
ATOM 3667 C C . ALA B 1 178 ? -4.434 -16.031 -14.562 1 98.94 178 ALA B C 1
ATOM 3669 O O . ALA B 1 178 ? -5.473 -16.188 -15.219 1 98.94 178 ALA B O 1
ATOM 3670 N N . LEU B 1 179 ? -4.059 -16.844 -13.578 1 98.94 179 LEU B N 1
ATOM 3671 C CA . LEU B 1 179 ? -4.902 -17.953 -13.172 1 98.94 179 LEU B CA 1
ATOM 3672 C C . LEU B 1 179 ? -6.25 -17.469 -12.656 1 98.94 179 LEU B C 1
ATOM 3674 O O . LEU B 1 179 ? -7.285 -18.078 -12.922 1 98.94 179 LEU B O 1
ATOM 3678 N N . ALA B 1 180 ? -6.25 -16.406 -11.836 1 98.94 180 ALA B N 1
ATOM 3679 C CA . ALA B 1 180 ? -7.504 -15.828 -11.352 1 98.94 180 ALA B CA 1
ATOM 3680 C C . ALA B 1 180 ? -8.391 -15.398 -12.508 1 98.94 180 ALA B C 1
ATOM 3682 O O . ALA B 1 180 ? -9.602 -15.656 -12.508 1 98.94 180 ALA B O 1
ATOM 3683 N N . LEU B 1 181 ? -7.801 -14.719 -13.523 1 98.88 181 LEU B N 1
ATOM 3684 C CA . LEU B 1 181 ? -8.539 -14.328 -14.719 1 98.88 181 LEU B CA 1
ATOM 3685 C C . LEU B 1 181 ? -9.086 -15.547 -15.445 1 98.88 181 LEU B C 1
ATOM 3687 O O . LEU B 1 181 ? -10.258 -15.57 -15.836 1 98.88 181 LEU B O 1
ATOM 3691 N N . LEU B 1 182 ? -8.219 -16.562 -15.633 1 98.38 182 LEU B N 1
ATOM 3692 C CA . LEU B 1 182 ? -8.602 -17.781 -16.344 1 98.38 182 LEU B CA 1
ATOM 3693 C C . LEU B 1 182 ? -9.75 -18.484 -15.625 1 98.38 182 LEU B C 1
ATOM 3695 O O . LEU B 1 182 ? -10.703 -18.922 -16.266 1 98.38 182 LEU B O 1
ATOM 3699 N N . ALA B 1 183 ? -9.578 -18.656 -14.32 1 98.62 183 ALA B N 1
ATOM 3700 C CA . ALA B 1 183 ? -10.617 -19.312 -13.539 1 98.62 183 ALA B CA 1
ATOM 3701 C C . ALA B 1 183 ? -11.953 -18.578 -13.664 1 98.62 183 ALA B C 1
ATOM 3703 O O . ALA B 1 183 ? -13.008 -19.219 -13.789 1 98.62 183 ALA B O 1
ATOM 3704 N N . ARG B 1 184 ? -11.953 -17.234 -13.609 1 98.5 184 ARG B N 1
ATOM 3705 C CA . ARG B 1 184 ? -13.164 -16.438 -13.805 1 98.5 184 ARG B CA 1
ATOM 3706 C C . ARG B 1 184 ? -13.758 -16.688 -15.188 1 98.5 184 ARG B C 1
ATOM 3708 O O . ARG B 1 184 ? -14.945 -17 -15.312 1 98.5 184 ARG B O 1
ATOM 3715 N N . ASP B 1 185 ? -12.922 -16.594 -16.219 1 98.5 185 ASP B N 1
ATOM 3716 C CA . ASP B 1 185 ? -13.383 -16.578 -17.609 1 98.5 185 ASP B CA 1
ATOM 3717 C C . ASP B 1 185 ? -13.805 -17.969 -18.062 1 98.5 185 ASP B C 1
ATOM 3719 O O . ASP B 1 185 ? -14.688 -18.109 -18.906 1 98.5 185 ASP B O 1
ATOM 3723 N N . ARG B 1 186 ? -13.125 -19.031 -17.5 1 98.31 186 ARG B N 1
ATOM 3724 C CA . ARG B 1 186 ? -13.414 -20.406 -17.891 1 98.31 186 ARG B CA 1
ATOM 3725 C C . ARG B 1 186 ? -14.328 -21.078 -16.875 1 98.31 186 ARG B C 1
ATOM 3727 O O . ARG B 1 186 ? -14.516 -22.297 -16.922 1 98.31 186 ARG B O 1
ATOM 3734 N N . GLN B 1 187 ? -14.852 -20.328 -15.93 1 97.88 187 GLN B N 1
ATOM 3735 C CA . GLN B 1 187 ? -15.711 -20.844 -14.875 1 97.88 187 GLN B CA 1
ATOM 3736 C C . GLN B 1 187 ? -15.039 -22 -14.133 1 97.88 187 GLN B C 1
ATOM 3738 O O . GLN B 1 187 ? -15.625 -23.062 -13.969 1 97.88 187 GLN B O 1
ATOM 3743 N N . GLY B 1 188 ? -13.797 -21.828 -13.797 1 97.69 188 GLY B N 1
ATOM 3744 C CA . GLY B 1 188 ? -12.992 -22.781 -13.062 1 97.69 188 GLY B CA 1
ATOM 3745 C C . GLY B 1 188 ? -13.375 -22.875 -11.602 1 97.69 188 GLY B C 1
ATOM 3746 O O . GLY B 1 188 ? -14.461 -22.453 -11.203 1 97.69 188 GLY B O 1
ATOM 3747 N N . PRO B 1 189 ? -12.531 -23.562 -10.797 1 97.69 189 PRO B N 1
ATOM 3748 C CA . PRO B 1 189 ? -12.836 -23.75 -9.375 1 97.69 189 PRO B CA 1
ATOM 3749 C C . PRO B 1 189 ? -12.945 -22.422 -8.617 1 97.69 189 PRO B C 1
ATOM 3751 O O . PRO B 1 189 ? -12.336 -21.422 -9.016 1 97.69 189 PRO B O 1
ATOM 3754 N N . PRO B 1 190 ? -13.75 -22.453 -7.602 1 96.94 190 PRO B N 1
ATOM 3755 C CA . PRO B 1 190 ? -13.844 -21.234 -6.797 1 96.94 190 PRO B CA 1
ATOM 3756 C C . PRO B 1 190 ? -12.531 -20.891 -6.098 1 96.94 190 PRO B C 1
ATOM 3758 O O . PRO B 1 190 ? -11.844 -21.781 -5.594 1 96.94 190 PRO B O 1
ATOM 3761 N N . LEU B 1 191 ? -12.133 -19.672 -6.148 1 98.75 191 LEU B N 1
ATOM 3762 C CA . LEU B 1 191 ? -10.953 -19.125 -5.48 1 98.75 191 LEU B CA 1
ATOM 3763 C C . LEU B 1 191 ? -11.344 -18.094 -4.43 1 98.75 191 LEU B C 1
ATOM 3765 O O . LEU B 1 191 ? -12.156 -17.203 -4.695 1 98.75 191 LEU B O 1
ATOM 3769 N N . ILE B 1 192 ? -10.773 -18.172 -3.236 1 98.62 192 ILE B N 1
ATOM 3770 C CA . ILE B 1 192 ? -11.219 -17.266 -2.182 1 98.62 192 ILE B CA 1
ATOM 3771 C C . ILE B 1 192 ? -10.273 -16.062 -2.104 1 98.62 192 ILE B C 1
ATOM 3773 O O . ILE B 1 192 ? -10.555 -15.094 -1.4 1 98.62 192 ILE B O 1
ATOM 3777 N N . GLY B 1 193 ? -9.148 -16.141 -2.854 1 98.81 193 GLY B N 1
ATOM 3778 C CA . GLY B 1 193 ? -8.211 -15.023 -2.846 1 98.81 193 GLY B CA 1
ATOM 3779 C C . GLY B 1 193 ? -7.012 -15.242 -3.756 1 98.81 193 GLY B C 1
ATOM 3780 O O . GLY B 1 193 ? -6.816 -16.344 -4.277 1 98.81 193 GLY B O 1
ATOM 3781 N N . GLN B 1 194 ? -6.227 -14.25 -4 1 98.94 194 GLN B N 1
ATOM 3782 C CA . GLN B 1 194 ? -4.973 -14.266 -4.75 1 98.94 194 GLN B CA 1
ATOM 3783 C C . GLN B 1 194 ? -3.934 -13.359 -4.102 1 98.94 194 GLN B C 1
ATOM 3785 O O . GLN B 1 194 ? -4.211 -12.188 -3.828 1 98.94 194 GLN B O 1
ATOM 3790 N N . LEU B 1 195 ? -2.842 -13.906 -3.73 1 98.94 195 LEU B N 1
ATOM 3791 C CA . LEU B 1 195 ? -1.728 -13.195 -3.117 1 98.94 195 LEU B CA 1
ATOM 3792 C C . LEU B 1 195 ? -0.591 -13 -4.117 1 98.94 195 LEU B C 1
ATOM 3794 O O . LEU B 1 195 ? 0.072 -13.961 -4.504 1 98.94 195 LEU B O 1
ATOM 3798 N N . LEU B 1 196 ? -0.385 -11.766 -4.535 1 98.94 196 LEU B N 1
ATOM 3799 C CA . LEU B 1 196 ? 0.547 -11.406 -5.598 1 98.94 196 LEU B CA 1
ATOM 3800 C C . LEU B 1 196 ? 1.741 -10.641 -5.039 1 98.94 196 LEU B C 1
ATOM 3802 O O . LEU B 1 196 ? 1.64 -9.445 -4.758 1 98.94 196 LEU B O 1
ATOM 3806 N N . MET B 1 197 ? 2.877 -11.305 -4.93 1 98.81 197 MET B N 1
ATOM 3807 C CA . MET B 1 197 ? 4.086 -10.672 -4.414 1 98.81 197 MET B CA 1
ATOM 3808 C C . MET B 1 197 ? 4.98 -10.195 -5.555 1 98.81 197 MET B C 1
ATOM 3810 O O . MET B 1 197 ? 5.422 -10.992 -6.379 1 98.81 197 MET B O 1
ATOM 3814 N N . CYS B 1 198 ? 5.234 -8.898 -5.668 1 98.75 198 CYS B N 1
ATOM 3815 C CA . CYS B 1 198 ? 6.023 -8.273 -6.723 1 98.75 198 CYS B CA 1
ATOM 3816 C C . CYS B 1 198 ? 5.715 -8.898 -8.078 1 98.75 198 CYS B C 1
ATOM 3818 O O . CYS B 1 198 ? 6.625 -9.32 -8.797 1 98.75 198 CYS B O 1
ATOM 3820 N N . PRO B 1 199 ? 4.473 -8.945 -8.492 1 98.94 199 PRO B N 1
ATOM 3821 C CA . PRO B 1 199 ? 4.055 -9.75 -9.648 1 98.94 199 PRO B CA 1
ATOM 3822 C C . PRO B 1 199 ? 4.535 -9.164 -10.977 1 98.94 199 PRO B C 1
ATOM 3824 O O . PRO B 1 199 ? 4.535 -7.945 -11.156 1 98.94 199 PRO B O 1
ATOM 3827 N N . MET B 1 200 ? 4.984 -10.031 -11.852 1 98.88 200 MET B N 1
ATOM 3828 C CA . MET B 1 200 ? 5.312 -9.734 -13.242 1 98.88 200 MET B CA 1
ATOM 3829 C C . MET B 1 200 ? 4.055 -9.672 -14.102 1 98.88 200 MET B C 1
ATOM 3831 O O . MET B 1 200 ? 3.502 -10.703 -14.484 1 98.88 200 MET B O 1
ATOM 3835 N N . LEU B 1 201 ? 3.604 -8.406 -14.492 1 98.94 201 LEU B N 1
ATOM 3836 C CA . LEU B 1 201 ? 2.225 -8.297 -14.945 1 98.94 201 LEU B CA 1
ATOM 3837 C C . LEU B 1 201 ? 2.166 -7.742 -16.375 1 98.94 201 LEU B C 1
ATOM 3839 O O . LEU B 1 201 ? 1.165 -7.918 -17.062 1 98.94 201 LEU B O 1
ATOM 3843 N N . ASP B 1 202 ? 3.174 -7.008 -16.828 1 98.94 202 ASP B N 1
ATOM 3844 C CA . ASP B 1 202 ? 3.041 -6.211 -18.047 1 98.94 202 ASP B CA 1
ATOM 3845 C C . ASP B 1 202 ? 4.246 -6.398 -18.969 1 98.94 202 ASP B C 1
ATOM 3847 O O . ASP B 1 202 ? 5.379 -6.086 -18.578 1 98.94 202 ASP B O 1
ATOM 3851 N N . ASP B 1 203 ? 4.016 -6.785 -20.172 1 98.81 203 ASP B N 1
ATOM 3852 C CA . ASP B 1 203 ? 5.07 -7.184 -21.094 1 98.81 203 ASP B CA 1
ATOM 3853 C C . ASP B 1 203 ? 5.664 -5.969 -21.812 1 98.81 203 ASP B C 1
ATOM 3855 O O . ASP B 1 203 ? 6.703 -6.074 -22.469 1 98.81 203 ASP B O 1
ATOM 3859 N N . ARG B 1 204 ? 5.121 -4.816 -21.734 1 98.5 204 ARG B N 1
ATOM 3860 C CA . ARG B 1 204 ? 5.457 -3.666 -22.578 1 98.5 204 ARG B CA 1
ATOM 3861 C C . ARG B 1 204 ? 6.789 -3.053 -22.141 1 98.5 204 ARG B C 1
ATOM 3863 O O . ARG B 1 204 ? 7.516 -2.496 -22.969 1 98.5 204 ARG B O 1
ATOM 3870 N N . ASN B 1 205 ? 7.051 -3.18 -20.719 1 97.69 205 ASN B N 1
ATOM 3871 C CA . ASN B 1 205 ? 8.352 -2.738 -20.234 1 97.69 205 ASN B CA 1
ATOM 3872 C C . ASN B 1 205 ? 8.57 -1.248 -20.484 1 97.69 205 ASN B C 1
ATOM 3874 O O . ASN B 1 205 ? 9.68 -0.826 -20.812 1 97.69 205 ASN B O 1
ATOM 3878 N N . GLU B 1 206 ? 7.566 -0.334 -20.297 1 97.69 206 GLU B N 1
ATOM 3879 C CA . GLU B 1 206 ? 7.645 1.072 -20.672 1 97.69 206 GLU B CA 1
ATOM 3880 C C . GLU B 1 206 ? 7.359 1.985 -19.484 1 97.69 206 GLU B C 1
ATOM 3882 O O . GLU B 1 206 ? 7.379 3.211 -19.609 1 97.69 206 GLU B O 1
ATOM 3887 N N . THR B 1 207 ? 7.137 1.462 -18.344 1 98.25 207 THR B N 1
ATOM 3888 C CA . THR B 1 207 ? 6.773 2.266 -17.188 1 98.25 207 THR B CA 1
ATOM 3889 C C . THR B 1 207 ? 7.988 3.02 -16.656 1 98.25 207 THR B C 1
ATOM 3891 O O . THR B 1 207 ? 9.125 2.648 -16.938 1 98.25 207 THR B O 1
ATOM 3894 N N . VAL B 1 208 ? 7.734 4.082 -15.898 1 98.62 208 VAL B N 1
ATOM 3895 C CA . VAL B 1 208 ? 8.812 4.883 -15.32 1 98.62 208 VAL B CA 1
ATOM 3896 C C . VAL B 1 208 ? 9.703 3.996 -14.461 1 98.62 208 VAL B C 1
ATOM 3898 O O . VAL B 1 208 ? 10.938 4.09 -14.531 1 98.62 208 VAL B O 1
ATOM 3901 N N . SER B 1 209 ? 9.125 3.102 -13.633 1 98.75 209 SER B N 1
ATOM 3902 C CA . SER B 1 209 ? 9.906 2.248 -12.75 1 98.75 209 SER B CA 1
ATOM 3903 C C . SER B 1 209 ? 10.812 1.312 -13.547 1 98.75 209 SER B C 1
ATOM 3905 O O . SER B 1 209 ? 11.953 1.062 -13.156 1 98.75 209 SER B O 1
ATOM 3907 N N . SER B 1 210 ? 10.266 0.7 -14.695 1 98.19 210 SER B N 1
ATOM 3908 C CA . SER B 1 210 ? 11.102 -0.167 -15.516 1 98.19 210 SER B CA 1
ATOM 3909 C C . SER B 1 210 ? 12.32 0.587 -16.047 1 98.19 210 SER B C 1
ATOM 3911 O O . SER B 1 210 ? 13.43 0.055 -16.062 1 98.19 210 SER B O 1
ATOM 3913 N N . HIS B 1 211 ? 12.133 1.833 -16.469 1 98.38 211 HIS B N 1
ATOM 3914 C CA . HIS B 1 211 ? 13.25 2.629 -16.984 1 98.38 211 HIS B CA 1
ATOM 3915 C C . HIS B 1 211 ? 14.188 3.051 -15.867 1 98.38 211 HIS B C 1
ATOM 3917 O O . HIS B 1 211 ? 15.406 3.084 -16.047 1 98.38 211 HIS B O 1
ATOM 3923 N N . GLN B 1 212 ? 13.617 3.387 -14.703 1 98.38 212 GLN B N 1
ATOM 3924 C CA . GLN B 1 212 ? 14.422 3.77 -13.547 1 98.38 212 GLN B CA 1
ATOM 3925 C C . GLN B 1 212 ? 15.359 2.641 -13.125 1 98.38 212 GLN B C 1
ATOM 3927 O O . GLN B 1 212 ? 16.469 2.893 -12.656 1 98.38 212 GLN B O 1
ATOM 3932 N N . MET B 1 213 ? 14.961 1.403 -13.32 1 97.56 213 MET B N 1
ATOM 3933 C CA . MET B 1 213 ? 15.68 0.272 -12.742 1 97.56 213 MET B CA 1
ATOM 3934 C C . MET B 1 213 ? 16.594 -0.381 -13.773 1 97.56 213 MET B C 1
ATOM 3936 O O . MET B 1 213 ? 17.141 -1.457 -13.531 1 97.56 213 MET B O 1
ATOM 3940 N N . ALA B 1 214 ? 16.75 0.251 -14.938 1 96.56 214 ALA B N 1
ATOM 3941 C CA . ALA B 1 214 ? 17.688 -0.272 -15.93 1 96.56 214 ALA B CA 1
ATOM 3942 C C . ALA B 1 214 ? 19.094 -0.36 -15.367 1 96.56 214 ALA B C 1
ATOM 3944 O O . ALA B 1 214 ? 19.672 0.652 -14.953 1 96.56 214 ALA B O 1
ATOM 3945 N N . GLY B 1 215 ? 19.609 -1.558 -15.273 1 93.56 215 GLY B N 1
ATOM 3946 C CA . GLY B 1 215 ? 20.984 -1.792 -14.844 1 93.56 215 GLY B CA 1
ATOM 3947 C C . GLY B 1 215 ? 21.141 -1.805 -13.328 1 93.56 215 GLY B C 1
ATOM 3948 O O . GLY B 1 215 ? 22.25 -1.82 -12.82 1 93.56 215 GLY B O 1
ATOM 3949 N N . VAL B 1 216 ? 19.984 -1.842 -12.609 1 91.81 216 VAL B N 1
ATOM 3950 C CA . VAL B 1 216 ? 20.047 -1.714 -11.156 1 91.81 216 VAL B CA 1
ATOM 3951 C C . VAL B 1 216 ? 19.234 -2.832 -10.508 1 91.81 216 VAL B C 1
ATOM 3953 O O . VAL B 1 216 ? 18.203 -3.246 -11.039 1 91.81 216 VAL B O 1
ATOM 3956 N N . GLY B 1 217 ? 19.766 -3.369 -9.383 1 91.75 217 GLY B N 1
ATOM 3957 C CA . GLY B 1 217 ? 18.969 -4.277 -8.57 1 91.75 217 GLY B CA 1
ATOM 3958 C C . GLY B 1 217 ? 19.062 -5.723 -9.031 1 91.75 217 GLY B C 1
ATOM 3959 O O . GLY B 1 217 ? 20.047 -6.121 -9.656 1 91.75 217 GLY B O 1
ATOM 3960 N N . VAL B 1 218 ? 18.078 -6.555 -8.68 1 91 218 VAL B N 1
ATOM 3961 C CA . VAL B 1 218 ? 18.094 -8 -8.867 1 91 218 VAL B CA 1
ATOM 3962 C C . VAL B 1 218 ? 17.438 -8.359 -10.195 1 91 218 VAL B C 1
ATOM 3964 O O . VAL B 1 218 ? 17.859 -9.297 -10.875 1 91 218 VAL B O 1
ATOM 3967 N N . TRP B 1 219 ? 16.438 -7.703 -10.578 1 94.56 219 TRP B N 1
ATOM 3968 C CA . TRP B 1 219 ? 15.68 -7.883 -11.812 1 94.56 219 TRP B CA 1
ATOM 3969 C C . TRP B 1 219 ? 15.477 -6.551 -12.523 1 94.56 219 TRP B C 1
ATOM 3971 O O . TRP B 1 219 ? 14.484 -5.859 -12.289 1 94.56 219 TRP B O 1
ATOM 3981 N N . ASP B 1 220 ? 16.422 -6.293 -13.391 1 96.38 220 ASP B N 1
ATOM 3982 C CA . ASP B 1 220 ? 16.375 -4.98 -14.039 1 96.38 220 ASP B CA 1
ATOM 3983 C C . ASP B 1 220 ? 15.562 -5.02 -15.32 1 96.38 220 ASP B C 1
ATOM 3985 O O . ASP B 1 220 ? 14.984 -6.055 -15.664 1 96.38 220 ASP B O 1
ATOM 3989 N N . ARG B 1 221 ? 15.43 -3.926 -15.977 1 97.44 221 ARG B N 1
ATOM 3990 C CA . ARG B 1 221 ? 14.625 -3.766 -17.188 1 97.44 221 ARG B CA 1
ATOM 3991 C C . ARG B 1 221 ? 15.07 -4.742 -18.266 1 97.44 221 ARG B C 1
ATOM 3993 O O . ARG B 1 221 ? 14.242 -5.289 -19 1 97.44 221 ARG B O 1
ATOM 4000 N N . THR B 1 222 ? 16.422 -4.953 -18.422 1 97 222 THR B N 1
ATOM 4001 C CA . THR B 1 222 ? 16.953 -5.855 -19.438 1 97 222 THR B CA 1
ATOM 4002 C C . THR B 1 222 ? 16.516 -7.289 -19.172 1 97 222 THR B C 1
ATOM 4004 O O . THR B 1 222 ? 16.062 -7.98 -20.094 1 97 222 THR B O 1
ATOM 4007 N N . ALA B 1 223 ? 16.688 -7.754 -17.938 1 96.44 223 ALA B N 1
ATOM 4008 C CA . ALA B 1 223 ? 16.25 -9.094 -17.578 1 96.44 223 ALA B CA 1
ATOM 4009 C C . ALA B 1 223 ? 14.75 -9.266 -17.828 1 96.44 223 ALA B C 1
ATOM 4011 O O . ALA B 1 223 ? 14.312 -10.312 -18.297 1 96.44 223 ALA B O 1
ATOM 4012 N N . ASN B 1 224 ? 14.008 -8.227 -17.5 1 98.06 224 ASN B N 1
ATOM 4013 C CA . ASN B 1 224 ? 12.562 -8.242 -17.719 1 98.06 224 ASN B CA 1
ATOM 4014 C C . ASN B 1 224 ? 12.219 -8.383 -19.203 1 98.06 224 ASN B C 1
ATOM 4016 O O . ASN B 1 224 ? 11.352 -9.172 -19.578 1 98.06 224 ASN B O 1
ATOM 4020 N N . GLU B 1 225 ? 12.859 -7.633 -20.031 1 97.94 225 GLU B N 1
ATOM 4021 C CA . GLU B 1 225 ? 12.68 -7.727 -21.469 1 97.94 225 GLU B CA 1
ATOM 4022 C C . GLU B 1 225 ? 13.031 -9.117 -21.984 1 97.94 225 GLU B C 1
ATOM 4024 O O . GLU B 1 225 ? 12.336 -9.672 -22.844 1 97.94 225 GLU B O 1
ATOM 4029 N N . THR B 1 226 ? 14.109 -9.602 -21.5 1 97.94 226 THR B N 1
ATOM 4030 C CA . THR B 1 226 ? 14.562 -10.938 -21.875 1 97.94 226 THR B CA 1
ATOM 4031 C C . THR B 1 226 ? 13.508 -11.984 -21.547 1 97.94 226 THR B C 1
ATOM 4033 O O . THR B 1 226 ? 13.156 -12.812 -22.391 1 97.94 226 THR B O 1
ATOM 4036 N N . ALA B 1 227 ? 12.992 -11.961 -20.344 1 98.31 227 ALA B N 1
ATOM 4037 C CA . ALA B 1 227 ? 12.016 -12.953 -19.891 1 98.31 227 ALA B CA 1
ATOM 4038 C C . ALA B 1 227 ? 10.727 -12.867 -20.703 1 98.31 227 ALA B C 1
ATOM 4040 O O . ALA B 1 227 ? 10.188 -13.891 -21.125 1 98.31 227 ALA B O 1
ATOM 4041 N N . TRP B 1 228 ? 10.234 -11.656 -20.953 1 98.81 228 TRP B N 1
ATOM 4042 C CA . TRP B 1 228 ? 9.031 -11.484 -21.766 1 98.81 228 TRP B CA 1
ATOM 4043 C C . TRP B 1 228 ? 9.273 -11.914 -23.203 1 98.81 228 TRP B C 1
ATOM 4045 O O . TRP B 1 228 ? 8.391 -12.484 -23.844 1 98.81 228 TRP B O 1
ATOM 4055 N N . THR B 1 229 ? 10.469 -11.625 -23.719 1 98.69 229 THR B N 1
ATOM 4056 C CA . THR B 1 229 ? 10.82 -12.078 -25.062 1 98.69 229 THR B CA 1
ATOM 4057 C C . THR B 1 229 ? 10.844 -13.602 -25.125 1 98.69 229 THR B C 1
ATOM 4059 O O . THR B 1 229 ? 10.383 -14.195 -26.109 1 98.69 229 THR B O 1
ATOM 4062 N N . ALA B 1 230 ? 11.414 -14.188 -24.078 1 98.75 230 ALA B N 1
ATOM 4063 C CA . ALA B 1 230 ? 11.414 -15.648 -24.016 1 98.75 230 ALA B CA 1
ATOM 4064 C C . ALA B 1 230 ? 9.992 -16.203 -24.047 1 98.75 230 ALA B C 1
ATOM 4066 O O . ALA B 1 230 ? 9.727 -17.188 -24.734 1 98.75 230 ALA B O 1
ATOM 4067 N N . LEU B 1 231 ? 9.078 -15.586 -23.375 1 98.81 231 LEU B N 1
ATOM 4068 C CA . LEU B 1 231 ? 7.715 -16.078 -23.219 1 98.81 231 LEU B CA 1
ATOM 4069 C C . LEU B 1 231 ? 6.902 -15.805 -24.484 1 98.81 231 LEU B C 1
ATOM 4071 O O . LEU B 1 231 ? 6.105 -16.641 -24.906 1 98.81 231 LEU B O 1
ATOM 4075 N N . LEU B 1 232 ? 7.094 -14.594 -25.125 1 98.81 232 LEU B N 1
ATOM 4076 C CA . LEU B 1 232 ? 6.121 -14.117 -26.094 1 98.81 232 LEU B CA 1
ATOM 4077 C C . LEU B 1 232 ? 6.758 -13.992 -27.484 1 98.81 232 LEU B C 1
ATOM 4079 O O . LEU B 1 232 ? 6.051 -13.852 -28.484 1 98.81 232 LEU B O 1
ATOM 4083 N N . GLY B 1 233 ? 8.102 -14.07 -27.578 1 97.88 233 GLY B N 1
ATOM 4084 C CA . GLY B 1 233 ? 8.773 -13.836 -28.844 1 97.88 233 GLY B CA 1
ATOM 4085 C C . GLY B 1 233 ? 8.469 -12.469 -29.422 1 97.88 233 GLY B C 1
ATOM 4086 O O . GLY B 1 233 ? 8.555 -11.453 -28.734 1 97.88 233 GLY B O 1
ATOM 4087 N N . ASP B 1 234 ? 8.125 -12.445 -30.688 1 96.88 234 ASP B N 1
ATOM 4088 C CA . ASP B 1 234 ? 7.91 -11.203 -31.438 1 96.88 234 ASP B CA 1
ATOM 4089 C C . ASP B 1 234 ? 6.59 -10.539 -31.031 1 96.88 234 ASP B C 1
ATOM 4091 O O . ASP B 1 234 ? 6.355 -9.375 -31.344 1 96.88 234 ASP B O 1
ATOM 4095 N N . ARG B 1 235 ? 5.793 -11.219 -30.312 1 97.88 235 ARG B N 1
ATOM 4096 C CA . ARG B 1 235 ? 4.492 -10.68 -29.922 1 97.88 235 ARG B CA 1
ATOM 4097 C C . ARG B 1 235 ? 4.625 -9.719 -28.75 1 97.88 235 ARG B C 1
ATOM 4099 O O . ARG B 1 235 ? 3.707 -8.945 -28.469 1 97.88 235 ARG B O 1
ATOM 4106 N N . ARG B 1 236 ? 5.742 -9.781 -28.062 1 98.06 236 ARG B N 1
ATOM 4107 C CA . ARG B 1 236 ? 5.934 -8.945 -26.891 1 98.06 236 ARG B CA 1
ATOM 4108 C C . ARG B 1 236 ? 5.684 -7.477 -27.203 1 98.06 236 ARG B C 1
ATOM 4110 O O . ARG B 1 236 ? 6.184 -6.957 -28.203 1 98.06 236 ARG B O 1
ATOM 4117 N N . GLY B 1 237 ? 4.953 -6.824 -26.359 1 97.88 237 GLY B N 1
ATOM 4118 C CA . GLY B 1 237 ? 4.707 -5.398 -26.516 1 97.88 237 GLY B CA 1
ATOM 4119 C C . GLY B 1 237 ? 3.693 -5.082 -27.594 1 97.88 237 GLY B C 1
ATOM 4120 O O . GLY B 1 237 ? 3.311 -3.926 -27.781 1 97.88 237 GLY B O 1
ATOM 4121 N N . GLY B 1 238 ? 3.246 -6.07 -28.328 1 97.69 238 GLY B N 1
ATOM 4122 C CA . GLY B 1 238 ? 2.295 -5.867 -29.422 1 97.69 238 GLY B CA 1
ATOM 4123 C C . GLY B 1 238 ? 0.864 -5.723 -28.938 1 97.69 238 GLY B C 1
ATOM 4124 O O . GLY B 1 238 ? 0.599 -5.805 -27.734 1 97.69 238 GLY B O 1
ATOM 4125 N N . PRO B 1 239 ? -0.053 -5.453 -29.812 1 96.81 239 PRO B N 1
ATOM 4126 C CA . PRO B 1 239 ? -1.434 -5.145 -29.422 1 96.81 239 PRO B CA 1
ATOM 4127 C C . PRO B 1 239 ? -2.232 -6.391 -29.047 1 96.81 239 PRO B C 1
ATOM 4129 O O . PRO B 1 239 ? -3.277 -6.285 -28.406 1 96.81 239 PRO B O 1
ATOM 4132 N N . ASP B 1 240 ? -1.729 -7.559 -29.406 1 96.19 240 ASP B N 1
ATOM 4133 C CA . ASP B 1 240 ? -2.576 -8.742 -29.297 1 96.19 240 ASP B CA 1
ATOM 4134 C C . ASP B 1 240 ? -2.061 -9.695 -28.219 1 96.19 240 ASP B C 1
ATOM 4136 O O . ASP B 1 240 ? -2.293 -10.898 -28.281 1 96.19 240 ASP B O 1
ATOM 4140 N N . VAL B 1 241 ? -1.334 -9.141 -27.266 1 98.56 241 VAL B N 1
ATOM 4141 C CA . VAL B 1 241 ? -0.833 -9.984 -26.188 1 98.56 241 VAL B CA 1
ATOM 4142 C C . VAL B 1 241 ? -1.991 -10.414 -25.297 1 98.56 241 VAL B C 1
ATOM 4144 O O . VAL B 1 241 ? -2.814 -9.594 -24.891 1 98.56 241 VAL B O 1
ATOM 4147 N N . SER B 1 242 ? -2.1 -11.711 -25.047 1 98.62 242 SER B N 1
ATOM 4148 C CA . SER B 1 242 ? -3.164 -12.297 -24.234 1 98.62 242 SER B CA 1
ATOM 4149 C C . SER B 1 242 ? -3.096 -11.805 -22.797 1 98.62 242 SER B C 1
ATOM 4151 O O . SER B 1 242 ? -2.016 -11.742 -22.203 1 98.62 242 SER B O 1
ATOM 4153 N N . PRO B 1 243 ? -4.289 -11.461 -22.188 1 98.69 243 PRO B N 1
ATOM 4154 C CA . PRO B 1 243 ? -4.293 -11.133 -20.75 1 98.69 243 PRO B CA 1
ATOM 4155 C C . PRO B 1 243 ? -3.91 -12.32 -19.875 1 98.69 243 PRO B C 1
ATOM 4157 O O . PRO B 1 243 ? -3.654 -12.156 -18.672 1 98.69 243 PRO B O 1
ATOM 4160 N N . TYR B 1 244 ? -3.863 -13.539 -20.453 1 98.81 244 TYR B N 1
ATOM 4161 C CA . TYR B 1 244 ? -3.459 -14.719 -19.688 1 98.81 244 TYR B CA 1
ATOM 4162 C C . TYR B 1 244 ? -1.945 -14.891 -19.719 1 98.81 244 TYR B C 1
ATOM 4164 O O . TYR B 1 244 ? -1.393 -15.695 -18.953 1 98.81 244 TYR B O 1
ATOM 4172 N N . ALA B 1 245 ? -1.297 -14.156 -20.609 1 98.81 245 ALA B N 1
ATOM 4173 C CA . ALA B 1 245 ? 0.159 -14.039 -20.578 1 98.81 245 ALA B CA 1
ATOM 4174 C C . ALA B 1 245 ? 0.599 -12.859 -19.719 1 98.81 245 ALA B C 1
ATOM 4176 O O . ALA B 1 245 ? 1.504 -12.992 -18.891 1 98.81 245 ALA B O 1
ATOM 4177 N N . ALA B 1 246 ? 0.009 -11.75 -19.922 1 98.88 246 ALA B N 1
ATOM 4178 C CA . ALA B 1 246 ? 0.267 -10.492 -19.234 1 98.88 246 ALA B CA 1
ATOM 4179 C C . ALA B 1 246 ? -1.023 -9.891 -18.672 1 98.88 246 ALA B C 1
ATOM 4181 O O . ALA B 1 246 ? -1.71 -9.133 -19.359 1 98.88 246 ALA B O 1
ATOM 4182 N N . PRO B 1 247 ? -1.267 -10.102 -17.422 1 98.94 247 PRO B N 1
ATOM 4183 C CA . PRO B 1 247 ? -2.547 -9.711 -16.828 1 98.94 247 PRO B CA 1
ATOM 4184 C C . PRO B 1 247 ? -2.816 -8.211 -16.938 1 98.94 247 PRO B C 1
ATOM 4186 O O . PRO B 1 247 ? -3.977 -7.797 -17 1 98.94 247 PRO B O 1
ATOM 4189 N N . ALA B 1 248 ? -1.82 -7.418 -17.062 1 98.75 248 ALA B N 1
ATOM 4190 C CA . ALA B 1 248 ? -1.994 -5.977 -17.234 1 98.75 248 ALA B CA 1
ATOM 4191 C C . ALA B 1 248 ? -2.758 -5.664 -18.516 1 98.75 248 ALA B C 1
ATOM 4193 O O . ALA B 1 248 ? -3.27 -4.555 -18.688 1 98.75 248 ALA B O 1
ATOM 4194 N N . ARG B 1 249 ? -2.83 -6.664 -19.469 1 98.69 249 ARG B N 1
ATOM 4195 C CA . ARG B 1 249 ? -3.49 -6.465 -20.75 1 98.69 249 ARG B CA 1
ATOM 4196 C C . ARG B 1 249 ? -4.996 -6.68 -20.641 1 98.69 249 ARG B C 1
ATOM 4198 O O . ARG B 1 249 ? -5.746 -6.375 -21.562 1 98.69 249 ARG B O 1
ATOM 4205 N N . ALA B 1 250 ? -5.48 -7.152 -19.484 1 98.69 250 ALA B N 1
ATOM 4206 C CA . ALA B 1 250 ? -6.902 -7.445 -19.312 1 98.69 250 ALA B CA 1
ATOM 4207 C C . ALA B 1 250 ? -7.742 -6.176 -19.422 1 98.69 250 ALA B C 1
ATOM 4209 O O . ALA B 1 250 ? -7.418 -5.152 -18.812 1 98.69 250 ALA B O 1
ATOM 4210 N N . ASP B 1 251 ? -8.812 -6.219 -20.141 1 96.81 251 ASP B N 1
ATOM 4211 C CA . ASP B 1 251 ? -9.727 -5.09 -20.281 1 96.81 251 ASP B CA 1
ATOM 4212 C C . ASP B 1 251 ? -10.672 -5.004 -19.078 1 96.81 251 ASP B C 1
ATOM 4214 O O . ASP B 1 251 ? -11.172 -3.922 -18.75 1 96.81 251 ASP B O 1
ATOM 4218 N N . ASP B 1 252 ? -11.008 -6.07 -18.578 1 97.62 252 ASP B N 1
ATOM 4219 C CA . ASP B 1 252 ? -11.969 -6.188 -17.484 1 97.62 252 ASP B CA 1
ATOM 4220 C C . ASP B 1 252 ? -11.367 -6.922 -16.297 1 97.62 252 ASP B C 1
ATOM 4222 O O . ASP B 1 252 ? -10.984 -8.086 -16.406 1 97.62 252 ASP B O 1
ATOM 4226 N N . LEU B 1 253 ? -11.25 -6.246 -15.172 1 98.5 253 LEU B N 1
ATOM 4227 C CA . LEU B 1 253 ? -10.734 -6.859 -13.953 1 98.5 253 LEU B CA 1
ATOM 4228 C C . LEU B 1 253 ? -11.844 -7.031 -12.914 1 98.5 253 LEU B C 1
ATOM 4230 O O . LEU B 1 253 ? -11.562 -7.18 -11.727 1 98.5 253 LEU B O 1
ATOM 4234 N N . SER B 1 254 ? -13.109 -6.934 -13.305 1 97.81 254 SER B N 1
ATOM 4235 C CA . SER B 1 254 ? -14.219 -7.152 -12.383 1 97.81 254 SER B CA 1
ATOM 4236 C C . SER B 1 254 ? -14.383 -8.633 -12.062 1 97.81 254 SER B C 1
ATOM 4238 O O . SER B 1 254 ? -13.914 -9.492 -12.812 1 97.81 254 SER B O 1
ATOM 4240 N N . GLY B 1 255 ? -14.938 -8.945 -10.945 1 97.75 255 GLY B N 1
ATOM 4241 C CA . GLY B 1 255 ? -15.352 -10.289 -10.602 1 97.75 255 GLY B CA 1
ATOM 4242 C C . GLY B 1 255 ? -14.195 -11.18 -10.18 1 97.75 255 GLY B C 1
ATOM 4243 O O . GLY B 1 255 ? -14.344 -12.406 -10.109 1 97.75 255 GLY B O 1
ATOM 4244 N N . LEU B 1 256 ? -13.047 -10.68 -9.938 1 98.69 256 LEU B N 1
ATOM 4245 C CA . LEU B 1 256 ? -11.906 -11.445 -9.453 1 98.69 256 LEU B CA 1
ATOM 4246 C C . LEU B 1 256 ? -12.008 -11.68 -7.945 1 98.69 256 LEU B C 1
ATOM 4248 O O . LEU B 1 256 ? -12.672 -10.914 -7.242 1 98.69 256 LEU B O 1
ATOM 4252 N N . PRO B 1 257 ? -11.414 -12.789 -7.418 1 98.69 257 PRO B N 1
ATOM 4253 C CA . PRO B 1 257 ? -11.344 -12.93 -5.961 1 98.69 257 PRO B CA 1
ATOM 4254 C C . PRO B 1 257 ? -10.516 -11.828 -5.301 1 98.69 257 PRO B C 1
ATOM 4256 O O . PRO B 1 257 ? -9.719 -11.164 -5.969 1 98.69 257 PRO B O 1
ATOM 4259 N N . PRO B 1 258 ? -10.742 -11.578 -3.979 1 98.75 258 PRO B N 1
ATOM 4260 C CA . PRO B 1 258 ? -9.93 -10.586 -3.273 1 98.75 258 PRO B CA 1
ATOM 4261 C C . PRO B 1 258 ? -8.43 -10.773 -3.508 1 98.75 258 PRO B C 1
ATOM 4263 O O . PRO B 1 258 ? -7.945 -11.906 -3.537 1 98.75 258 PRO B O 1
ATOM 4266 N N . ALA B 1 259 ? -7.742 -9.664 -3.697 1 98.94 259 ALA B N 1
ATOM 4267 C CA . ALA B 1 259 ? -6.324 -9.727 -4.027 1 98.94 259 ALA B CA 1
ATOM 4268 C C . ALA B 1 259 ? -5.484 -9.016 -2.967 1 98.94 259 ALA B C 1
ATOM 4270 O O . ALA B 1 259 ? -5.914 -8.016 -2.391 1 98.94 259 ALA B O 1
ATOM 4271 N N . PHE B 1 260 ? -4.395 -9.578 -2.633 1 98.94 260 PHE B N 1
ATOM 4272 C CA . PHE B 1 260 ? -3.291 -8.914 -1.951 1 98.94 260 PHE B CA 1
ATOM 4273 C C . PHE B 1 260 ? -2.133 -8.672 -2.91 1 98.94 260 PHE B C 1
ATOM 4275 O O . PHE B 1 260 ? -1.711 -9.578 -3.627 1 98.94 260 PHE B O 1
ATOM 4282 N N . LEU B 1 261 ? -1.675 -7.434 -2.971 1 98.94 261 LEU B N 1
ATOM 4283 C CA . LEU B 1 261 ? -0.491 -7.109 -3.758 1 98.94 261 LEU B CA 1
ATOM 4284 C C . LEU B 1 261 ? 0.548 -6.387 -2.904 1 98.94 261 LEU B C 1
ATOM 4286 O O . LEU B 1 261 ? 0.204 -5.52 -2.1 1 98.94 261 LEU B O 1
ATOM 4290 N N . ASP B 1 262 ? 1.784 -6.723 -3.072 1 98.81 262 ASP B N 1
ATOM 4291 C CA . ASP B 1 262 ? 2.832 -5.863 -2.527 1 98.81 262 ASP B CA 1
ATOM 4292 C C . ASP B 1 262 ? 4.039 -5.809 -3.463 1 98.81 262 ASP B C 1
ATOM 4294 O O . ASP B 1 262 ? 4.18 -6.652 -4.352 1 98.81 262 ASP B O 1
ATOM 4298 N N . VAL B 1 263 ? 4.812 -4.793 -3.365 1 98.94 263 VAL B N 1
ATOM 4299 C CA . VAL B 1 263 ? 5.961 -4.52 -4.223 1 98.94 263 VAL B CA 1
ATOM 4300 C C . VAL B 1 263 ? 6.895 -3.525 -3.539 1 98.94 263 VAL B C 1
ATOM 4302 O O . VAL B 1 263 ? 6.477 -2.773 -2.658 1 98.94 263 VAL B O 1
ATOM 4305 N N . GLY B 1 264 ? 8.18 -3.619 -3.818 1 98.81 264 GLY B N 1
ATOM 4306 C CA . GLY B 1 264 ? 9.094 -2.57 -3.4 1 98.81 264 GLY B CA 1
ATOM 4307 C C . GLY B 1 264 ? 8.984 -1.312 -4.242 1 98.81 264 GLY B C 1
ATOM 4308 O O . GLY B 1 264 ? 8.625 -1.375 -5.418 1 98.81 264 GLY B O 1
ATOM 4309 N N . SER B 1 265 ? 9.328 -0.172 -3.631 1 98.88 265 SER B N 1
ATOM 4310 C CA . SER B 1 265 ? 9.266 1.082 -4.371 1 98.88 265 SER B CA 1
ATOM 4311 C C . SER B 1 265 ? 10.453 1.222 -5.32 1 98.88 265 SER B C 1
ATOM 4313 O O . SER B 1 265 ? 10.398 1.979 -6.289 1 98.88 265 SER B O 1
ATOM 4315 N N . ALA B 1 266 ? 11.57 0.553 -4.984 1 98.44 266 ALA B N 1
ATOM 4316 C CA . ALA B 1 266 ? 12.766 0.573 -5.82 1 98.44 266 ALA B CA 1
ATOM 4317 C C . ALA B 1 266 ? 12.906 -0.729 -6.602 1 98.44 266 ALA B C 1
ATOM 4319 O O . ALA B 1 266 ? 13.922 -1.424 -6.484 1 98.44 266 ALA B O 1
ATOM 4320 N N . GLU B 1 267 ? 11.938 -0.974 -7.453 1 97.69 267 GLU B N 1
ATOM 4321 C CA . GLU B 1 267 ? 12.008 -2.176 -8.281 1 97.69 267 GLU B CA 1
ATOM 4322 C C . GLU B 1 267 ? 11.258 -1.987 -9.594 1 97.69 267 GLU B C 1
ATOM 4324 O O . GLU B 1 267 ? 10.469 -1.054 -9.734 1 97.69 267 GLU B O 1
ATOM 4329 N N . THR B 1 268 ? 11.484 -2.873 -10.547 1 98.38 268 THR B N 1
ATOM 4330 C CA . THR B 1 268 ? 11.086 -2.779 -11.945 1 98.38 268 THR B CA 1
ATOM 4331 C C . THR B 1 268 ? 9.562 -2.82 -12.078 1 98.38 268 THR B C 1
ATOM 4333 O O . THR B 1 268 ? 8.992 -2.096 -12.891 1 98.38 268 THR B O 1
ATOM 4336 N N . PHE B 1 269 ? 8.867 -3.582 -11.234 1 98.88 269 PHE B N 1
ATOM 4337 C CA . PHE B 1 269 ? 7.453 -3.877 -11.43 1 98.88 269 PHE B CA 1
ATOM 4338 C C . PHE B 1 269 ? 6.586 -2.865 -10.695 1 98.88 269 PHE B C 1
ATOM 4340 O O . PHE B 1 269 ? 5.355 -2.926 -10.766 1 98.88 269 PHE B O 1
ATOM 4347 N N . ARG B 1 270 ? 7.141 -1.882 -9.953 1 98.88 270 ARG B N 1
ATOM 4348 C CA . ARG B 1 270 ? 6.41 -1.021 -9.031 1 98.88 270 ARG B CA 1
ATOM 4349 C C . ARG B 1 270 ? 5.195 -0.4 -9.711 1 98.88 270 ARG B C 1
ATOM 4351 O O . ARG B 1 270 ? 4.062 -0.582 -9.258 1 98.88 270 ARG B O 1
ATOM 4358 N N . ASP B 1 271 ? 5.418 0.355 -10.828 1 98.88 271 ASP B N 1
ATOM 4359 C CA . ASP B 1 271 ? 4.344 1.117 -11.453 1 98.88 271 ASP B CA 1
ATOM 4360 C C . ASP B 1 271 ? 3.254 0.19 -11.992 1 98.88 271 ASP B C 1
ATOM 4362 O O . ASP B 1 271 ? 2.064 0.501 -11.898 1 98.88 271 ASP B O 1
ATOM 4366 N N . GLU B 1 272 ? 3.629 -0.969 -12.555 1 98.88 272 GLU B N 1
ATOM 4367 C CA . GLU B 1 272 ? 2.672 -1.919 -13.117 1 98.88 272 GLU B CA 1
ATOM 4368 C C . GLU B 1 272 ? 1.809 -2.541 -12.023 1 98.88 272 GLU B C 1
ATOM 4370 O O . GLU B 1 272 ? 0.613 -2.768 -12.219 1 98.88 272 GLU B O 1
ATOM 4375 N N . VAL B 1 273 ? 2.432 -2.846 -10.883 1 98.94 273 VAL B N 1
ATOM 4376 C CA . VAL B 1 273 ? 1.716 -3.447 -9.766 1 98.94 273 VAL B CA 1
ATOM 4377 C C . VAL B 1 273 ? 0.708 -2.449 -9.203 1 98.94 273 VAL B C 1
ATOM 4379 O O . VAL B 1 273 ? -0.449 -2.797 -8.953 1 98.94 273 VAL B O 1
ATOM 4382 N N . VAL B 1 274 ? 1.09 -1.2 -9.023 1 98.94 274 VAL B N 1
ATOM 4383 C CA . VAL B 1 274 ? 0.223 -0.146 -8.508 1 98.94 274 VAL B CA 1
ATOM 4384 C C . VAL B 1 274 ? -0.929 0.098 -9.484 1 98.94 274 VAL B C 1
ATOM 4386 O O . VAL B 1 274 ? -2.082 0.229 -9.062 1 98.94 274 VAL B O 1
ATOM 4389 N N . GLU B 1 275 ? -0.618 0.11 -10.766 1 98.88 275 GLU B N 1
ATOM 4390 C CA . GLU B 1 275 ? -1.652 0.303 -11.781 1 98.88 275 GLU B CA 1
ATOM 4391 C C . GLU B 1 275 ? -2.654 -0.848 -11.766 1 98.88 275 GLU B C 1
ATOM 4393 O O . GLU B 1 275 ? -3.861 -0.629 -11.891 1 98.88 275 GLU B O 1
ATOM 4398 N N . TYR B 1 276 ? -2.127 -2.08 -11.672 1 98.94 276 TYR B N 1
ATOM 4399 C CA . TYR B 1 276 ? -3.008 -3.242 -11.664 1 98.94 276 TYR B CA 1
ATOM 4400 C C . TYR B 1 276 ? -3.967 -3.191 -10.484 1 98.94 276 TYR B C 1
ATOM 4402 O O . TYR B 1 276 ? -5.168 -3.426 -10.641 1 98.94 276 TYR B O 1
ATOM 4410 N N . ALA B 1 277 ? -3.504 -2.875 -9.266 1 98.94 277 ALA B N 1
ATOM 4411 C CA . ALA B 1 277 ? -4.355 -2.711 -8.094 1 98.94 277 ALA B CA 1
ATOM 4412 C C . ALA B 1 277 ? -5.395 -1.615 -8.32 1 98.94 277 ALA B C 1
ATOM 4414 O O . ALA B 1 277 ? -6.57 -1.791 -7.996 1 98.94 277 ALA B O 1
ATOM 4415 N N . SER B 1 278 ? -4.934 -0.473 -8.898 1 98.94 278 SER B N 1
ATOM 4416 C CA . SER B 1 278 ? -5.84 0.64 -9.172 1 98.94 278 SER B CA 1
ATOM 4417 C C . SER B 1 278 ? -6.988 0.208 -10.07 1 98.94 278 SER B C 1
ATOM 4419 O O . SER B 1 278 ? -8.148 0.541 -9.812 1 98.94 278 SER B O 1
ATOM 4421 N N . ARG B 1 279 ? -6.633 -0.53 -11.086 1 98.81 279 ARG B N 1
ATOM 4422 C CA . ARG B 1 279 ? -7.648 -0.963 -12.039 1 98.81 279 ARG B CA 1
ATOM 4423 C C . ARG B 1 279 ? -8.617 -1.946 -11.391 1 98.81 279 ARG B C 1
ATOM 4425 O O . ARG B 1 279 ? -9.805 -1.967 -11.727 1 98.81 279 ARG B O 1
ATOM 4432 N N . ILE B 1 280 ? -8.156 -2.811 -10.438 1 98.94 280 ILE B N 1
ATOM 4433 C CA . ILE B 1 280 ? -9.055 -3.693 -9.703 1 98.94 280 ILE B CA 1
ATOM 4434 C C . ILE B 1 280 ? -10.062 -2.861 -8.914 1 98.94 280 ILE B C 1
ATOM 4436 O O . ILE B 1 280 ? -11.273 -3.105 -8.992 1 98.94 280 ILE B O 1
ATOM 4440 N N . TRP B 1 281 ? -9.617 -1.834 -8.188 1 98.81 281 TRP B N 1
ATOM 4441 C CA . TRP B 1 281 ? -10.5 -0.974 -7.406 1 98.81 281 TRP B CA 1
ATOM 4442 C C . TRP B 1 281 ? -11.492 -0.248 -8.312 1 98.81 281 TRP B C 1
ATOM 4444 O O . TRP B 1 281 ? -12.68 -0.161 -7.996 1 98.81 281 TRP B O 1
ATOM 4454 N N . GLN B 1 282 ? -10.953 0.278 -9.43 1 98.5 282 GLN B N 1
ATOM 4455 C CA . GLN B 1 282 ? -11.766 1.098 -10.328 1 98.5 282 GLN B CA 1
ATOM 4456 C C . GLN B 1 282 ? -12.844 0.265 -11.008 1 98.5 282 GLN B C 1
ATOM 4458 O O . GLN B 1 282 ? -13.828 0.81 -11.516 1 98.5 282 GLN B O 1
ATOM 4463 N N . SER B 1 283 ? -12.641 -1.059 -10.984 1 98.19 283 SER B N 1
ATOM 4464 C CA . SER B 1 283 ? -13.641 -1.975 -11.523 1 98.19 283 SER B CA 1
ATOM 4465 C C . SER B 1 283 ? -14.555 -2.502 -10.422 1 98.19 283 SER B C 1
ATOM 4467 O O . SER B 1 283 ? -15.391 -3.377 -10.664 1 98.19 283 SER B O 1
ATOM 4469 N N . GLY B 1 284 ? -14.398 -2.016 -9.219 1 98.31 284 GLY B N 1
ATOM 4470 C CA . GLY B 1 284 ? -15.25 -2.391 -8.102 1 98.31 284 GLY B CA 1
ATOM 4471 C C . GLY B 1 284 ? -14.75 -3.602 -7.344 1 98.31 284 GLY B C 1
ATOM 4472 O O . GLY B 1 284 ? -15.453 -4.148 -6.496 1 98.31 284 GLY B O 1
ATOM 4473 N N . GLY B 1 285 ? -13.523 -4.035 -7.633 1 98.62 285 GLY B N 1
ATOM 4474 C CA . GLY B 1 285 ? -12.969 -5.23 -7.016 1 98.62 285 GLY B CA 1
ATOM 4475 C C . GLY B 1 285 ? -12.312 -4.961 -5.672 1 98.62 285 GLY B C 1
ATOM 4476 O O . GLY B 1 285 ? -12.141 -3.803 -5.281 1 98.62 285 GLY B O 1
ATOM 4477 N N . VAL B 1 286 ? -11.953 -6.012 -4.918 1 98.69 286 VAL B N 1
ATOM 4478 C CA . VAL B 1 286 ? -11.32 -5.965 -3.602 1 98.69 286 VAL B CA 1
ATOM 4479 C C . VAL B 1 286 ? -9.82 -6.207 -3.738 1 98.69 286 VAL B C 1
ATOM 4481 O O . VAL B 1 286 ? -9.398 -7.258 -4.223 1 98.69 286 VAL B O 1
ATOM 4484 N N . ALA B 1 287 ? -9.031 -5.27 -3.312 1 98.88 287 ALA B N 1
ATOM 4485 C CA . ALA B 1 287 ? -7.578 -5.453 -3.328 1 98.88 287 ALA B CA 1
ATOM 4486 C C . ALA B 1 287 ? -6.918 -4.691 -2.182 1 98.88 287 ALA B C 1
ATOM 4488 O O . ALA B 1 287 ? -7.344 -3.588 -1.834 1 98.88 287 ALA B O 1
ATOM 4489 N N . GLU B 1 288 ? -5.961 -5.281 -1.539 1 98.88 288 GLU B N 1
ATOM 4490 C CA . GLU B 1 288 ? -5.027 -4.676 -0.598 1 98.88 288 GLU B CA 1
ATOM 4491 C C . GLU B 1 288 ? -3.66 -4.457 -1.242 1 98.88 288 GLU B C 1
ATOM 4493 O O . GLU B 1 288 ? -3.174 -5.312 -1.984 1 98.88 288 GLU B O 1
ATOM 4498 N N . LEU B 1 289 ? -3.088 -3.273 -1.104 1 98.94 289 LEU B N 1
ATOM 4499 C CA . LEU B 1 289 ? -1.808 -2.963 -1.728 1 98.94 289 LEU B CA 1
ATOM 4500 C C . LEU B 1 289 ? -0.83 -2.391 -0.707 1 98.94 289 LEU B C 1
ATOM 4502 O O . LEU B 1 289 ? -1.191 -1.515 0.082 1 98.94 289 LEU B O 1
ATOM 4506 N N . HIS B 1 290 ? 0.353 -2.883 -0.68 1 98.94 290 HIS B N 1
ATOM 4507 C CA . HIS B 1 290 ? 1.462 -2.346 0.1 1 98.94 290 HIS B CA 1
ATOM 4508 C C . HIS B 1 290 ? 2.68 -2.086 -0.781 1 98.94 290 HIS B C 1
ATOM 4510 O O . HIS B 1 290 ? 3.16 -2.992 -1.466 1 98.94 290 HIS B O 1
ATOM 4516 N N . VAL B 1 291 ? 3.156 -0.85 -0.826 1 98.94 291 VAL B N 1
ATOM 4517 C CA . VAL B 1 291 ? 4.414 -0.509 -1.486 1 98.94 291 VAL B CA 1
ATOM 4518 C C . VAL B 1 291 ? 5.473 -0.177 -0.44 1 98.94 291 VAL B C 1
ATOM 4520 O O . VAL B 1 291 ? 5.324 0.78 0.324 1 98.94 291 VAL B O 1
ATOM 4523 N N . TRP B 1 292 ? 6.48 -0.962 -0.374 1 98.88 292 TRP B N 1
ATOM 4524 C CA . TRP B 1 292 ? 7.488 -0.914 0.678 1 98.88 292 TRP B CA 1
ATOM 4525 C C . TRP B 1 292 ? 8.656 -0.019 0.273 1 98.88 292 TRP B C 1
ATOM 4527 O O . TRP B 1 292 ? 9.281 -0.236 -0.767 1 98.88 292 TRP B O 1
ATOM 4537 N N . PRO B 1 293 ? 8.977 1.012 1.052 1 98.81 293 PRO B N 1
ATOM 4538 C CA . PRO B 1 293 ? 9.953 2.033 0.656 1 98.81 293 PRO B CA 1
ATOM 4539 C C . PRO B 1 293 ? 11.367 1.47 0.493 1 98.81 293 PRO B C 1
ATOM 4541 O O . PRO B 1 293 ? 11.93 0.929 1.445 1 98.81 293 PRO B O 1
ATOM 4544 N N . GLY B 1 294 ? 11.883 1.601 -0.727 1 98.56 294 GLY B N 1
ATOM 4545 C CA . GLY B 1 294 ? 13.25 1.208 -1.008 1 98.56 294 GLY B CA 1
ATOM 4546 C C . GLY B 1 294 ? 13.414 -0.285 -1.221 1 98.56 294 GLY B C 1
ATOM 4547 O O . GLY B 1 294 ? 14.531 -0.772 -1.415 1 98.56 294 GLY B O 1
ATOM 4548 N N . GLY B 1 295 ? 12.359 -1.063 -1.157 1 98.5 295 GLY B N 1
ATOM 4549 C CA . GLY B 1 295 ? 12.461 -2.486 -1.442 1 98.5 295 GLY B CA 1
ATOM 4550 C C . GLY B 1 295 ? 12.844 -2.781 -2.879 1 98.5 295 GLY B C 1
ATOM 4551 O O . GLY B 1 295 ? 12.289 -2.195 -3.811 1 98.5 295 GLY B O 1
ATOM 4552 N N . PHE B 1 296 ? 13.859 -3.641 -3.074 1 96.94 296 PHE B N 1
ATOM 4553 C CA . PHE B 1 296 ? 14.188 -4.125 -4.406 1 96.94 296 PHE B CA 1
ATOM 4554 C C . PHE B 1 296 ? 13.438 -5.414 -4.719 1 96.94 296 PHE B C 1
ATOM 4556 O O . PHE B 1 296 ? 12.703 -5.93 -3.873 1 96.94 296 PHE B O 1
ATOM 4563 N N . HIS B 1 297 ? 13.484 -5.887 -5.953 1 96.38 297 HIS B N 1
ATOM 4564 C CA . HIS B 1 297 ? 12.75 -7.059 -6.406 1 96.38 297 HIS B CA 1
ATOM 4565 C C . HIS B 1 297 ? 13.078 -8.281 -5.555 1 96.38 297 HIS B C 1
ATOM 4567 O O . HIS B 1 297 ? 14.242 -8.664 -5.434 1 96.38 297 HIS B O 1
ATOM 4573 N N . GLY B 1 298 ? 12.023 -8.852 -4.906 1 94.88 298 GLY B N 1
ATOM 4574 C CA . GLY B 1 298 ? 12.195 -10.062 -4.129 1 94.88 298 GLY B CA 1
ATOM 4575 C C . GLY B 1 298 ? 12.922 -9.836 -2.818 1 94.88 298 GLY B C 1
ATOM 4576 O O . GLY B 1 298 ? 13.516 -10.766 -2.262 1 94.88 298 GLY B O 1
ATOM 4577 N N . PHE B 1 299 ? 12.922 -8.641 -2.273 1 95.88 299 PHE B N 1
ATOM 4578 C CA . PHE B 1 299 ? 13.742 -8.281 -1.12 1 95.88 299 PHE B CA 1
ATOM 4579 C C . PHE B 1 299 ? 13.406 -9.164 0.077 1 95.88 299 PHE B C 1
ATOM 4581 O O . PHE B 1 299 ? 14.289 -9.523 0.856 1 95.88 299 PHE B O 1
ATOM 4588 N N . ASP B 1 300 ? 12.156 -9.523 0.291 1 94.69 300 ASP B N 1
ATOM 4589 C CA . ASP B 1 300 ? 11.773 -10.258 1.493 1 94.69 300 ASP B CA 1
ATOM 4590 C C . ASP B 1 300 ? 12.289 -11.688 1.451 1 94.69 300 ASP B C 1
ATOM 4592 O O . ASP B 1 300 ? 12.391 -12.352 2.486 1 94.69 300 ASP B O 1
ATOM 4596 N N . GLY B 1 301 ? 12.602 -12.242 0.259 1 90.81 301 GLY B N 1
ATOM 4597 C CA . GLY B 1 301 ? 13.258 -13.531 0.117 1 90.81 301 GLY B CA 1
ATOM 4598 C C . GLY B 1 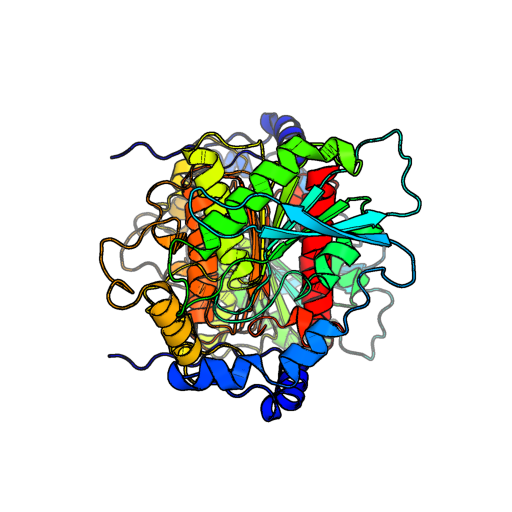301 ? 14.766 -13.453 0.267 1 90.81 301 GLY B C 1
ATOM 4599 O O . GLY B 1 301 ? 15.375 -14.305 0.919 1 90.81 301 GLY B O 1
ATOM 4600 N N . PHE B 1 302 ? 15.375 -12.398 -0.272 1 90.06 302 PHE B N 1
ATOM 4601 C CA . PHE B 1 302 ? 16.828 -12.266 -0.309 1 90.06 302 PHE B CA 1
ATOM 4602 C C . PHE B 1 302 ? 17.359 -11.766 1.03 1 90.06 302 PHE B C 1
ATOM 4604 O O . PHE B 1 302 ? 18.5 -12.07 1.405 1 90.06 302 PHE B O 1
ATOM 4611 N N . ALA B 1 303 ? 16.547 -10.977 1.717 1 93.44 303 ALA B N 1
ATOM 4612 C CA . ALA B 1 303 ? 16.922 -10.422 3.014 1 93.44 303 ALA B CA 1
ATOM 4613 C C . ALA B 1 303 ? 15.789 -10.586 4.027 1 93.44 303 ALA B C 1
ATOM 4615 O O . ALA B 1 303 ? 15.25 -9.594 4.535 1 93.44 303 ALA B O 1
ATOM 4616 N N . PRO B 1 304 ? 15.477 -11.844 4.395 1 93.19 304 PRO B N 1
ATOM 4617 C CA . PRO B 1 304 ? 14.289 -12.109 5.215 1 93.19 304 PRO B CA 1
ATOM 4618 C C . PRO B 1 304 ? 14.391 -11.492 6.609 1 93.19 304 PRO B C 1
ATOM 4620 O O . PRO B 1 304 ? 13.367 -11.32 7.281 1 93.19 304 PRO B O 1
ATOM 4623 N N . GLN B 1 305 ? 15.586 -11.055 7.043 1 94.31 305 GLN B N 1
ATOM 4624 C CA . GLN B 1 305 ? 15.766 -10.539 8.398 1 94.31 305 GLN B CA 1
ATOM 4625 C C . GLN B 1 305 ? 15.633 -9.023 8.438 1 94.31 305 GLN B C 1
ATOM 4627 O O . GLN B 1 305 ? 15.539 -8.43 9.516 1 94.31 305 GLN B O 1
ATOM 4632 N N . ALA B 1 306 ? 15.68 -8.414 7.234 1 96.06 306 ALA B N 1
ATOM 4633 C CA . ALA B 1 306 ? 15.555 -6.961 7.195 1 96.06 306 ALA B CA 1
ATOM 4634 C C . ALA B 1 306 ? 14.211 -6.516 7.762 1 96.06 306 ALA B C 1
ATOM 4636 O O . ALA B 1 306 ? 13.195 -7.199 7.59 1 96.06 306 ALA B O 1
ATOM 4637 N N . SER B 1 307 ? 14.18 -5.348 8.422 1 96.19 307 SER B N 1
ATOM 4638 C CA . SER B 1 307 ? 1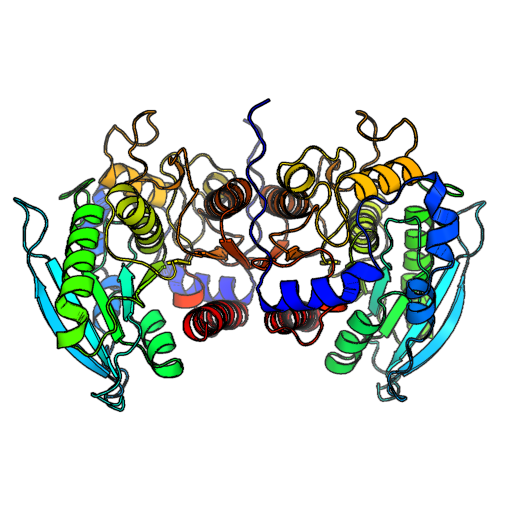2.977 -4.816 9.055 1 96.19 307 SER B CA 1
ATOM 4639 C C . SER B 1 307 ? 11.828 -4.715 8.055 1 96.19 307 SER B C 1
ATOM 4641 O O . SER B 1 307 ? 10.688 -5.078 8.367 1 96.19 307 SER B O 1
ATOM 4643 N N . LEU B 1 308 ? 12.125 -4.25 6.879 1 97.25 308 LEU B N 1
ATOM 4644 C CA . LEU B 1 308 ? 11.094 -4.105 5.863 1 97.25 308 LEU B CA 1
ATOM 4645 C C . LEU B 1 308 ? 10.586 -5.473 5.402 1 97.25 308 LEU B C 1
ATOM 4647 O O . LEU B 1 308 ? 9.398 -5.637 5.117 1 97.25 308 LEU B O 1
ATOM 4651 N N . SER B 1 309 ? 11.5 -6.438 5.293 1 97.44 309 SER B N 1
ATOM 4652 C CA . SER B 1 309 ? 11.109 -7.793 4.918 1 97.44 309 SER B CA 1
ATOM 4653 C C . SER B 1 309 ? 10.172 -8.406 5.949 1 97.44 309 SER B C 1
ATOM 4655 O O . SER B 1 309 ? 9.164 -9.023 5.59 1 97.44 309 SER B O 1
ATOM 4657 N N . LEU B 1 310 ? 10.508 -8.227 7.203 1 96.75 310 LEU B N 1
ATOM 4658 C CA . LEU B 1 310 ? 9.656 -8.727 8.273 1 96.75 310 LEU B CA 1
ATOM 4659 C C . LEU B 1 310 ? 8.273 -8.086 8.219 1 96.75 310 LEU B C 1
ATOM 4661 O O . LEU B 1 310 ? 7.258 -8.766 8.398 1 96.75 310 LEU B O 1
ATOM 4665 N N . ALA B 1 311 ? 8.25 -6.816 7.965 1 97 311 ALA B N 1
ATOM 4666 C CA . ALA B 1 311 ? 6.973 -6.105 7.855 1 97 311 ALA B CA 1
ATOM 4667 C C . ALA B 1 311 ? 6.156 -6.621 6.672 1 97 311 ALA B C 1
ATOM 4669 O O . ALA B 1 311 ? 4.945 -6.812 6.785 1 97 311 ALA B O 1
ATOM 4670 N N . ALA B 1 312 ? 6.785 -6.805 5.543 1 98.25 312 ALA B N 1
ATOM 4671 C CA . ALA B 1 312 ? 6.105 -7.305 4.348 1 98.25 312 ALA B CA 1
ATOM 4672 C C . ALA B 1 312 ? 5.516 -8.688 4.59 1 98.25 312 ALA B C 1
ATOM 4674 O O . ALA B 1 312 ? 4.352 -8.938 4.277 1 98.25 312 ALA B O 1
ATOM 4675 N N . ARG B 1 313 ? 6.293 -9.562 5.168 1 97.44 313 ARG B N 1
ATOM 4676 C CA . ARG B 1 313 ? 5.844 -10.922 5.449 1 97.44 313 ARG B CA 1
ATOM 4677 C C . ARG B 1 313 ? 4.695 -10.922 6.453 1 97.44 313 ARG B C 1
ATOM 4679 O O . ARG B 1 313 ? 3.77 -11.727 6.344 1 97.44 313 ARG B O 1
ATOM 4686 N N . ALA B 1 314 ? 4.781 -10.047 7.41 1 97 314 ALA B N 1
ATOM 4687 C CA . ALA B 1 314 ? 3.695 -9.922 8.383 1 97 314 ALA B CA 1
ATOM 4688 C C . ALA B 1 314 ? 2.404 -9.469 7.703 1 97 314 ALA B C 1
ATOM 4690 O O . ALA B 1 314 ? 1.319 -9.953 8.039 1 97 314 ALA B O 1
ATOM 4691 N N . ALA B 1 315 ? 2.512 -8.523 6.812 1 97.81 315 ALA B N 1
ATOM 4692 C CA . ALA B 1 315 ? 1.333 -8.047 6.098 1 97.81 315 ALA B CA 1
ATOM 4693 C C . ALA B 1 315 ? 0.697 -9.164 5.277 1 97.81 315 ALA B C 1
ATOM 4695 O O . ALA B 1 315 ? -0.53 -9.281 5.227 1 97.81 315 ALA B O 1
ATOM 4696 N N . GLN B 1 316 ? 1.528 -9.961 4.617 1 98.62 316 GLN B N 1
ATOM 4697 C CA . GLN B 1 316 ? 1.041 -11.117 3.863 1 98.62 316 GLN B CA 1
ATOM 4698 C C . GLN B 1 316 ? 0.264 -12.07 4.762 1 98.62 316 GLN B C 1
ATOM 4700 O O . GLN B 1 316 ? -0.867 -12.445 4.445 1 98.62 316 GLN B O 1
ATOM 4705 N N . GLN B 1 317 ? 0.884 -12.398 5.855 1 97.88 317 GLN B N 1
ATOM 4706 C CA . GLN B 1 317 ? 0.281 -13.352 6.789 1 97.88 317 GLN B CA 1
ATOM 4707 C C . GLN B 1 317 ? -1.013 -12.789 7.379 1 97.88 317 GLN B C 1
ATOM 4709 O O . GLN B 1 317 ? -1.985 -13.531 7.555 1 97.88 317 GLN B O 1
ATOM 4714 N N . ASP B 1 318 ? -1.01 -11.523 7.754 1 97.25 318 ASP B N 1
ATOM 4715 C CA . ASP B 1 318 ? -2.199 -10.883 8.312 1 97.25 318 ASP B CA 1
ATOM 4716 C C . ASP B 1 318 ? -3.352 -10.906 7.312 1 97.25 318 ASP B C 1
ATOM 4718 O O . ASP B 1 318 ? -4.504 -11.117 7.691 1 97.25 318 ASP B O 1
ATOM 4722 N N . TRP B 1 319 ? -3.09 -10.633 6.086 1 98.31 319 TRP B N 1
ATOM 4723 C CA . TRP B 1 319 ? -4.121 -10.68 5.055 1 98.31 319 TRP B CA 1
ATOM 4724 C C . TRP B 1 319 ? -4.711 -12.086 4.941 1 98.31 319 TRP B C 1
ATOM 4726 O O . TRP B 1 319 ? -5.93 -12.25 4.898 1 98.31 319 TRP B O 1
ATOM 4736 N N . LEU B 1 320 ? -3.805 -13.078 4.875 1 98.56 320 LEU B N 1
ATOM 4737 C CA . LEU B 1 320 ? -4.258 -14.461 4.801 1 98.56 320 LEU B CA 1
ATOM 4738 C C . LEU B 1 320 ? -5.117 -14.812 6.008 1 98.56 320 LEU B C 1
ATOM 4740 O O . LEU B 1 320 ? -6.133 -15.5 5.871 1 98.56 320 LEU B O 1
ATOM 4744 N N . ARG B 1 321 ? -4.691 -14.375 7.145 1 97.5 321 ARG B N 1
ATOM 4745 C CA . ARG B 1 321 ? -5.457 -14.641 8.359 1 97.5 321 ARG B CA 1
ATOM 4746 C C . ARG B 1 321 ? -6.863 -14.062 8.258 1 97.5 321 ARG B C 1
ATOM 4748 O O . ARG B 1 321 ? -7.84 -14.742 8.586 1 97.5 321 ARG B O 1
ATOM 4755 N N . ARG B 1 322 ? -6.992 -12.812 7.816 1 95.81 322 ARG B N 1
ATOM 4756 C CA . ARG B 1 322 ? -8.305 -12.188 7.656 1 95.81 322 ARG B CA 1
ATOM 4757 C C . ARG B 1 322 ? -9.133 -12.922 6.609 1 95.81 322 ARG B C 1
ATOM 4759 O O . ARG B 1 322 ? -10.352 -13.078 6.773 1 95.81 322 ARG B O 1
ATOM 4766 N N . LEU B 1 323 ? -8.492 -13.359 5.531 1 96.75 323 LEU B N 1
ATOM 4767 C CA . LEU B 1 323 ? -9.164 -14.047 4.438 1 96.75 323 LEU B CA 1
ATOM 4768 C C . LEU B 1 323 ? -9.711 -15.398 4.898 1 96.75 323 LEU B C 1
ATOM 4770 O O . LEU B 1 323 ? -10.844 -15.758 4.566 1 96.75 323 LEU B O 1
ATOM 4774 N N . LEU B 1 324 ? -8.883 -16.125 5.684 1 95.69 324 LEU B N 1
ATOM 4775 C CA . LEU B 1 324 ? -9.195 -17.5 6.043 1 95.69 324 LEU B CA 1
ATOM 4776 C C . LEU B 1 324 ? -10.156 -17.547 7.223 1 95.69 324 LEU B C 1
ATOM 4778 O O . LEU B 1 324 ? -10.797 -18.578 7.473 1 95.69 324 LEU B O 1
ATOM 4782 N N . ASN B 1 325 ? -10.297 -16.438 8.023 1 86.62 325 ASN B N 1
ATOM 4783 C CA . ASN B 1 325 ? -11.203 -16.391 9.164 1 86.62 325 ASN B CA 1
ATOM 4784 C C . ASN B 1 325 ? -12.578 -15.883 8.766 1 86.62 325 ASN B C 1
ATOM 4786 O O . ASN B 1 325 ? -13.469 -15.758 9.609 1 86.62 325 ASN B O 1
ATOM 4790 N N . ARG B 1 326 ? -12.82 -15.531 7.562 1 74.88 326 ARG B N 1
ATOM 4791 C CA . ARG B 1 326 ? -14.133 -15.125 7.07 1 74.88 326 ARG B CA 1
ATOM 4792 C C . ARG B 1 326 ? -15.039 -16.328 6.875 1 74.88 326 ARG B C 1
ATOM 4794 O O . ARG B 1 326 ? -14.57 -17.438 6.598 1 74.88 326 ARG B O 1
#